Protein AF-0000000072495516 (afdb_homodimer)

Radius of gyration: 25.1 Å; Cα contacts (8 Å, |Δi|>4): 802; chains: 2; bounding box: 39×75×52 Å

Solvent-accessible surface area (backbone atoms only — not comparable to full-atom values): 19738 Å² total; per-residue (Å²): 130,82,81,77,65,83,50,24,71,49,56,28,51,61,56,42,54,78,48,49,47,32,45,44,53,50,47,52,54,60,57,25,55,75,54,68,65,48,31,71,71,41,32,39,41,50,39,30,49,51,41,38,30,75,31,49,15,30,36,18,35,59,83,41,72,89,40,82,42,34,57,37,51,58,60,76,62,51,78,66,61,49,67,56,37,73,74,39,32,47,32,31,39,42,29,48,31,7,60,53,35,48,69,32,49,69,45,47,48,68,51,87,56,50,32,35,41,34,37,32,43,21,74,47,42,35,34,65,33,41,47,49,41,39,72,36,44,39,66,30,28,33,41,34,44,28,48,28,62,56,29,30,54,73,22,56,58,37,55,37,66,29,56,47,24,43,35,38,38,39,29,57,44,78,47,36,78,52,56,66,63,50,49,52,51,35,55,70,49,24,75,74,32,51,74,45,80,92,129,83,81,78,67,86,48,24,72,50,59,27,51,64,54,40,52,78,50,48,46,33,46,44,52,49,47,51,54,60,57,25,54,76,54,68,66,48,30,70,71,40,31,39,41,51,40,28,48,52,42,40,30,74,30,52,16,31,36,19,36,60,82,43,73,90,41,82,43,34,58,39,50,58,60,78,63,53,80,65,63,49,66,57,36,74,75,39,33,47,33,31,38,43,28,48,30,7,60,54,36,51,70,32,50,69,45,48,46,70,51,86,55,50,32,34,40,35,37,32,44,20,71,47,42,35,34,66,32,40,48,50,41,39,70,37,44,38,66,30,29,34,42,34,45,27,48,27,62,56,29,29,52,73,23,57,58,37,56,37,66,30,57,48,25,43,34,38,38,39,31,55,44,79,47,36,77,55,56,67,63,51,48,53,51,36,54,70,47,24,76,77,33,50,75,46,78,92

Sequence (396 aa):
MMKFGIGNLHQFYRIHSQSNRSLFRWLNGRFNYVDDDKIRDLGPERAAAEWLIRNGAKVVWSKRPDQLYSDYDAIVNDDTDERKYEKDTIIAIDATGSSINHVGFPYLKNLKNLRKIIFNETEFLDNQALKLLKEFQIDLKHLEIIKCFDITDGGILFLKDLRSLEFLKLEQLDSVKNRQYCYDILKNSLDSCKIVWNMMKFGIGNLHQFYRIHSQSNRSLFRWLNGRFNYVDDDKIRDLGPERAAAEWLIRNGAKVVWSKRPDQLYSDYDAIVNDDTDERKYEKDTIIAIDATGSSINHVGFPYLKNLKNLRKIIFNETEFLDNQALKLLKEFQIDLKHLEIIKCFDITDGGILFLKDLRSLEFLKLEQLDSVKNRQYCYDILKNSLDSCKIVWN

Foldseek 3Di:
DPCPDPAAVVSVVPVDDVVSVVVVVVLLVVLQADDVVCCVQQNLQLSLLLSLLSQPKWFAKPVHNPDTHRPNVCSVPPPDDSVVDVRIFTQEMEQARGAHAQNNLVSLQPGDHHAEYEAHPHPHYALNNLLSCCVRPLQHAYYEHEQHARYELNSLQSCLSSQNYAEYEAYNHPRYDCVVVSVVSSCVSRPNHDYHYD/DPCPDPQAVVSVVVVDDPVSVVVVVVLLVVLQADDVVCCVQQNLQLSLLLSLLSQPKWFAKPVRNPDTHRPNVCSVPPPDDSVVDVRIFTQEMEQARGAHAQNNLVSLQPGDHHAYYEAHPHPHYALNNLLSCCVRPLQHAYYEHEQHARYELNSLQSCLSSQNYAEYEAYDHPRYDCVVVSVVSSCVSRPNHDYHYD

Nearest PDB structures (foldseek):
  3e4g-assembly1_A  TM=9.292E-01  e=5.111E-15  Bos taurus
  3e2j-assembly4_D  TM=8.972E-01  e=8.711E-15  Bos taurus
  6o60-assembly1_C  TM=8.731E-01  e=2.032E-04  Homo sapiens
  7z8v-assembly1_F  TM=8.329E-01  e=2.944E-02  Homo sapiens
  7b5r-assembly1_T  TM=7.503E-01  e=5.324E-02  Homo sapiens

Secondary structure (DSSP, 8-state):
--------HHHHHHS--HHHHHHHHHHHHHHH---HHHHHHH-HHHHHHHHHHHTT-EEEETTEEEEEE--HHHHHT--S-TTHHHHS-EEEEE-TT----GGGGGGGTT-SS--EEEEES-TT-BHHHHHHHHHH-TT--EEEEES-TB--HHHHHGGGG-TT-SEEEEE--TT-S-HHHHHHHHHHH-TT-EEEE-/--------HHHHHHT--HHHHHHHHHHHHHHH---HHHHHHH-HHHHHHHHHHHTT-EEEETTEEEEEE--HHHHHT--S-TTHHHHS-EEEEE-TT----GGGGGGGTT-SS--EEEEES-TT--HHHHHHHHHH-TT--EEEEES-TT--HHHHHGGGG-TT-SEEEEE--TT---HHHHHHHHHHH-TT-EEEE-

Structure (mmCIF, N/CA/C/O backbone):
data_AF-0000000072495516-model_v1
#
loop_
_entity.id
_entity.type
_entity.pdbx_description
1 polymer 'ATP synthase subunit s, mitochondrial'
#
loop_
_atom_site.group_PDB
_atom_site.id
_atom_site.type_symbol
_atom_site.label_atom_id
_atom_site.label_alt_id
_atom_site.label_comp_id
_atom_site.label_asym_id
_atom_site.label_entity_id
_atom_site.label_seq_id
_atom_site.pdbx_PDB_ins_code
_atom_site.Cartn_x
_atom_site.Cartn_y
_atom_site.Cartn_z
_atom_site.occupancy
_atom_site.B_iso_or_equiv
_atom_site.auth_seq_id
_atom_site.auth_comp_id
_atom_site.auth_asym_id
_atom_site.auth_atom_id
_atom_site.pdbx_PDB_model_num
ATOM 1 N N . MET A 1 1 ? -9.641 8.484 -27.547 1 16.52 1 MET A N 1
ATOM 2 C CA . MET A 1 1 ? -10.117 7.531 -26.547 1 16.52 1 MET A CA 1
ATOM 3 C C . MET A 1 1 ? -8.953 6.977 -25.734 1 16.52 1 MET A C 1
ATOM 5 O O . MET A 1 1 ? -8.203 6.125 -26.219 1 16.52 1 MET A O 1
ATOM 9 N N . MET A 1 2 ? -8.203 7.754 -25.031 1 17.17 2 MET A N 1
ATOM 10 C CA . MET A 1 2 ? -6.816 7.52 -24.641 1 17.17 2 MET A CA 1
ATOM 11 C C . MET A 1 2 ? -6.711 6.305 -23.719 1 17.17 2 MET A C 1
ATOM 13 O O . MET A 1 2 ? -7.406 6.227 -22.703 1 17.17 2 MET A O 1
ATOM 17 N N . LYS A 1 3 ? -6.41 5.184 -24.234 1 20.69 3 LYS A N 1
ATOM 18 C CA . LYS A 1 3 ? -6.258 3.814 -23.75 1 20.69 3 LYS A CA 1
ATOM 19 C C . LYS A 1 3 ? -5.414 3.766 -22.484 1 20.69 3 LYS A C 1
ATOM 21 O O . LYS A 1 3 ? -4.188 3.867 -22.547 1 20.69 3 LYS A O 1
ATOM 26 N N . PHE A 1 4 ? -5.848 4.402 -21.453 1 24.38 4 PHE A N 1
ATOM 27 C CA . PHE A 1 4 ? -5.211 4.43 -20.141 1 24.38 4 PHE A CA 1
ATOM 28 C C . PHE A 1 4 ? -5.062 3.02 -19.578 1 24.38 4 PHE A C 1
ATOM 30 O O . PHE A 1 4 ? -6.055 2.332 -19.344 1 24.38 4 PHE A O 1
ATOM 37 N N . GLY A 1 5 ? -4.094 2.188 -20 1 24.52 5 GLY A N 1
ATOM 38 C CA . GLY A 1 5 ? -3.752 0.811 -19.688 1 24.52 5 GLY A CA 1
ATOM 39 C C . GLY A 1 5 ? -3.711 0.534 -18.188 1 24.52 5 GLY A C 1
ATOM 40 O O . GLY A 1 5 ? -3.576 1.458 -17.391 1 24.52 5 GLY A O 1
ATOM 41 N N . ILE A 1 6 ? -4.023 -0.675 -17.734 1 28.08 6 ILE A N 1
ATOM 42 C CA . ILE A 1 6 ? -4.133 -1.474 -16.516 1 28.08 6 ILE A CA 1
ATOM 43 C C . ILE A 1 6 ? -2.885 -1.286 -15.664 1 28.08 6 ILE A C 1
ATOM 45 O O . ILE A 1 6 ? -1.823 -1.833 -15.977 1 28.08 6 ILE A O 1
ATOM 49 N N . GLY A 1 7 ? -2.387 -0.097 -15.391 1 30.27 7 GLY A N 1
ATOM 50 C CA . GLY A 1 7 ? -1.096 0.047 -14.742 1 30.27 7 GLY A CA 1
ATOM 51 C C . GLY A 1 7 ? -1.056 -0.577 -13.359 1 30.27 7 GLY A C 1
ATOM 52 O O . GLY A 1 7 ? -2.035 -0.51 -12.609 1 30.27 7 GLY A O 1
ATOM 53 N N . ASN A 1 8 ? -0.271 -1.691 -13.125 1 32.19 8 ASN A N 1
ATOM 54 C CA . ASN A 1 8 ? 0.12 -2.545 -12.008 1 32.19 8 ASN A CA 1
ATOM 55 C C . ASN A 1 8 ? 0.501 -1.724 -10.781 1 32.19 8 ASN A C 1
ATOM 57 O O . ASN A 1 8 ? 0.793 -0.532 -10.891 1 32.19 8 ASN A O 1
ATOM 61 N N . LEU A 1 9 ? 0.231 -2.275 -9.57 1 34.84 9 LEU A N 1
ATOM 62 C CA . LEU A 1 9 ? 0.777 -1.703 -8.352 1 34.84 9 LEU A CA 1
ATOM 63 C C . LEU A 1 9 ? 2.105 -1.005 -8.617 1 34.84 9 LEU A C 1
ATOM 65 O O . LEU A 1 9 ? 2.375 0.063 -8.062 1 34.84 9 LEU A O 1
ATOM 69 N N . HIS A 1 10 ? 2.84 -1.716 -9.484 1 36.38 10 HIS A N 1
ATOM 70 C CA . HIS A 1 10 ? 4.156 -1.223 -9.875 1 36.38 10 HIS A CA 1
ATOM 71 C C . HIS A 1 10 ? 4.047 0.054 -10.695 1 36.38 10 HIS A C 1
ATOM 73 O O . HIS A 1 10 ? 4.957 0.883 -10.695 1 36.38 10 HIS A O 1
ATOM 79 N N . GLN A 1 11 ? 3.141 0.064 -11.688 1 34.38 11 GLN A N 1
ATOM 80 C CA . GLN A 1 11 ? 3.062 1.325 -12.414 1 34.38 11 GLN A CA 1
ATOM 81 C C . GLN A 1 11 ? 2.764 2.486 -11.469 1 34.38 11 GLN A C 1
ATOM 83 O O . GLN A 1 11 ? 3.217 3.611 -11.695 1 34.38 11 GLN A O 1
ATOM 88 N N . PHE A 1 12 ? 1.924 2.162 -10.531 1 35.97 12 PHE A N 1
ATOM 89 C CA . PHE A 1 12 ? 1.771 3.074 -9.398 1 35.97 12 PHE A CA 1
ATOM 90 C C . PHE A 1 12 ? 3.131 3.457 -8.828 1 35.97 12 PHE A C 1
ATOM 92 O O . PHE A 1 12 ? 3.354 4.613 -8.461 1 35.97 12 PHE A O 1
ATOM 99 N N . TYR A 1 13 ? 3.992 2.387 -8.578 1 37.16 13 TYR A N 1
ATOM 100 C CA . TYR A 1 13 ? 5.301 2.439 -7.938 1 37.16 13 TYR A CA 1
ATOM 101 C C . TYR A 1 13 ? 6.316 3.15 -8.828 1 37.16 13 TYR A C 1
ATOM 103 O O . TYR A 1 13 ? 7.375 3.57 -8.359 1 37.16 13 TYR A O 1
ATOM 111 N N . ARG A 1 14 ? 6.234 2.9 -10.109 1 37.12 14 ARG A N 1
ATOM 112 C CA . ARG A 1 14 ? 7.402 3.242 -10.914 1 37.12 14 ARG A CA 1
ATOM 113 C C . ARG A 1 14 ? 7.695 4.738 -10.852 1 37.12 14 ARG A C 1
ATOM 115 O O . ARG A 1 14 ? 8.781 5.18 -11.211 1 37.12 14 ARG A O 1
ATOM 122 N N . ILE A 1 15 ? 6.766 5.543 -10.977 1 34.22 15 ILE A N 1
ATOM 123 C CA . ILE A 1 15 ? 7.305 6.887 -11.148 1 34.22 15 ILE A CA 1
ATOM 124 C C . ILE A 1 15 ? 7.805 7.418 -9.805 1 34.22 15 ILE A C 1
ATOM 126 O O . ILE A 1 15 ? 7.07 8.102 -9.094 1 34.22 15 ILE A O 1
ATOM 130 N N . HIS A 1 16 ? 8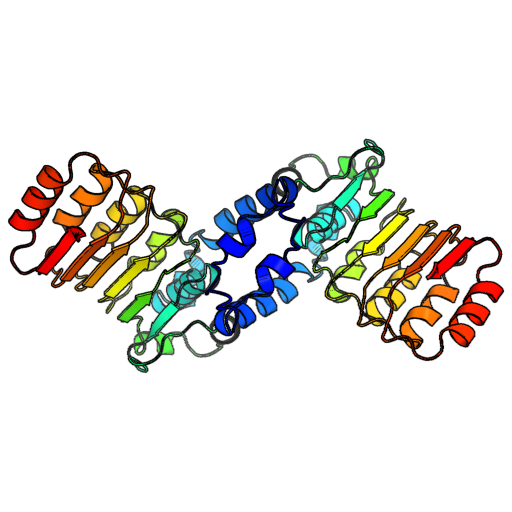.039 6.574 -8.758 1 40.5 16 HIS A N 1
ATOM 131 C CA . HIS A 1 16 ? 8.281 7.02 -7.391 1 40.5 16 HIS A CA 1
ATOM 132 C C . HIS A 1 16 ? 9.594 7.781 -7.285 1 40.5 16 HIS A C 1
ATOM 134 O O . HIS A 1 16 ? 10.609 7.355 -7.844 1 40.5 16 HIS A O 1
ATOM 140 N N . SER A 1 17 ? 9.461 8.992 -6.895 1 43.06 17 SER A N 1
ATOM 141 C CA . SER A 1 17 ? 10.594 9.672 -6.281 1 43.06 17 SER A CA 1
ATOM 142 C C . SER A 1 17 ? 11.328 8.75 -5.309 1 43.06 17 SER A C 1
ATOM 144 O O . SER A 1 17 ? 10.797 7.723 -4.891 1 43.06 17 SER A O 1
ATOM 146 N N . GLN A 1 18 ? 12.609 8.945 -5.176 1 46.78 18 GLN A N 1
ATOM 147 C CA . GLN A 1 18 ? 13.469 8.234 -4.234 1 46.78 18 GLN A CA 1
ATOM 148 C C . GLN A 1 18 ? 12.727 7.926 -2.936 1 46.78 18 GLN A C 1
ATOM 150 O O . GLN A 1 18 ? 12.914 6.859 -2.346 1 46.78 18 GLN A O 1
ATOM 155 N N . SER A 1 19 ? 11.852 8.898 -2.508 1 52.28 19 SER A N 1
ATOM 156 C CA . SER A 1 19 ? 11.148 8.805 -1.234 1 52.28 19 SER A CA 1
ATOM 157 C C . SER A 1 19 ? 10.102 7.695 -1.262 1 52.28 19 SER A C 1
ATOM 159 O O . SER A 1 19 ? 9.953 6.953 -0.288 1 52.28 19 SER A O 1
ATOM 161 N N . ASN A 1 20 ? 9.531 7.367 -2.416 1 64.38 20 ASN A N 1
ATOM 162 C CA . ASN A 1 20 ? 8.484 6.355 -2.516 1 64.38 20 ASN A CA 1
ATOM 163 C C . ASN A 1 20 ? 9.078 4.953 -2.65 1 64.38 20 ASN A C 1
ATOM 165 O O . ASN A 1 20 ? 8.406 3.963 -2.348 1 64.38 20 ASN A O 1
ATOM 169 N N . ARG A 1 21 ? 10.414 5.012 -2.756 1 75.06 21 ARG A N 1
ATOM 170 C CA . ARG A 1 21 ? 11.031 3.709 -2.967 1 75.06 21 ARG A CA 1
ATOM 171 C C . ARG A 1 21 ? 11.156 2.941 -1.655 1 75.06 21 ARG A C 1
ATOM 173 O O . ARG A 1 21 ? 10.953 1.725 -1.62 1 75.06 21 ARG A O 1
ATOM 180 N N . SER A 1 22 ? 11.469 3.734 -0.603 1 81.69 22 SER A N 1
ATOM 181 C CA . SER A 1 22 ? 11.633 3.09 0.696 1 81.69 22 SER A CA 1
ATOM 182 C C . SER A 1 22 ? 10.312 2.502 1.187 1 81.69 22 SER A C 1
ATOM 184 O O . SER A 1 22 ? 10.273 1.369 1.674 1 81.69 22 SER A O 1
ATOM 186 N N . LEU A 1 23 ? 9.195 3.244 1.068 1 83.62 23 LEU A N 1
ATOM 187 C CA . LEU A 1 23 ? 7.891 2.746 1.488 1 83.62 23 LEU A CA 1
ATOM 188 C C . LEU A 1 23 ? 7.48 1.534 0.658 1 83.62 23 LEU A C 1
ATOM 190 O O . LEU A 1 23 ? 6.965 0.553 1.198 1 83.62 23 LEU A O 1
ATOM 194 N N . PHE A 1 24 ? 7.883 1.545 -0.516 1 83.25 24 PHE A N 1
ATOM 195 C CA . PHE A 1 24 ? 7.496 0.453 -1.4 1 83.25 24 PHE A CA 1
ATOM 196 C C . PHE A 1 24 ? 8.25 -0.822 -1.05 1 83.25 24 PHE A C 1
ATOM 198 O O . PHE A 1 24 ? 7.672 -1.91 -1.035 1 83.25 24 PHE A O 1
ATOM 205 N N . ARG A 1 25 ? 9.484 -0.626 -0.835 1 84.56 25 ARG A N 1
ATOM 206 C CA . ARG A 1 25 ? 10.281 -1.777 -0.424 1 84.56 25 ARG A CA 1
ATOM 207 C C . ARG A 1 25 ? 9.734 -2.395 0.857 1 84.56 25 ARG A C 1
ATOM 209 O O . ARG A 1 25 ? 9.586 -3.615 0.952 1 84.56 25 ARG A O 1
ATOM 216 N N 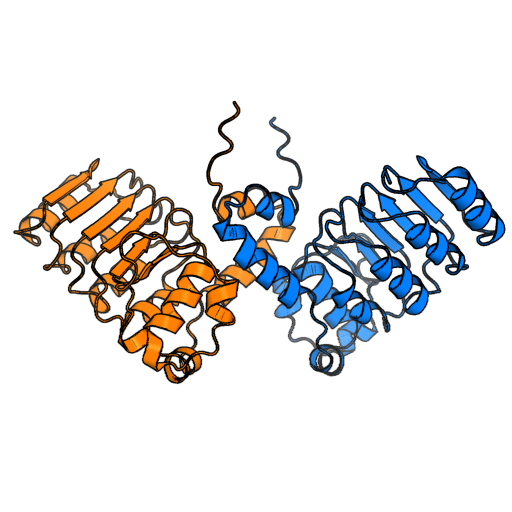. TRP A 1 26 ? 9.43 -1.488 1.751 1 85.62 26 TRP A N 1
ATOM 217 C CA . TRP A 1 26 ? 8.859 -1.937 3.018 1 85.62 26 TRP A CA 1
ATOM 218 C C . TRP A 1 26 ? 7.523 -2.637 2.799 1 85.62 26 TRP A C 1
ATOM 220 O O . TRP A 1 26 ? 7.289 -3.725 3.332 1 85.62 26 TRP A O 1
ATOM 230 N N . LEU A 1 27 ? 6.684 -2.076 1.997 1 86.81 27 LEU A N 1
ATOM 231 C CA . LEU A 1 27 ? 5.352 -2.611 1.737 1 86.81 27 LEU A CA 1
ATOM 232 C C . LEU A 1 27 ? 5.438 -3.957 1.023 1 86.81 27 LEU A C 1
ATOM 234 O O . LEU A 1 27 ? 4.715 -4.895 1.373 1 86.81 27 LEU A O 1
ATOM 238 N N . ASN A 1 28 ? 6.316 -4.047 0.066 1 87.69 28 ASN A N 1
ATOM 239 C CA . ASN A 1 28 ? 6.473 -5.301 -0.661 1 87.69 28 ASN A CA 1
ATOM 240 C C . ASN A 1 28 ? 6.926 -6.43 0.26 1 87.69 28 ASN A C 1
ATOM 242 O O . ASN A 1 28 ? 6.438 -7.555 0.155 1 87.69 28 ASN A O 1
ATOM 246 N N . GLY A 1 29 ? 7.898 -6.125 1.103 1 89.88 29 GLY A N 1
ATOM 247 C CA . GLY A 1 29 ? 8.328 -7.105 2.086 1 89.88 29 GLY A CA 1
ATOM 248 C C . GLY A 1 29 ? 7.207 -7.586 2.986 1 89.88 29 GLY A C 1
ATOM 249 O O . GLY A 1 29 ? 7 -8.789 3.143 1 89.88 29 GLY A O 1
ATOM 250 N N . ARG A 1 30 ? 6.465 -6.668 3.443 1 88.81 30 ARG A N 1
ATOM 251 C CA . ARG A 1 30 ? 5.395 -6.977 4.387 1 88.81 30 ARG A CA 1
ATOM 252 C C . ARG A 1 30 ? 4.242 -7.695 3.691 1 88.81 30 ARG A C 1
ATOM 254 O O . ARG A 1 30 ? 3.662 -8.625 4.246 1 88.81 30 ARG A O 1
ATOM 261 N N . PHE A 1 31 ? 3.932 -7.348 2.484 1 93.12 31 PHE A N 1
ATOM 262 C CA . PHE A 1 31 ? 2.764 -7.859 1.774 1 93.12 31 PHE A CA 1
ATOM 263 C C . PHE A 1 31 ? 3.006 -9.281 1.29 1 93.12 31 PHE A C 1
ATOM 265 O O . PHE A 1 31 ? 2.057 -10.031 1.04 1 93.12 31 PHE A O 1
ATOM 272 N N . ASN A 1 32 ? 4.227 -9.695 1.22 1 96.56 32 ASN A N 1
ATOM 273 C CA . ASN A 1 32 ? 4.508 -11.031 0.708 1 96.56 32 ASN A CA 1
ATOM 274 C C . ASN A 1 32 ? 4.875 -11.992 1.832 1 96.56 32 ASN A C 1
ATOM 276 O O . ASN A 1 32 ? 4.953 -13.203 1.615 1 96.56 32 ASN A O 1
ATOM 280 N N . TYR A 1 33 ? 4.977 -11.43 2.969 1 96.88 33 TYR A N 1
ATOM 281 C CA . TYR A 1 33 ? 5.363 -12.266 4.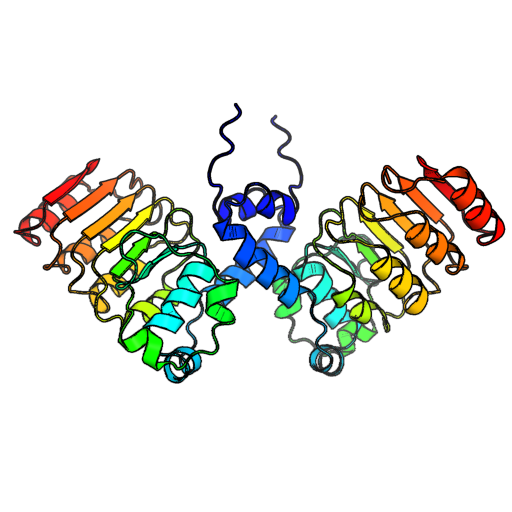094 1 96.88 33 TYR A CA 1
ATOM 282 C C . TYR A 1 33 ? 4.301 -13.32 4.383 1 96.88 33 TYR A C 1
ATOM 284 O O . TYR A 1 33 ? 3.104 -13.031 4.348 1 96.88 33 TYR A O 1
ATOM 292 N N . VAL A 1 34 ? 4.793 -14.539 4.754 1 98.06 34 VAL A N 1
ATOM 293 C CA . VAL A 1 34 ? 3.877 -15.641 5.055 1 98.06 34 VAL A CA 1
ATOM 294 C C . VAL A 1 34 ? 3.498 -15.602 6.535 1 98.06 34 VAL A C 1
ATOM 296 O O . VAL A 1 34 ? 4.371 -15.539 7.402 1 98.06 34 VAL A O 1
ATOM 299 N N . ASP A 1 35 ? 2.211 -15.641 6.746 1 96.94 35 ASP A N 1
ATOM 300 C CA . ASP A 1 35 ? 1.645 -15.68 8.094 1 96.94 35 ASP A CA 1
ATOM 301 C C . ASP A 1 35 ? 1.028 -17.047 8.383 1 96.94 35 ASP A C 1
ATOM 303 O O . ASP A 1 35 ? -0.142 -17.281 8.078 1 96.94 35 ASP A O 1
ATOM 307 N N . ASP A 1 36 ? 1.749 -17.859 9.078 1 97 36 ASP A N 1
ATOM 308 C CA . ASP A 1 36 ? 1.316 -19.219 9.336 1 97 36 ASP A CA 1
ATOM 309 C C . ASP A 1 36 ? 0.052 -19.25 10.188 1 97 36 ASP A C 1
ATOM 311 O O . ASP A 1 36 ? -0.788 -20.141 10.039 1 97 36 ASP A O 1
ATOM 315 N N . ASP A 1 37 ? -0.09 -18.328 11.094 1 96.12 37 ASP A N 1
ATOM 316 C CA . ASP A 1 37 ? -1.295 -18.25 11.914 1 96.12 37 ASP A CA 1
ATOM 317 C C . ASP A 1 37 ? -2.525 -17.953 11.055 1 96.12 37 ASP A C 1
ATOM 319 O O . ASP A 1 37 ? -3.6 -18.516 11.297 1 96.12 37 ASP A O 1
ATOM 323 N N . LYS A 1 38 ? -2.311 -17.141 10.109 1 93.44 38 LYS A N 1
ATOM 324 C CA . LYS A 1 38 ? -3.414 -16.828 9.203 1 93.44 38 LYS A CA 1
ATOM 325 C C . LYS A 1 38 ? -3.842 -18.062 8.414 1 93.44 38 LYS A C 1
ATOM 327 O O . LYS A 1 38 ? -5.039 -18.312 8.25 1 93.44 38 LYS A O 1
ATOM 332 N N . ILE A 1 39 ? -2.906 -18.781 7.941 1 95.56 39 ILE A N 1
ATOM 333 C CA . ILE A 1 39 ? -3.203 -20 7.211 1 95.56 39 ILE A CA 1
ATOM 334 C C . ILE A 1 39 ? -3.961 -20.969 8.117 1 95.56 39 ILE A C 1
ATOM 336 O O . ILE A 1 39 ? -4.945 -21.578 7.691 1 95.56 39 ILE A O 1
ATOM 340 N N . ARG A 1 40 ? -3.504 -21.062 9.367 1 94.69 40 ARG A N 1
ATOM 341 C CA . ARG A 1 40 ? -4.148 -21.953 10.32 1 94.69 40 ARG A CA 1
ATOM 342 C C . ARG A 1 40 ? -5.57 -21.5 10.625 1 94.69 40 ARG A C 1
ATOM 344 O O . ARG A 1 40 ? -6.492 -22.312 10.672 1 94.69 40 ARG A O 1
ATOM 351 N N . ASP A 1 41 ? -5.793 -20.219 10.773 1 92.56 41 ASP A N 1
ATOM 352 C CA . ASP A 1 41 ? -7.066 -19.672 11.227 1 92.56 41 ASP A CA 1
ATOM 353 C C . ASP A 1 41 ? -8.07 -19.594 10.078 1 92.56 41 ASP A C 1
ATOM 355 O O . ASP A 1 41 ? -9.258 -19.875 10.273 1 92.56 41 ASP A O 1
ATOM 359 N N . LEU A 1 42 ? -7.586 -19.266 8.852 1 93.25 42 LEU A N 1
ATOM 360 C CA . LEU A 1 42 ? -8.508 -18.953 7.762 1 93.25 42 LEU A CA 1
ATOM 361 C C . LEU A 1 42 ? -8.57 -20.109 6.766 1 93.25 42 LEU A C 1
ATOM 363 O O . LEU A 1 42 ? -9.484 -20.172 5.941 1 93.25 42 LEU A O 1
ATOM 367 N N . GLY A 1 43 ? -7.582 -21.031 6.816 1 93.88 43 GLY A N 1
ATOM 368 C CA . GLY A 1 43 ? -7.414 -22.047 5.793 1 93.88 43 GLY A CA 1
ATOM 369 C C . GLY A 1 43 ? -6.535 -21.594 4.641 1 93.88 43 GLY A C 1
ATOM 370 O O . GLY A 1 43 ? -6.34 -20.406 4.434 1 93.88 43 GLY A O 1
ATOM 371 N N . PRO A 1 44 ? -6.012 -22.5 3.916 1 95.94 44 PRO A N 1
ATOM 372 C CA . PRO A 1 44 ? -5.031 -22.172 2.877 1 95.94 44 PRO A CA 1
ATOM 373 C C . PRO A 1 44 ? -5.629 -21.375 1.724 1 95.94 44 PRO A C 1
ATOM 375 O O . PRO A 1 44 ? -4.996 -20.438 1.223 1 95.94 44 PRO A O 1
ATOM 378 N N . GLU A 1 45 ? -6.859 -21.688 1.346 1 97.06 45 GLU A N 1
ATOM 379 C CA . GLU A 1 45 ? -7.469 -21.031 0.192 1 97.06 45 GLU A CA 1
ATOM 380 C C . GLU A 1 45 ? -7.688 -19.547 0.453 1 97.06 45 GLU A C 1
ATOM 382 O O . GLU A 1 45 ? -7.23 -18.703 -0.32 1 97.06 45 GLU A O 1
ATOM 387 N N . ARG A 1 46 ? -8.281 -19.297 1.563 1 95.88 46 ARG A N 1
ATOM 388 C CA . ARG A 1 46 ? -8.562 -17.906 1.936 1 95.88 46 ARG A CA 1
ATOM 389 C C . ARG A 1 46 ? -7.277 -17.125 2.176 1 95.88 46 ARG A C 1
ATOM 391 O O . ARG A 1 46 ? -7.141 -15.992 1.729 1 95.88 46 ARG A O 1
ATOM 398 N N . ALA A 1 47 ? -6.348 -17.719 2.836 1 96.38 47 ALA A N 1
ATOM 399 C CA . ALA A 1 47 ? -5.07 -17.062 3.117 1 96.38 47 ALA A CA 1
ATOM 400 C C . ALA A 1 47 ? -4.316 -16.75 1.828 1 96.38 47 ALA A C 1
ATOM 402 O O . ALA A 1 47 ? -3.791 -15.648 1.658 1 96.38 47 ALA A O 1
ATOM 403 N N . ALA A 1 48 ? -4.297 -17.656 0.934 1 98 48 ALA A N 1
ATOM 404 C CA . ALA A 1 48 ? -3.623 -17.469 -0.346 1 98 48 ALA A CA 1
ATOM 405 C C . ALA A 1 48 ? -4.305 -16.359 -1.159 1 98 48 ALA A C 1
ATOM 407 O O . ALA A 1 48 ? -3.637 -15.516 -1.756 1 98 48 ALA A O 1
ATOM 408 N N . ALA A 1 49 ? -5.609 -16.391 -1.15 1 97 49 ALA A N 1
ATOM 409 C CA . ALA A 1 49 ? -6.359 -15.375 -1.891 1 97 49 ALA A CA 1
ATOM 410 C C . ALA A 1 49 ? -6.051 -13.977 -1.367 1 97 49 ALA A C 1
ATOM 412 O O . ALA A 1 49 ? -5.82 -13.047 -2.15 1 97 49 ALA A O 1
ATOM 413 N N . GLU A 1 50 ? -6.016 -13.82 -0.103 1 95 50 GLU A N 1
ATOM 414 C CA . GLU A 1 50 ? -5.695 -12.523 0.481 1 95 50 GLU A CA 1
ATOM 415 C C . GLU A 1 50 ? -4.297 -12.062 0.078 1 95 50 GLU A C 1
ATOM 417 O O . GLU A 1 50 ? -4.098 -10.906 -0.293 1 95 50 GLU A O 1
ATOM 422 N N . TRP A 1 51 ? -3.363 -12.953 0.176 1 97.44 51 TRP A N 1
ATOM 423 C CA . TRP A 1 51 ? -1.999 -12.633 -0.226 1 97.44 51 TRP A CA 1
ATOM 424 C C . TRP A 1 51 ? -1.946 -12.219 -1.691 1 97.44 51 TRP A C 1
ATOM 426 O O . TRP A 1 51 ? -1.345 -11.195 -2.031 1 97.44 51 TRP A O 1
ATOM 436 N N . LEU A 1 52 ? -2.549 -12.977 -2.555 1 97.56 52 LEU A N 1
ATOM 437 C CA . LEU A 1 52 ? -2.527 -12.734 -3.992 1 97.56 52 LEU A CA 1
ATOM 438 C C . LEU A 1 52 ? -3.172 -11.391 -4.324 1 97.56 52 LEU A C 1
ATOM 440 O O . LEU A 1 52 ? -2.561 -10.555 -4.988 1 97.56 52 LEU A O 1
ATOM 444 N N . ILE A 1 53 ? -4.312 -11.18 -3.809 1 95.38 53 ILE A N 1
ATOM 445 C CA . ILE A 1 53 ? -5.074 -9.984 -4.152 1 95.38 53 ILE A CA 1
ATOM 446 C C . ILE A 1 53 ? -4.41 -8.758 -3.535 1 95.38 53 ILE A C 1
ATOM 448 O O . ILE A 1 53 ? -4.332 -7.699 -4.168 1 95.38 53 ILE A O 1
ATOM 452 N N . ARG A 1 54 ? -3.867 -8.93 -2.344 1 93.06 54 ARG A N 1
ATOM 453 C CA . ARG A 1 54 ? -3.133 -7.855 -1.689 1 93.06 54 ARG A CA 1
ATOM 454 C C . ARG A 1 54 ? -1.981 -7.367 -2.562 1 93.06 54 ARG A C 1
ATOM 456 O O . ARG A 1 54 ? -1.656 -6.18 -2.564 1 93.06 54 ARG A O 1
ATOM 463 N N . ASN A 1 55 ? -1.446 -8.258 -3.326 1 94 55 ASN A N 1
ATOM 464 C CA . ASN A 1 55 ? -0.287 -7.938 -4.152 1 94 55 ASN A CA 1
ATOM 465 C C . ASN A 1 55 ? -0.686 -7.691 -5.605 1 94 55 ASN A C 1
ATOM 467 O O . ASN A 1 55 ? 0.173 -7.629 -6.488 1 94 55 ASN A O 1
ATOM 471 N N . GLY A 1 56 ? -1.963 -7.645 -5.957 1 91.38 56 GLY A N 1
ATOM 472 C CA . GLY A 1 56 ? -2.422 -7.184 -7.258 1 91.38 56 GLY A CA 1
ATOM 473 C C . GLY A 1 56 ? -2.818 -8.312 -8.188 1 91.38 56 GLY A C 1
ATOM 474 O O . GLY A 1 56 ? -3.152 -8.078 -9.352 1 91.38 56 GLY A O 1
ATOM 475 N N . ALA A 1 57 ? -2.783 -9.469 -7.648 1 95.56 57 ALA A N 1
ATOM 476 C CA . ALA A 1 57 ? -3.209 -10.609 -8.453 1 95.56 57 ALA A CA 1
ATOM 477 C C . ALA A 1 57 ? -4.711 -10.836 -8.336 1 95.56 57 ALA A C 1
ATOM 479 O O . ALA A 1 57 ? -5.383 -10.172 -7.539 1 95.56 57 ALA A O 1
ATOM 480 N N . LYS A 1 58 ? -5.215 -11.711 -9.234 1 97.19 58 LYS A N 1
ATOM 481 C CA . LYS A 1 58 ? -6.609 -12.141 -9.219 1 97.19 58 LYS A CA 1
ATOM 482 C C . LYS A 1 58 ? -6.711 -13.664 -9.125 1 97.19 58 LYS A C 1
ATOM 484 O O . LYS A 1 58 ? -5.797 -14.383 -9.523 1 97.19 58 LYS A O 1
ATOM 489 N N . VAL A 1 59 ? -7.863 -14.039 -8.547 1 97.94 59 VAL A N 1
ATOM 490 C CA . VAL A 1 59 ? -8.047 -15.477 -8.406 1 97.94 59 VAL A CA 1
ATOM 491 C C . VAL A 1 59 ? -9.375 -15.891 -9.039 1 97.94 59 VAL A C 1
ATOM 493 O O . VAL A 1 59 ? -10.273 -15.062 -9.219 1 97.94 59 VAL A O 1
ATOM 496 N N . VAL A 1 60 ? -9.43 -17.125 -9.508 1 98.62 60 VAL A N 1
ATOM 497 C CA . VAL A 1 60 ? -10.664 -17.75 -9.945 1 98.62 60 VAL A CA 1
ATOM 498 C C . VAL A 1 60 ? -11.086 -18.828 -8.938 1 98.62 60 VAL A C 1
ATOM 500 O O . VAL A 1 60 ? -10.328 -19.766 -8.672 1 98.62 60 VAL A O 1
ATOM 503 N N . TRP A 1 61 ? -12.258 -18.625 -8.414 1 97.56 61 TRP A N 1
ATOM 504 C CA . TRP A 1 61 ? -12.812 -19.594 -7.473 1 97.56 61 TRP A CA 1
ATOM 505 C C . TRP A 1 61 ? -13.539 -20.719 -8.203 1 97.56 61 TRP A C 1
ATOM 507 O O . TRP A 1 61 ? -14.164 -20.5 -9.234 1 97.56 61 TRP A O 1
ATOM 517 N N . SER A 1 62 ? -13.547 -21.859 -7.613 1 98.06 62 SER A N 1
ATOM 518 C CA . SER A 1 62 ? -14.141 -23.047 -8.227 1 98.06 62 SER A CA 1
ATOM 519 C C . SER A 1 62 ? -15.648 -22.875 -8.391 1 98.06 62 SER A C 1
ATOM 521 O O . SER A 1 62 ? -16.234 -23.391 -9.352 1 98.06 62 SER A O 1
ATOM 523 N N . LYS A 1 63 ? -16.312 -22.109 -7.531 1 96.38 63 LYS A N 1
ATOM 524 C CA . LYS A 1 63 ? -17.766 -21.938 -7.594 1 96.38 63 LYS A CA 1
ATOM 525 C C . LYS A 1 63 ? -18.141 -20.812 -8.539 1 96.38 63 LYS A C 1
ATOM 527 O O . LYS A 1 63 ? -19.312 -20.656 -8.906 1 96.38 63 LYS A O 1
ATOM 532 N N . ARG A 1 64 ? -17.172 -20.094 -8.93 1 96.31 64 ARG A N 1
ATOM 533 C CA . ARG A 1 64 ? -17.359 -19.016 -9.891 1 96.31 64 ARG A CA 1
ATOM 534 C C . ARG A 1 64 ? -16.234 -18.984 -10.914 1 96.31 64 ARG A C 1
ATOM 536 O O . ARG A 1 64 ? -15.492 -18 -11.016 1 96.31 64 ARG A O 1
ATOM 543 N N . PRO A 1 65 ? -16.219 -19.984 -11.805 1 96.69 65 PRO A N 1
ATOM 544 C CA . PRO A 1 65 ? -15.062 -20.219 -12.672 1 96.69 65 PRO A CA 1
ATOM 545 C C . PRO A 1 65 ? -14.961 -19.188 -13.805 1 96.69 65 PRO A C 1
ATOM 547 O O . PRO A 1 65 ? -13.922 -19.094 -14.461 1 96.69 65 PRO A O 1
ATOM 550 N N . ASP A 1 66 ? -15.961 -18.391 -14.023 1 96.81 66 ASP A N 1
ATOM 551 C CA . ASP A 1 66 ? -15.953 -17.438 -15.125 1 96.81 66 ASP A CA 1
ATOM 552 C C . ASP A 1 66 ? -15.594 -16.031 -14.633 1 96.81 66 ASP A C 1
ATOM 554 O O . ASP A 1 66 ? -15.562 -15.086 -15.414 1 96.81 66 ASP A O 1
ATOM 558 N N . GLN A 1 67 ? -15.258 -15.945 -13.391 1 96.5 67 GLN A N 1
ATOM 559 C CA . GLN A 1 67 ? -15.008 -14.641 -12.789 1 96.5 67 GLN A CA 1
ATOM 560 C C . GLN A 1 67 ? -13.562 -14.523 -12.312 1 96.5 67 GLN A C 1
ATOM 562 O O . GLN A 1 67 ? -13.055 -15.414 -11.625 1 96.5 67 GLN A O 1
ATOM 567 N N . LEU A 1 68 ? -12.969 -13.469 -12.766 1 96.75 68 LEU A N 1
ATOM 568 C CA . LEU A 1 68 ? -11.719 -13.07 -12.133 1 96.75 68 LEU A CA 1
ATOM 569 C C . LEU A 1 68 ? -11.977 -12.234 -10.883 1 96.75 68 LEU A C 1
ATOM 571 O O . LEU A 1 68 ? -12.484 -11.117 -10.977 1 96.75 68 LEU A O 1
ATOM 575 N N . TYR A 1 69 ? -11.609 -12.805 -9.789 1 95 69 TYR A N 1
ATOM 576 C CA . TYR A 1 69 ? -11.953 -12.195 -8.516 1 95 69 TYR A CA 1
ATOM 577 C C . TYR A 1 69 ? -10.773 -11.43 -7.938 1 95 69 TYR A C 1
ATOM 579 O O . TYR A 1 69 ? -9.656 -11.945 -7.879 1 95 69 TYR A O 1
ATOM 587 N N . SER A 1 70 ? -11.031 -10.133 -7.473 1 94.62 70 SER A N 1
ATOM 588 C CA . SER A 1 70 ? -9.961 -9.312 -6.91 1 94.62 70 SER A CA 1
ATOM 589 C C . SER A 1 70 ? -10.492 -8.367 -5.836 1 94.62 70 SER A C 1
ATOM 591 O O . SER A 1 70 ? -9.883 -7.34 -5.551 1 94.62 70 SER A O 1
ATOM 593 N N . ASP A 1 71 ? -11.648 -8.609 -5.297 1 91.5 71 ASP A N 1
ATOM 594 C CA . ASP A 1 71 ? -12.258 -7.723 -4.309 1 91.5 71 ASP A CA 1
ATOM 595 C C . ASP A 1 71 ? -11.648 -7.941 -2.926 1 91.5 71 ASP A C 1
ATOM 597 O O . ASP A 1 71 ? -12.148 -8.75 -2.141 1 91.5 71 ASP A O 1
ATOM 601 N N . TYR A 1 72 ? -10.594 -7.188 -2.602 1 91.31 72 TYR A N 1
ATOM 602 C CA . TYR A 1 72 ? -9.852 -7.379 -1.359 1 91.31 72 TYR A CA 1
ATOM 603 C C . TYR A 1 72 ? -10.727 -7.066 -0.15 1 91.31 72 TYR A C 1
ATOM 605 O O . TYR A 1 72 ? -10.703 -7.793 0.845 1 91.31 72 TYR A O 1
ATOM 613 N N . ASP A 1 73 ? -11.539 -5.969 -0.254 1 86.06 73 ASP A N 1
ATOM 614 C CA . ASP A 1 73 ? -12.422 -5.594 0.844 1 86.06 73 ASP A CA 1
ATOM 615 C C . ASP A 1 73 ? -13.383 -6.727 1.189 1 86.06 73 ASP A C 1
ATOM 617 O O . ASP A 1 73 ? -13.609 -7.02 2.365 1 86.06 73 ASP A O 1
ATOM 621 N N . ALA A 1 74 ? -13.844 -7.301 0.207 1 89.06 74 ALA A N 1
ATOM 622 C CA . ALA A 1 74 ? -14.82 -8.367 0.42 1 89.06 74 ALA A CA 1
ATOM 623 C C . ALA A 1 74 ? -14.18 -9.57 1.092 1 89.06 74 ALA A C 1
ATOM 625 O O . ALA A 1 74 ? -14.758 -10.164 2.008 1 89.06 74 ALA A O 1
ATOM 626 N N . ILE A 1 75 ? -12.969 -9.891 0.697 1 91.69 75 ILE A N 1
ATOM 627 C CA . ILE A 1 75 ? -12.375 -11.109 1.224 1 91.69 75 ILE A CA 1
ATOM 628 C C . ILE A 1 75 ? -11.891 -10.875 2.652 1 91.69 75 ILE A C 1
ATOM 630 O O . ILE A 1 75 ? -12.008 -11.758 3.506 1 91.69 75 ILE A O 1
ATOM 634 N N . VAL A 1 76 ? -11.32 -9.75 2.953 1 89.81 76 VAL A N 1
ATOM 635 C CA . VAL A 1 76 ? -10.773 -9.508 4.281 1 89.81 76 VAL A CA 1
ATOM 636 C C . VAL A 1 76 ? -11.914 -9.312 5.281 1 89.81 76 VAL A C 1
ATOM 638 O O . VAL A 1 76 ? -11.742 -9.531 6.48 1 89.81 76 VAL A O 1
ATOM 641 N N . ASN A 1 77 ? -13.07 -8.945 4.789 1 88.25 77 ASN A N 1
ATOM 642 C CA . ASN A 1 77 ? -14.203 -8.711 5.672 1 88.25 77 ASN A CA 1
ATOM 643 C C . ASN A 1 77 ? -15.172 -9.891 5.668 1 88.25 77 ASN A C 1
ATOM 645 O O . ASN A 1 77 ? -16.25 -9.82 6.262 1 88.25 77 ASN A O 1
ATOM 649 N N . ASP A 1 78 ? -14.773 -10.844 4.98 1 87.75 78 ASP A N 1
ATOM 650 C CA . ASP A 1 78 ? -15.609 -12.039 4.961 1 87.75 78 ASP A CA 1
ATOM 651 C C . ASP A 1 78 ? -15.57 -12.766 6.305 1 87.75 78 ASP A C 1
ATOM 653 O O . ASP A 1 78 ? -14.539 -13.336 6.672 1 87.75 78 ASP A O 1
ATOM 657 N N . ASP A 1 79 ? -16.578 -12.672 7.035 1 82.12 79 ASP A N 1
ATOM 658 C CA . ASP A 1 79 ? -16.656 -13.266 8.367 1 82.12 79 ASP A CA 1
ATOM 659 C C . ASP A 1 79 ? -17.25 -14.672 8.312 1 82.12 79 ASP A C 1
ATOM 661 O O . ASP A 1 79 ? -17.594 -15.25 9.344 1 82.12 79 ASP A O 1
ATOM 665 N N . THR A 1 80 ? -17.359 -15.102 7.164 1 75.88 80 THR A N 1
ATOM 666 C CA . THR A 1 80 ? -17.938 -16.438 7.027 1 75.88 80 THR A CA 1
ATOM 667 C C . THR A 1 80 ? -16.969 -17.5 7.57 1 75.88 80 THR A C 1
ATOM 669 O O . THR A 1 80 ? -15.789 -17.203 7.781 1 75.88 80 THR A O 1
ATOM 672 N N . ASP A 1 81 ? -17.562 -18.656 7.891 1 70.75 81 ASP A N 1
ATOM 673 C CA . ASP A 1 81 ? -16.812 -19.812 8.383 1 70.75 81 ASP A CA 1
ATOM 674 C C . ASP A 1 81 ? -15.766 -20.25 7.359 1 70.75 81 ASP A C 1
ATOM 676 O O . ASP A 1 81 ? -16.016 -20.219 6.152 1 70.75 81 ASP A O 1
ATOM 680 N N . GLU A 1 82 ? -14.633 -20.641 7.918 1 67.25 82 GLU A N 1
ATOM 681 C CA . GLU A 1 82 ? -13.508 -21.109 7.109 1 67.25 82 GLU A CA 1
ATOM 682 C C . GLU A 1 82 ? -13.914 -22.281 6.219 1 67.25 82 GLU A C 1
ATOM 684 O O . GLU A 1 82 ? -13.312 -22.516 5.172 1 67.25 82 GLU A O 1
ATOM 689 N N . ARG A 1 83 ? -14.852 -22.828 6.613 1 73.69 83 ARG A N 1
ATOM 690 C CA . ARG A 1 83 ? -15.32 -24.016 5.898 1 73.69 83 ARG A CA 1
ATOM 691 C C . ARG A 1 83 ? -15.836 -23.656 4.512 1 73.69 83 ARG A C 1
ATOM 693 O O . ARG A 1 83 ? -15.867 -24.5 3.613 1 73.69 83 ARG A O 1
ATOM 700 N N . LYS A 1 84 ? -16.141 -22.406 4.363 1 78.44 84 LYS A N 1
ATOM 701 C CA . LYS A 1 84 ? -16.562 -21.891 3.061 1 78.44 84 LYS A CA 1
ATOM 702 C C . LYS A 1 84 ? -15.5 -22.141 1.998 1 78.44 84 LYS A C 1
ATOM 704 O O . LYS A 1 84 ? -15.805 -22.594 0.896 1 78.44 84 LYS A O 1
ATOM 709 N N . TYR A 1 85 ? -14.391 -22.062 2.395 1 85.75 85 TYR A N 1
ATOM 710 C CA . TYR A 1 85 ? -13.305 -22.094 1.419 1 85.75 85 TYR A CA 1
ATOM 711 C C . TYR A 1 85 ? -12.758 -23.516 1.266 1 85.75 85 TYR A C 1
ATOM 713 O O . TYR A 1 85 ? -11.898 -23.766 0.417 1 85.75 85 TYR A O 1
ATOM 721 N N . GLU A 1 86 ? -13.305 -24.391 2.025 1 85.88 86 GLU A N 1
ATOM 722 C CA . GLU A 1 86 ? -13.016 -25.797 1.785 1 85.88 86 GLU A CA 1
ATOM 723 C C . GLU A 1 86 ? -13.719 -26.297 0.527 1 85.88 86 GLU A C 1
ATOM 725 O O . GLU A 1 86 ? -13.227 -27.203 -0.145 1 85.88 86 GLU A O 1
ATOM 730 N N . LYS A 1 87 ? -14.797 -25.656 0.26 1 89.75 87 LYS A N 1
ATOM 731 C CA . LYS A 1 87 ? -15.594 -26.078 -0.884 1 89.75 87 LYS A CA 1
ATOM 732 C C . LYS A 1 87 ? -15.461 -25.094 -2.045 1 89.75 87 LYS A C 1
ATOM 734 O O . LYS A 1 87 ? -15.938 -25.359 -3.15 1 89.75 87 LYS A O 1
ATOM 739 N N . ASP A 1 88 ? -14.992 -24.031 -1.819 1 94 88 ASP A N 1
ATOM 740 C CA . ASP A 1 88 ? -14.711 -23.016 -2.832 1 94 88 ASP A CA 1
ATOM 741 C C . ASP A 1 88 ? -13.211 -22.719 -2.904 1 94 88 ASP A C 1
ATOM 743 O O . ASP A 1 88 ? -12.719 -21.828 -2.213 1 94 88 ASP A O 1
ATOM 747 N N . THR A 1 89 ? -12.547 -23.391 -3.826 1 97.25 89 THR A N 1
ATOM 748 C CA . THR A 1 89 ? -11.094 -23.391 -3.877 1 97.25 89 THR A CA 1
ATOM 749 C C . THR A 1 89 ? -10.594 -22.547 -5.055 1 97.25 89 THR A C 1
ATOM 751 O O . THR A 1 89 ? -11.352 -22.266 -5.984 1 97.25 89 THR A O 1
ATOM 754 N N . ILE A 1 90 ? -9.383 -22.094 -4.965 1 98.31 90 ILE A N 1
ATOM 755 C CA . ILE A 1 90 ? -8.758 -21.375 -6.066 1 98.31 90 ILE A CA 1
ATOM 756 C C . ILE A 1 90 ? -8.406 -22.359 -7.191 1 98.31 90 ILE A C 1
ATOM 758 O O . ILE A 1 90 ? -7.672 -23.328 -6.977 1 98.31 90 ILE A O 1
ATOM 762 N N . ILE A 1 91 ? -8.898 -22.062 -8.398 1 98.75 91 ILE A N 1
ATOM 763 C CA . ILE A 1 91 ? -8.609 -22.984 -9.5 1 98.75 91 ILE A CA 1
ATOM 764 C C . ILE A 1 91 ? -7.688 -22.312 -10.508 1 98.75 91 ILE A C 1
ATOM 766 O O . ILE A 1 91 ? -7.09 -22.969 -11.359 1 98.75 91 ILE A O 1
ATOM 770 N N . ALA A 1 92 ? -7.578 -20.969 -10.438 1 98.88 92 ALA A N 1
ATOM 771 C CA . ALA A 1 92 ? -6.66 -20.25 -11.312 1 98.88 92 ALA A CA 1
ATOM 772 C C . ALA A 1 92 ? -6.176 -18.953 -10.648 1 98.88 92 ALA A C 1
ATOM 774 O O . ALA A 1 92 ? -6.871 -18.375 -9.812 1 98.88 92 ALA A O 1
ATOM 775 N N . ILE A 1 93 ? -4.961 -18.531 -11.008 1 98.75 93 ILE A N 1
ATOM 776 C CA . ILE A 1 93 ? -4.34 -17.297 -10.562 1 98.75 93 ILE A CA 1
ATOM 777 C C . ILE A 1 93 ? -3.889 -16.484 -11.773 1 98.75 93 ILE A C 1
ATOM 779 O O . ILE A 1 93 ? -3.232 -17 -12.672 1 98.75 93 ILE A O 1
ATOM 783 N N . ASP A 1 94 ? -4.316 -15.297 -11.828 1 98.5 94 ASP A N 1
ATOM 784 C CA . ASP A 1 94 ? -3.781 -14.328 -12.773 1 98.5 94 ASP A CA 1
ATOM 785 C C . ASP A 1 94 ? -2.926 -13.281 -12.062 1 98.5 94 ASP A C 1
ATOM 787 O O . ASP A 1 94 ? -3.453 -12.344 -11.461 1 98.5 94 ASP A O 1
ATOM 791 N N . ALA A 1 95 ? -1.623 -13.391 -12.188 1 97.56 95 ALA A N 1
ATOM 792 C CA . ALA A 1 95 ? -0.688 -12.516 -11.484 1 97.56 95 ALA A CA 1
ATOM 793 C C . ALA A 1 95 ? -0.161 -11.422 -12.406 1 97.56 95 ALA A C 1
ATOM 795 O O . ALA A 1 95 ? 0.925 -10.883 -12.18 1 97.56 95 ALA A O 1
ATOM 796 N N . THR A 1 96 ? -0.913 -11.117 -13.43 1 96.38 96 THR A N 1
ATOM 797 C CA . THR A 1 96 ? -0.505 -10.078 -14.375 1 96.38 96 THR A CA 1
ATOM 798 C C . THR A 1 96 ? -0.298 -8.75 -13.664 1 96.38 96 THR A C 1
ATOM 800 O O . THR A 1 96 ? -1.183 -8.281 -12.945 1 96.38 96 THR A O 1
ATOM 803 N N . GLY A 1 97 ? 0.851 -8.203 -13.82 1 92.06 97 GLY A N 1
ATOM 804 C CA . GLY A 1 97 ? 1.147 -6.887 -13.289 1 92.06 97 GLY A CA 1
ATOM 805 C C . GLY A 1 97 ? 1.237 -6.863 -11.773 1 92.06 97 GLY A C 1
ATOM 806 O O . GLY A 1 97 ? 1.302 -5.793 -11.164 1 92.06 97 GLY A O 1
ATOM 807 N N . SER A 1 98 ? 1.248 -8.039 -11.109 1 92.81 98 SER A N 1
ATOM 808 C CA . SER A 1 98 ? 1.244 -8.102 -9.648 1 92.81 98 SER A CA 1
ATOM 809 C C . SER A 1 98 ? 2.658 -7.988 -9.086 1 92.81 98 SER A C 1
ATOM 811 O O . SER A 1 98 ? 3.635 -8.039 -9.836 1 92.81 98 SER A O 1
ATOM 813 N N . SER A 1 99 ? 2.725 -7.789 -7.75 1 92.44 99 SER A N 1
ATOM 814 C CA . SER A 1 99 ? 4.004 -7.648 -7.059 1 92.44 99 SER A CA 1
ATOM 815 C C . SER A 1 99 ? 4.277 -8.852 -6.156 1 92.44 99 SER A C 1
ATOM 817 O O . SER A 1 99 ? 4.969 -8.727 -5.145 1 92.44 99 SER A O 1
ATOM 819 N N . ILE A 1 100 ? 3.66 -10 -6.484 1 96.31 100 ILE A N 1
ATOM 820 C CA . ILE A 1 100 ? 3.977 -11.195 -5.707 1 96.31 100 ILE A CA 1
ATOM 821 C C . ILE A 1 100 ? 5.441 -11.578 -5.922 1 96.31 100 ILE A C 1
ATOM 823 O O . ILE A 1 100 ? 5.992 -11.352 -7 1 96.31 100 ILE A O 1
ATOM 827 N N . ASN A 1 101 ? 6.035 -12.039 -4.902 1 97.25 101 ASN A N 1
ATOM 828 C CA . ASN A 1 101 ? 7.387 -12.578 -5.023 1 97.25 101 ASN A CA 1
ATOM 829 C C . ASN A 1 101 ? 7.527 -13.914 -4.297 1 97.25 101 ASN A C 1
ATOM 831 O O . ASN A 1 101 ? 6.559 -14.414 -3.725 1 97.25 101 ASN A O 1
ATOM 835 N N . HIS A 1 102 ? 8.719 -14.508 -4.352 1 98.38 102 HIS A N 1
ATOM 836 C CA . HIS A 1 102 ? 8.906 -15.891 -3.936 1 98.38 102 HIS A CA 1
ATOM 837 C C . HIS A 1 102 ? 8.672 -16.062 -2.439 1 98.38 102 HIS A C 1
ATOM 839 O O . HIS A 1 102 ? 8.359 -17.156 -1.971 1 98.38 102 HIS A O 1
ATOM 845 N N . VAL A 1 103 ? 8.789 -15.008 -1.67 1 98.25 103 VAL A N 1
ATOM 846 C CA . VAL A 1 103 ? 8.602 -15.078 -0.224 1 98.25 103 VAL A CA 1
ATOM 847 C C . VAL A 1 103 ? 7.176 -15.516 0.096 1 98.25 103 VAL A C 1
ATOM 849 O O . VAL A 1 103 ? 6.945 -16.234 1.07 1 98.25 103 VAL A O 1
ATOM 852 N N . GLY A 1 104 ? 6.23 -15.125 -0.691 1 98.56 104 GLY A N 1
ATOM 853 C CA . GLY A 1 104 ? 4.832 -15.445 -0.458 1 98.56 104 GLY A CA 1
ATOM 854 C C . GLY A 1 104 ? 4.422 -16.797 -1.031 1 98.56 104 GLY A C 1
ATOM 855 O O . GLY A 1 104 ? 3.316 -17.266 -0.771 1 98.56 104 GLY A O 1
ATOM 856 N N . PHE A 1 105 ? 5.211 -17.516 -1.733 1 98.69 105 PHE A N 1
ATOM 857 C CA . PHE A 1 105 ? 4.84 -18.703 -2.498 1 98.69 105 PHE A CA 1
ATOM 858 C C . PHE A 1 105 ? 4.449 -19.844 -1.57 1 98.69 105 PHE A C 1
ATOM 860 O O . PHE A 1 105 ? 3.658 -20.719 -1.945 1 98.69 105 PHE A O 1
ATOM 867 N N . PRO A 1 106 ? 4.922 -19.859 -0.312 1 98.5 106 PRO A N 1
ATOM 868 C CA . PRO A 1 106 ? 4.449 -20.906 0.588 1 98.5 106 PRO A CA 1
ATOM 869 C C . PRO A 1 106 ? 2.939 -20.875 0.81 1 98.5 106 PRO A C 1
ATOM 871 O O . PRO A 1 106 ? 2.346 -21.859 1.23 1 98.5 106 PRO A O 1
ATOM 874 N N . TYR A 1 107 ? 2.281 -19.797 0.544 1 98.5 107 TYR A N 1
ATOM 875 C CA . TYR A 1 107 ? 0.824 -19.766 0.597 1 98.5 107 TYR A CA 1
ATOM 876 C C . TYR A 1 107 ? 0.215 -20.719 -0.416 1 98.5 107 TYR A C 1
ATOM 878 O O . TYR A 1 107 ? -0.954 -21.094 -0.299 1 98.5 107 TYR A O 1
ATOM 886 N N . LEU A 1 108 ? 0.963 -21.141 -1.426 1 98.5 108 LEU A N 1
ATOM 887 C CA . LEU A 1 108 ? 0.454 -22.016 -2.486 1 98.5 108 LEU A CA 1
ATOM 888 C C . LEU A 1 108 ? 0.473 -23.469 -2.055 1 98.5 108 LEU A C 1
ATOM 890 O O . LEU A 1 108 ? -0.156 -24.312 -2.691 1 98.5 108 LEU A O 1
ATOM 894 N N . LYS A 1 109 ? 1.266 -23.859 -1.049 1 96.75 109 LYS A N 1
ATOM 895 C CA . LYS A 1 109 ? 1.624 -25.234 -0.683 1 96.75 109 LYS A CA 1
ATOM 896 C C . LYS A 1 109 ? 0.38 -26.094 -0.484 1 96.75 109 LYS A C 1
ATOM 898 O O . LYS A 1 109 ? 0.351 -27.25 -0.892 1 96.75 109 LYS A O 1
ATOM 903 N N . ASN A 1 110 ? -0.736 -25.594 0.026 1 94.56 110 ASN A N 1
ATOM 904 C CA . ASN A 1 110 ? -1.854 -26.453 0.403 1 94.56 110 ASN A CA 1
ATOM 905 C C . ASN A 1 110 ? -3.117 -26.109 -0.381 1 94.56 110 ASN A C 1
ATOM 907 O O . ASN A 1 110 ? -4.23 -26.406 0.063 1 94.56 110 ASN A O 1
ATOM 911 N N . LEU A 1 111 ? -2.855 -25.516 -1.532 1 97.62 111 LEU A N 1
ATOM 912 C CA . LEU A 1 111 ? -4.004 -25.328 -2.418 1 97.62 111 LEU A CA 1
ATOM 913 C C . LEU A 1 111 ? -4.379 -26.641 -3.094 1 97.62 111 LEU A C 1
ATOM 915 O O . LEU A 1 111 ? -3.508 -27.359 -3.6 1 97.62 111 LEU A O 1
ATOM 919 N N . LYS A 1 112 ? -5.605 -26.969 -3.17 1 94.56 112 LYS A N 1
ATOM 920 C CA . LYS A 1 112 ? -6.035 -28.328 -3.488 1 94.56 112 LYS A CA 1
ATOM 921 C C . LYS A 1 112 ? -6.352 -28.469 -4.973 1 94.56 112 LYS A C 1
ATOM 923 O O . LYS A 1 112 ? -6.172 -29.547 -5.551 1 94.56 112 LYS A O 1
ATOM 928 N N . ASN A 1 113 ? -6.84 -27.391 -5.621 1 96.38 113 ASN A N 1
ATOM 929 C CA . ASN A 1 113 ? -7.398 -27.562 -6.957 1 96.38 113 ASN A CA 1
ATOM 930 C C . ASN A 1 113 ? -6.824 -26.562 -7.941 1 96.38 113 ASN A C 1
ATOM 932 O O . ASN A 1 113 ? -7.402 -26.312 -9 1 96.38 113 ASN A O 1
ATOM 936 N N . LEU A 1 114 ? -5.695 -26.016 -7.582 1 98.56 114 LEU A N 1
ATOM 937 C CA . LEU A 1 114 ? -5.094 -25.031 -8.477 1 98.56 114 LEU A CA 1
ATOM 938 C C . LEU A 1 114 ? -4.641 -25.688 -9.781 1 98.56 114 LEU A C 1
ATOM 940 O O . LEU A 1 114 ? -3.912 -26.688 -9.758 1 98.56 114 LEU A O 1
ATOM 944 N N . ARG A 1 115 ? -5.051 -25.094 -10.961 1 98.25 115 ARG A N 1
ATOM 945 C CA . ARG A 1 115 ? -4.781 -25.734 -12.242 1 98.25 115 ARG A CA 1
ATOM 946 C C . ARG A 1 115 ? -4.082 -24.781 -13.203 1 98.25 115 ARG A C 1
ATOM 948 O O . ARG A 1 115 ? -3.377 -25.203 -14.117 1 98.25 115 ARG A O 1
ATOM 955 N N . LYS A 1 116 ? -4.266 -23.5 -13 1 98.81 116 LYS A N 1
ATOM 956 C CA . LYS A 1 116 ? -3.764 -22.547 -13.969 1 98.81 116 LYS A CA 1
ATOM 957 C C . LYS A 1 116 ? -3.135 -21.328 -13.273 1 98.81 116 LYS A C 1
ATOM 959 O O . LYS A 1 116 ? -3.715 -20.781 -12.336 1 98.81 116 LYS A O 1
ATOM 964 N N . ILE A 1 117 ? -1.964 -20.906 -13.703 1 98.88 117 ILE A N 1
ATOM 965 C CA . ILE A 1 117 ? -1.341 -19.656 -13.25 1 98.88 117 ILE A CA 1
ATOM 966 C C . ILE A 1 117 ? -0.817 -18.875 -14.453 1 98.88 117 ILE A C 1
ATOM 968 O O . ILE A 1 117 ? -0.242 -19.453 -15.375 1 98.88 117 ILE A O 1
ATOM 972 N N . ILE A 1 118 ? -1.065 -17.625 -14.422 1 98.88 118 ILE A N 1
ATOM 973 C CA . ILE A 1 118 ? -0.506 -16.703 -15.406 1 98.88 118 ILE A CA 1
ATOM 974 C C . ILE A 1 118 ? 0.397 -15.688 -14.711 1 98.88 118 ILE A C 1
ATOM 976 O O . ILE A 1 118 ? -0.069 -14.891 -13.891 1 98.88 118 ILE A O 1
ATOM 980 N N . PHE A 1 119 ? 1.688 -15.766 -15.062 1 98.44 119 PHE A N 1
ATOM 981 C CA . PHE A 1 119 ? 2.635 -14.711 -14.719 1 98.44 119 PHE A CA 1
ATOM 982 C C . PHE A 1 119 ? 2.91 -13.82 -15.922 1 98.44 119 PHE A C 1
ATOM 984 O O . PHE A 1 119 ? 3.66 -14.195 -16.828 1 98.44 119 PHE A O 1
ATOM 991 N N . ASN A 1 120 ? 2.311 -12.672 -15.945 1 98.19 120 ASN A N 1
ATOM 992 C CA . ASN A 1 120 ? 2.533 -11.688 -17 1 98.19 120 ASN A CA 1
ATOM 993 C C . ASN A 1 120 ? 2.959 -10.336 -16.422 1 98.19 120 ASN A C 1
ATOM 995 O O . ASN A 1 120 ? 2.197 -9.703 -15.688 1 98.19 120 ASN A O 1
ATOM 999 N N . GLU A 1 121 ? 4.18 -9.914 -16.75 1 96.31 121 GLU A N 1
ATOM 1000 C CA . GLU A 1 121 ? 4.711 -8.672 -16.188 1 96.31 121 GLU A CA 1
ATOM 1001 C C . GLU A 1 121 ? 4.641 -8.68 -14.672 1 96.31 121 GLU A C 1
ATOM 1003 O O . GLU A 1 121 ? 4.207 -7.703 -14.062 1 96.31 121 GLU A O 1
ATOM 1008 N N . THR A 1 122 ? 4.859 -9.938 -14.18 1 95.31 122 THR A N 1
ATOM 1009 C CA . THR A 1 122 ? 4.941 -10.062 -12.727 1 95.31 122 THR A CA 1
ATOM 1010 C C . THR A 1 122 ? 6.289 -9.555 -12.219 1 95.31 122 THR A C 1
ATOM 1012 O O . THR A 1 122 ? 7.32 -10.195 -12.43 1 95.31 122 THR A O 1
ATOM 1015 N N . GLU A 1 123 ? 6.281 -8.508 -11.531 1 90.44 123 GLU A N 1
ATOM 1016 C CA . GLU A 1 123 ? 7.406 -7.613 -11.305 1 90.44 123 GLU A CA 1
ATOM 1017 C C . GLU A 1 123 ? 8.555 -8.336 -10.609 1 90.44 123 GLU A C 1
ATOM 1019 O O . GLU A 1 123 ? 9.719 -8.141 -10.953 1 90.44 123 GLU A O 1
ATOM 1024 N N . PHE A 1 124 ? 8.266 -9.172 -9.656 1 94.81 124 PHE A N 1
ATOM 1025 C CA . PHE A 1 124 ? 9.312 -9.711 -8.797 1 94.81 124 PHE A CA 1
ATOM 1026 C C . PHE A 1 124 ? 9.406 -11.227 -8.945 1 94.81 124 PHE A C 1
ATOM 1028 O O . PHE A 1 124 ? 9.938 -11.906 -8.07 1 94.81 124 PHE A O 1
ATOM 1035 N N . LEU A 1 125 ? 8.859 -11.719 -10.016 1 97.75 125 LEU A N 1
ATOM 1036 C CA . LEU A 1 125 ? 9 -13.141 -10.281 1 97.75 125 LEU A CA 1
ATOM 1037 C C . LEU A 1 125 ? 10.453 -13.492 -10.617 1 97.75 125 LEU A C 1
ATOM 1039 O O . LEU A 1 125 ? 11.047 -12.891 -11.508 1 97.75 125 LEU A O 1
ATOM 1043 N N . ASP A 1 126 ? 11 -14.414 -9.828 1 98.31 126 ASP A N 1
ATOM 1044 C CA . ASP A 1 126 ? 12.383 -14.812 -10.039 1 98.31 126 ASP A CA 1
ATOM 1045 C C . ASP A 1 126 ? 12.516 -16.328 -10.086 1 98.31 126 ASP A C 1
ATOM 1047 O O . ASP A 1 126 ? 11.516 -17.047 -10.094 1 98.31 126 ASP A O 1
ATOM 1051 N N . ASN A 1 127 ? 13.773 -16.844 -10.242 1 98.75 127 ASN A N 1
ATOM 1052 C CA . ASN A 1 127 ? 14.031 -18.266 -10.344 1 98.75 127 ASN A CA 1
ATOM 1053 C C . ASN A 1 127 ? 13.555 -19.031 -9.109 1 98.75 127 ASN A C 1
ATOM 1055 O O . ASN A 1 127 ? 13.016 -20.125 -9.211 1 98.75 127 ASN A O 1
ATOM 1059 N N . GLN A 1 128 ? 13.734 -18.406 -7.98 1 98.69 128 GLN A N 1
ATOM 1060 C CA . GLN A 1 128 ? 13.328 -19.047 -6.73 1 98.69 128 GLN A CA 1
ATOM 1061 C C . GLN A 1 128 ? 11.82 -19.281 -6.699 1 98.69 128 GLN A C 1
ATOM 1063 O O . GLN A 1 128 ? 11.359 -20.297 -6.176 1 98.69 128 GLN A O 1
ATOM 1068 N N . ALA A 1 129 ? 11.062 -18.391 -7.207 1 98.69 129 ALA A N 1
ATOM 1069 C CA . ALA A 1 129 ? 9.609 -18.547 -7.281 1 98.69 129 ALA A CA 1
ATOM 1070 C C . ALA A 1 129 ? 9.242 -19.797 -8.078 1 98.69 129 ALA A C 1
ATOM 1072 O O . ALA A 1 129 ? 8.367 -20.562 -7.668 1 98.69 129 ALA A O 1
ATOM 1073 N N . LEU A 1 130 ? 9.891 -20.031 -9.156 1 98.69 130 LEU A N 1
ATOM 1074 C CA . LEU A 1 130 ? 9.594 -21.188 -10.008 1 98.69 130 LEU A CA 1
ATOM 1075 C C . LEU A 1 130 ? 10.039 -22.484 -9.336 1 98.69 130 LEU A C 1
ATOM 1077 O O . LEU A 1 130 ? 9.391 -23.516 -9.484 1 98.69 130 LEU A O 1
ATOM 1081 N N . LYS A 1 131 ? 11.125 -22.391 -8.625 1 98.56 131 LYS A N 1
ATOM 1082 C CA . LYS A 1 131 ? 11.555 -23.547 -7.832 1 98.56 131 LYS A CA 1
ATOM 1083 C C . LYS A 1 131 ? 10.492 -23.938 -6.812 1 98.56 131 LYS A C 1
ATOM 1085 O O . LYS A 1 131 ? 10.133 -25.109 -6.699 1 98.56 131 LYS A O 1
ATOM 1090 N N . LEU A 1 132 ? 9.984 -22.984 -6.129 1 98.31 132 LEU A N 1
ATOM 1091 C CA . LEU A 1 132 ? 8.969 -23.234 -5.113 1 98.31 132 LEU A CA 1
ATOM 1092 C C . LEU A 1 132 ? 7.66 -23.688 -5.754 1 98.31 132 LEU A C 1
ATOM 1094 O O . LEU A 1 132 ? 6.945 -24.516 -5.191 1 98.31 132 LEU A O 1
ATOM 1098 N N . LEU A 1 133 ? 7.371 -23.156 -6.922 1 97.94 133 LEU A N 1
ATOM 1099 C CA . LEU A 1 133 ? 6.145 -23.531 -7.613 1 97.94 133 LEU A CA 1
ATOM 1100 C C . LEU A 1 133 ? 6.109 -25.031 -7.883 1 97.94 133 LEU A C 1
ATOM 1102 O O . LEU A 1 133 ? 5.105 -25.688 -7.602 1 97.94 133 LEU A O 1
ATOM 1106 N N . LYS A 1 134 ? 7.168 -25.578 -8.398 1 96 134 LYS A N 1
ATOM 1107 C CA . LYS A 1 134 ? 7.195 -27 -8.695 1 96 134 LYS A CA 1
ATOM 1108 C C . LYS A 1 134 ? 7.113 -27.828 -7.414 1 96 134 LYS A C 1
ATOM 1110 O O . LYS A 1 134 ? 6.57 -28.938 -7.422 1 96 134 LYS A O 1
ATOM 1115 N N . GLU A 1 135 ? 7.586 -27.281 -6.309 1 95.69 135 GLU A N 1
ATOM 1116 C CA . GLU A 1 135 ? 7.539 -27.984 -5.031 1 95.69 135 GLU A CA 1
ATOM 1117 C C . GLU A 1 135 ? 6.125 -28 -4.461 1 95.69 135 GLU A C 1
ATOM 1119 O O . GLU A 1 135 ? 5.688 -29.016 -3.904 1 95.69 135 GLU A O 1
ATOM 1124 N N . PHE A 1 136 ? 5.359 -26.938 -4.645 1 92.88 136 PHE A N 1
ATOM 1125 C CA . PHE A 1 136 ? 4.094 -26.766 -3.941 1 92.88 136 PHE A CA 1
ATOM 1126 C C . PHE A 1 136 ? 2.918 -27.141 -4.836 1 92.88 136 PHE A C 1
ATOM 1128 O O . PHE A 1 136 ? 1.854 -27.516 -4.348 1 92.88 136 PHE A O 1
ATOM 1135 N N . GLN A 1 137 ? 3.123 -27.062 -6.152 1 91.88 137 GLN A N 1
ATOM 1136 C CA . GLN A 1 137 ? 2.016 -27.266 -7.078 1 91.88 137 GLN A CA 1
ATOM 1137 C C . GLN A 1 137 ? 2.445 -28.125 -8.258 1 91.88 137 GLN A C 1
ATOM 1139 O O . GLN A 1 137 ? 2.307 -27.719 -9.414 1 91.88 137 GLN A O 1
ATOM 1144 N N . ILE A 1 138 ? 2.783 -29.297 -7.941 1 92.62 138 ILE A N 1
ATOM 1145 C CA . ILE A 1 138 ? 3.379 -30.234 -8.891 1 92.62 138 ILE A CA 1
ATOM 1146 C C . ILE A 1 138 ? 2.336 -30.641 -9.93 1 92.62 138 ILE A C 1
ATOM 1148 O O . ILE A 1 138 ? 2.684 -31.031 -11.047 1 92.62 138 ILE A O 1
ATOM 1152 N N . ASP A 1 139 ? 1.05 -30.516 -9.625 1 94.56 139 ASP A N 1
ATOM 1153 C CA . ASP A 1 139 ? -0.014 -31.016 -10.492 1 94.56 139 ASP A CA 1
ATOM 1154 C C . ASP A 1 139 ? -0.584 -29.906 -11.359 1 94.56 139 ASP A C 1
ATOM 1156 O O . ASP A 1 139 ? -1.622 -30.078 -12 1 94.56 139 ASP A O 1
ATOM 1160 N N . LEU A 1 140 ? 0.049 -28.75 -11.359 1 98.06 140 LEU A N 1
ATOM 1161 C CA . LEU A 1 140 ? -0.378 -27.625 -12.18 1 98.06 140 LEU A CA 1
ATOM 1162 C C . LEU A 1 140 ? -0.551 -28.031 -13.641 1 98.06 140 LEU A C 1
ATOM 1164 O O . LEU A 1 140 ? 0.278 -28.766 -14.18 1 98.06 140 LEU A O 1
ATOM 1168 N N . LYS A 1 141 ? -1.612 -27.531 -14.359 1 98.5 141 LYS A N 1
ATOM 1169 C CA . LYS A 1 141 ? -1.941 -28 -15.703 1 98.5 141 LYS A CA 1
ATOM 1170 C C . LYS A 1 141 ? -1.604 -26.922 -16.75 1 98.5 141 LYS A C 1
ATOM 1172 O O . LYS A 1 141 ? -1.312 -27.25 -17.906 1 98.5 141 LYS A O 1
ATOM 1177 N N . HIS A 1 142 ? -1.726 -25.734 -16.391 1 98.88 142 HIS A N 1
ATOM 1178 C CA . HIS A 1 142 ? -1.55 -24.609 -17.297 1 98.88 142 HIS A CA 1
ATOM 1179 C C . HIS A 1 142 ? -0.672 -23.531 -16.672 1 98.88 142 HIS A C 1
ATOM 1181 O O . HIS A 1 142 ? -0.949 -23.062 -15.57 1 98.88 142 HIS A O 1
ATOM 1187 N N . LEU A 1 143 ? 0.425 -23.109 -17.375 1 98.88 143 LEU A N 1
ATOM 1188 C CA . LEU A 1 143 ? 1.334 -22.094 -16.891 1 98.88 143 LEU A CA 1
ATOM 1189 C C . LEU A 1 143 ? 1.757 -21.141 -18.016 1 98.88 143 LEU A C 1
ATOM 1191 O O . LEU A 1 143 ? 2.105 -21.594 -19.109 1 98.88 143 LEU A O 1
ATOM 1195 N N . GLU A 1 144 ? 1.614 -19.859 -17.766 1 98.88 144 GLU A N 1
ATOM 1196 C CA . GLU A 1 144 ? 2.141 -18.859 -18.672 1 98.88 144 GLU A CA 1
ATOM 1197 C C . GLU A 1 144 ? 3.127 -17.922 -17.969 1 98.88 144 GLU A C 1
ATOM 1199 O O . GLU A 1 144 ? 2.848 -17.438 -16.875 1 98.88 144 GLU A O 1
ATOM 1204 N N . ILE A 1 145 ? 4.305 -17.734 -18.547 1 98.81 145 ILE A N 1
ATOM 1205 C CA . ILE A 1 145 ? 5.305 -16.781 -18.062 1 98.81 145 ILE A CA 1
ATOM 1206 C C . ILE A 1 145 ? 5.656 -15.805 -19.188 1 98.81 145 ILE A C 1
ATOM 1208 O O . ILE A 1 145 ? 6.293 -16.188 -20.172 1 98.81 145 ILE A O 1
ATOM 1212 N N . ILE A 1 146 ? 5.184 -14.602 -18.984 1 98.62 146 ILE A N 1
ATOM 1213 C CA . ILE A 1 146 ? 5.25 -13.602 -20.047 1 98.62 146 ILE A CA 1
ATOM 1214 C C . ILE A 1 146 ? 5.906 -12.328 -19.516 1 98.62 146 ILE A C 1
ATOM 1216 O O . ILE A 1 146 ? 5.504 -11.805 -18.469 1 98.62 146 ILE A O 1
ATOM 1220 N N . LYS A 1 147 ? 6.93 -11.82 -20.094 1 98 147 LYS A N 1
ATOM 1221 C CA . LYS A 1 147 ? 7.566 -10.547 -19.781 1 98 147 LYS A CA 1
ATOM 1222 C C . LYS A 1 147 ? 8.023 -10.516 -18.312 1 98 147 LYS A C 1
ATOM 1224 O O . LYS A 1 147 ? 7.719 -9.562 -17.594 1 98 147 LYS A O 1
ATOM 1229 N N . CYS A 1 148 ? 8.586 -11.609 -17.922 1 97.31 148 CYS A N 1
ATOM 1230 C CA . CYS A 1 148 ? 9.211 -11.688 -16.609 1 97.31 148 CYS A CA 1
ATOM 1231 C C . CYS A 1 148 ? 10.734 -11.719 -16.734 1 97.31 148 CYS A C 1
ATOM 1233 O O . CYS A 1 148 ? 11.32 -12.766 -17 1 97.31 148 CYS A O 1
ATOM 1235 N N . PHE A 1 149 ? 11.352 -10.711 -16.375 1 95.75 149 PHE A N 1
ATOM 1236 C CA . PHE A 1 149 ? 12.703 -10.391 -16.828 1 95.75 149 PHE A CA 1
ATOM 1237 C C . PHE A 1 149 ? 13.742 -11.016 -15.898 1 95.75 149 PHE A C 1
ATOM 1239 O O . PHE A 1 149 ? 14.922 -11.094 -16.25 1 95.75 149 PHE A O 1
ATOM 1246 N N . ASP A 1 150 ? 13.32 -11.445 -14.727 1 97.56 150 ASP A N 1
ATOM 1247 C CA . ASP A 1 150 ? 14.297 -12 -13.781 1 97.56 150 ASP A CA 1
ATOM 1248 C C . ASP A 1 150 ? 14.391 -13.516 -13.922 1 97.56 150 ASP A C 1
ATOM 1250 O O . ASP A 1 150 ? 15.125 -14.164 -13.18 1 97.56 150 ASP A O 1
ATOM 1254 N N . ILE A 1 151 ? 13.68 -14.031 -14.852 1 98.5 151 ILE A N 1
ATOM 1255 C CA . ILE A 1 151 ? 13.734 -15.469 -15.102 1 98.5 151 ILE A CA 1
ATOM 1256 C C . ILE A 1 151 ? 14.891 -15.789 -16.047 1 98.5 151 ILE A C 1
ATOM 1258 O O . ILE A 1 151 ? 14.977 -15.219 -17.141 1 98.5 151 ILE A O 1
ATOM 1262 N N . THR A 1 152 ? 15.789 -16.641 -15.617 1 98.56 152 THR A N 1
ATOM 1263 C CA . THR A 1 152 ? 16.938 -17.062 -16.422 1 98.56 152 THR A CA 1
ATOM 1264 C C . THR A 1 152 ? 16.797 -18.531 -16.828 1 98.56 152 THR A C 1
ATOM 1266 O O . THR A 1 152 ? 15.742 -19.141 -16.609 1 98.56 152 THR A O 1
ATOM 1269 N N . ASP A 1 153 ? 17.906 -19.078 -17.438 1 98.69 153 ASP A N 1
ATOM 1270 C CA . ASP A 1 153 ? 17.922 -20.484 -17.828 1 98.69 153 ASP A CA 1
ATOM 1271 C C . ASP A 1 153 ? 17.641 -21.391 -16.625 1 98.69 153 ASP A C 1
ATOM 1273 O O . ASP A 1 153 ? 16.844 -22.312 -16.719 1 98.69 153 ASP A O 1
ATOM 1277 N N . GLY A 1 154 ? 18.281 -21 -15.555 1 98.44 154 GLY A N 1
ATOM 1278 C CA . GLY A 1 154 ? 18.109 -21.812 -14.352 1 98.44 154 GLY A CA 1
ATOM 1279 C C . GLY A 1 154 ? 16.672 -21.891 -13.891 1 98.44 154 GLY A C 1
ATOM 1280 O O . GLY A 1 154 ? 16.219 -22.953 -13.438 1 98.44 154 GLY A O 1
ATOM 1281 N N . GLY A 1 155 ? 15.945 -20.797 -13.961 1 98.62 155 GLY A N 1
ATOM 1282 C CA . GLY A 1 155 ? 14.539 -20.766 -13.594 1 98.62 155 GLY A CA 1
ATOM 1283 C C . GLY A 1 155 ? 13.672 -21.625 -14.5 1 98.62 155 GLY A C 1
ATOM 1284 O O . GLY A 1 155 ? 12.812 -22.375 -14.023 1 98.62 155 GLY A O 1
ATOM 1285 N N . ILE A 1 156 ? 13.922 -21.516 -15.742 1 98.62 156 ILE A N 1
ATOM 1286 C CA . ILE A 1 156 ? 13.172 -22.266 -16.75 1 98.62 156 ILE A CA 1
ATOM 1287 C C . ILE A 1 156 ? 13.352 -23.766 -16.516 1 98.62 156 ILE A C 1
ATOM 1289 O O . ILE A 1 156 ? 12.398 -24.531 -16.625 1 98.62 156 ILE A O 1
ATOM 1293 N N . LEU A 1 157 ? 14.461 -24.172 -16.172 1 98.44 157 LEU A N 1
ATOM 1294 C CA . LEU A 1 157 ? 14.773 -25.594 -16.047 1 98.44 157 LEU A CA 1
ATOM 1295 C C . LEU A 1 157 ? 14.062 -26.219 -14.852 1 98.44 157 LEU A C 1
ATOM 1297 O O . LEU A 1 157 ? 13.914 -27.438 -14.781 1 98.44 157 LEU A O 1
ATOM 1301 N N . PHE A 1 158 ? 13.617 -25.438 -13.875 1 98.31 158 PHE A N 1
ATOM 1302 C CA . PHE A 1 158 ? 12.82 -25.969 -12.773 1 98.31 158 PHE A CA 1
ATOM 1303 C C . PHE A 1 158 ? 11.461 -26.438 -13.273 1 98.31 158 PHE A C 1
ATOM 1305 O O . PHE A 1 158 ? 10.812 -27.281 -12.633 1 98.31 158 PHE A O 1
ATOM 1312 N N . LEU A 1 159 ? 11.016 -25.969 -14.398 1 98.44 159 LEU A N 1
ATOM 1313 C CA . LEU A 1 159 ? 9.68 -26.281 -14.906 1 98.44 159 LEU A CA 1
ATOM 1314 C C . LEU A 1 159 ? 9.609 -27.719 -15.414 1 98.44 159 LEU A C 1
ATOM 1316 O O . LEU A 1 159 ? 8.523 -28.25 -15.609 1 98.44 159 LEU A O 1
ATOM 1320 N N . LYS A 1 160 ? 10.789 -28.312 -15.641 1 97.88 160 LYS A N 1
ATOM 1321 C CA . LYS A 1 160 ? 10.82 -29.672 -16.188 1 97.88 160 LYS A CA 1
ATOM 1322 C C . LYS A 1 160 ? 10.141 -30.656 -15.25 1 97.88 160 LYS A C 1
ATOM 1324 O O . LYS A 1 160 ? 9.742 -31.75 -15.68 1 97.88 160 LYS A O 1
ATOM 1329 N N . ASP A 1 161 ? 10.016 -30.312 -13.984 1 97.25 161 ASP A N 1
ATOM 1330 C CA . ASP A 1 161 ? 9.469 -31.203 -12.969 1 97.25 161 ASP A CA 1
ATOM 1331 C C . ASP A 1 161 ? 7.945 -31.094 -12.906 1 97.25 161 ASP A C 1
ATOM 1333 O O . ASP A 1 161 ? 7.289 -31.922 -12.258 1 97.25 161 ASP A O 1
ATOM 1337 N N . LEU A 1 162 ? 7.336 -30.141 -13.523 1 97.75 162 LEU A N 1
ATOM 1338 C CA . LEU A 1 162 ? 5.887 -29.984 -13.578 1 97.75 162 LEU A CA 1
ATOM 1339 C C . LEU A 1 162 ? 5.285 -30.906 -14.641 1 97.75 162 LEU A C 1
ATOM 1341 O O . LEU A 1 162 ? 4.707 -30.422 -15.617 1 97.75 162 LEU A O 1
ATOM 1345 N N . ARG A 1 163 ? 5.227 -32.125 -14.352 1 95.94 163 ARG A N 1
ATOM 1346 C CA . ARG A 1 163 ? 4.945 -33.156 -15.352 1 95.94 163 ARG A CA 1
ATOM 1347 C C . ARG A 1 163 ? 3.455 -33.188 -15.672 1 95.94 163 ARG A C 1
ATOM 1349 O O . ARG A 1 163 ? 3.051 -33.812 -16.656 1 95.94 163 ARG A O 1
ATOM 1356 N N . SER A 1 164 ? 2.672 -32.594 -14.883 1 96.88 164 SER A N 1
ATOM 1357 C CA . SER A 1 164 ? 1.233 -32.594 -15.125 1 96.88 164 SER A CA 1
ATOM 1358 C C . SER A 1 164 ? 0.822 -31.469 -16.062 1 96.88 164 SER A C 1
ATOM 1360 O O . SER A 1 164 ? -0.343 -31.359 -16.453 1 96.88 164 SER A O 1
ATOM 1362 N N . LEU A 1 165 ? 1.779 -30.578 -16.469 1 98.19 165 LEU A N 1
ATOM 1363 C CA . LEU A 1 165 ? 1.458 -29.469 -17.344 1 98.19 165 LEU A CA 1
ATOM 1364 C C . LEU A 1 165 ? 0.889 -29.969 -18.672 1 98.19 165 LEU A C 1
ATOM 1366 O O . LEU A 1 165 ? 1.422 -30.906 -19.266 1 98.19 165 LEU A O 1
ATOM 1370 N N . GLU A 1 166 ? -0.194 -29.375 -19.031 1 98.56 166 GLU A N 1
ATOM 1371 C CA . GLU A 1 166 ? -0.792 -29.609 -20.344 1 98.56 166 GLU A CA 1
ATOM 1372 C C . GLU A 1 166 ? -0.478 -28.469 -21.297 1 98.56 166 GLU A C 1
ATOM 1374 O O . GLU A 1 166 ? -0.444 -28.672 -22.516 1 98.56 166 GLU A O 1
ATOM 1379 N N . PHE A 1 167 ? -0.27 -27.312 -20.766 1 98.81 167 PHE A N 1
ATOM 1380 C CA . PHE A 1 167 ? 0.034 -26.141 -21.578 1 98.81 167 PHE A CA 1
ATOM 1381 C C . PHE A 1 167 ? 1.054 -25.25 -20.875 1 98.81 167 PHE A C 1
ATOM 1383 O O . PHE A 1 167 ? 0.904 -24.938 -19.703 1 98.81 167 PHE A O 1
ATOM 1390 N N . LEU A 1 168 ? 2.139 -24.859 -21.625 1 98.81 168 LEU A N 1
ATOM 1391 C CA . LEU A 1 168 ? 3.178 -23.953 -21.156 1 98.81 168 LEU A CA 1
ATOM 1392 C C . LEU A 1 168 ? 3.48 -22.875 -22.203 1 98.81 168 LEU A C 1
ATOM 1394 O O . LEU A 1 168 ? 3.867 -23.203 -23.328 1 98.81 168 LEU A O 1
ATOM 1398 N N . LYS A 1 169 ? 3.221 -21.625 -21.812 1 98.88 169 LYS A N 1
ATOM 1399 C CA . LYS A 1 169 ? 3.566 -20.5 -22.672 1 98.88 169 LYS A CA 1
ATOM 1400 C C . LYS A 1 169 ? 4.707 -19.688 -22.078 1 98.88 169 LYS A C 1
ATOM 1402 O O . LYS A 1 169 ? 4.652 -19.281 -20.922 1 98.88 169 LYS A O 1
ATOM 1407 N N . LEU A 1 170 ? 5.73 -19.484 -22.828 1 98.75 170 LEU A N 1
ATOM 1408 C CA . LEU A 1 170 ? 6.875 -18.641 -22.5 1 98.75 170 LEU A CA 1
ATOM 1409 C C . LEU A 1 170 ? 7.039 -17.531 -23.531 1 98.75 170 LEU A C 1
ATOM 1411 O O . LEU A 1 170 ? 7.051 -17.781 -24.734 1 98.75 170 LEU A O 1
ATOM 1415 N N . GLU A 1 171 ? 7.016 -16.344 -22.984 1 98.62 171 GLU A N 1
ATOM 1416 C CA . GLU A 1 171 ? 7.078 -15.227 -23.922 1 98.62 171 GLU A CA 1
ATOM 1417 C C . GLU A 1 171 ? 7.918 -14.078 -23.375 1 98.62 171 GLU A C 1
ATOM 1419 O O . GLU A 1 171 ? 7.738 -13.672 -22.219 1 98.62 171 GLU A O 1
ATOM 1424 N N . GLN A 1 172 ? 8.82 -13.516 -24.141 1 97.88 172 GLN A N 1
ATOM 1425 C CA . GLN A 1 172 ? 9.617 -12.336 -23.828 1 97.88 172 GLN A CA 1
ATOM 1426 C C . GLN A 1 172 ? 10.352 -12.508 -22.5 1 97.88 172 GLN A C 1
ATOM 1428 O O . GLN A 1 172 ? 10.203 -11.695 -21.578 1 97.88 172 GLN A O 1
ATOM 1433 N N . LEU A 1 173 ? 11.156 -13.578 -22.484 1 98.06 173 LEU A N 1
ATOM 1434 C CA . LEU A 1 173 ? 12.039 -13.852 -21.359 1 98.06 173 LEU A CA 1
ATOM 1435 C C . LEU A 1 173 ? 13.492 -13.555 -21.719 1 98.06 173 LEU A C 1
ATOM 1437 O O . LEU A 1 173 ? 14.289 -14.477 -21.906 1 98.06 173 LEU A O 1
ATOM 1441 N N . ASP A 1 174 ? 13.844 -12.312 -21.609 1 96.19 174 ASP A N 1
ATOM 1442 C CA . ASP A 1 174 ? 15.062 -11.781 -22.203 1 96.19 174 ASP A CA 1
ATOM 1443 C C . ASP A 1 174 ? 16.297 -12.258 -21.453 1 96.19 174 ASP A C 1
ATOM 1445 O O . ASP A 1 174 ? 17.406 -12.242 -21.984 1 96.19 174 ASP A O 1
ATOM 1449 N N . SER A 1 175 ? 16.141 -12.672 -20.234 1 97.94 175 SER A N 1
ATOM 1450 C CA . SER A 1 175 ? 17.281 -13.086 -19.438 1 97.94 175 SER A CA 1
ATOM 1451 C C . SER A 1 175 ? 17.594 -14.562 -19.641 1 97.94 175 SER A C 1
ATOM 1453 O O . SER A 1 175 ? 18.578 -15.078 -19.094 1 97.94 175 SER A O 1
ATOM 1455 N N . VAL A 1 176 ? 16.781 -15.242 -20.406 1 98.31 176 VAL A N 1
ATOM 1456 C CA . VAL A 1 176 ? 17.094 -16.609 -20.812 1 98.31 176 VAL A CA 1
ATOM 1457 C C . VAL A 1 176 ? 18.109 -16.594 -21.953 1 98.31 176 VAL A C 1
ATOM 1459 O O . VAL A 1 176 ? 17.828 -16.078 -23.031 1 98.31 176 VAL A O 1
ATOM 1462 N N . LYS A 1 177 ? 19.219 -17.172 -21.734 1 98.12 177 LYS A N 1
ATOM 1463 C CA . LYS A 1 177 ? 20.328 -17.078 -22.672 1 98.12 177 LYS A CA 1
ATOM 1464 C C . LYS A 1 177 ? 20.359 -18.281 -23.609 1 98.12 177 LYS A C 1
ATOM 1466 O O . LYS A 1 177 ? 20.672 -18.156 -24.797 1 98.12 177 LYS A O 1
ATOM 1471 N N . ASN A 1 178 ? 20.109 -19.453 -23.141 1 97.88 178 ASN A N 1
ATOM 1472 C CA . ASN A 1 178 ? 20.141 -20.688 -23.938 1 97.88 178 ASN A CA 1
ATOM 1473 C C . ASN A 1 178 ? 18.734 -21.234 -24.172 1 97.88 178 ASN A C 1
ATOM 1475 O O . ASN A 1 178 ? 18.391 -22.312 -23.703 1 97.88 178 ASN A O 1
ATOM 1479 N N . ARG A 1 179 ? 18 -20.578 -24.969 1 97.69 179 ARG A N 1
ATOM 1480 C CA . ARG A 1 179 ? 16.578 -20.875 -25.188 1 97.69 179 ARG A CA 1
ATOM 1481 C C . ARG A 1 179 ? 16.406 -22.281 -25.75 1 97.69 179 ARG A C 1
ATOM 1483 O O . ARG A 1 179 ? 15.57 -23.047 -25.266 1 97.69 179 ARG A O 1
ATOM 1490 N N . GLN A 1 180 ? 17.172 -22.531 -26.797 1 97.75 180 GLN A N 1
ATOM 1491 C CA . GLN A 1 180 ? 17.031 -23.828 -27.453 1 97.75 180 GLN A CA 1
ATOM 1492 C C . GLN A 1 180 ? 17.328 -24.969 -26.484 1 97.75 180 GLN A C 1
ATOM 1494 O O . GLN A 1 180 ? 16.625 -25.969 -26.453 1 97.75 180 GLN A O 1
ATOM 1499 N N . TYR A 1 181 ? 18.391 -24.812 -25.781 1 98.25 181 TYR A N 1
ATOM 1500 C CA . TYR A 1 181 ? 18.734 -25.812 -24.781 1 98.25 181 TYR A CA 1
ATOM 1501 C C . TYR A 1 181 ? 17.609 -26.016 -23.781 1 98.25 181 TYR A C 1
ATOM 1503 O O . TYR A 1 181 ? 17.219 -27.156 -23.5 1 98.25 181 TYR A O 1
ATOM 1511 N N . CYS A 1 182 ? 17.094 -24.969 -23.219 1 98.56 182 CYS A N 1
ATOM 1512 C CA . CYS A 1 182 ? 15.992 -25.031 -22.266 1 98.56 182 CYS A CA 1
ATOM 1513 C C . CYS A 1 182 ? 14.758 -25.672 -22.891 1 98.56 182 CYS A C 1
ATOM 1515 O O . CYS A 1 182 ? 14.109 -26.516 -22.266 1 98.56 182 CYS A O 1
ATOM 1517 N N . TYR A 1 183 ? 14.453 -25.266 -24.094 1 98.12 183 TYR A N 1
ATOM 1518 C CA . TYR A 1 183 ? 13.305 -25.797 -24.812 1 98.12 183 TYR A CA 1
ATOM 1519 C C . TYR A 1 183 ? 13.406 -27.312 -24.969 1 98.12 183 TYR A C 1
ATOM 1521 O O . TYR A 1 183 ? 12.438 -28.031 -24.734 1 98.12 183 TYR A O 1
ATOM 1529 N N . ASP A 1 184 ? 14.555 -27.781 -25.375 1 97.94 184 ASP A N 1
ATOM 1530 C CA . ASP A 1 184 ? 14.766 -29.203 -25.594 1 97.94 184 ASP A CA 1
ATOM 1531 C C . ASP A 1 184 ? 14.578 -30 -24.297 1 97.94 184 ASP A C 1
ATOM 1533 O O . ASP A 1 184 ? 13.977 -31.078 -24.297 1 97.94 184 ASP A O 1
ATOM 1537 N N . ILE A 1 185 ? 15.062 -29.484 -23.234 1 98.31 185 ILE A N 1
ATOM 1538 C CA . ILE A 1 185 ? 14.93 -30.156 -21.953 1 98.31 185 ILE A CA 1
ATOM 1539 C C . ILE A 1 185 ? 13.461 -30.219 -21.547 1 98.31 185 ILE A C 1
ATOM 1541 O O . ILE A 1 185 ? 12.969 -31.266 -21.125 1 98.31 185 ILE A O 1
ATOM 1545 N N . LEU A 1 186 ? 12.766 -29.078 -21.688 1 98.44 186 LEU A N 1
ATOM 1546 C CA . LEU A 1 186 ? 11.352 -29.031 -21.344 1 98.44 186 LEU A CA 1
ATOM 1547 C C . LEU A 1 186 ? 10.547 -30 -22.219 1 98.44 186 LEU A C 1
ATOM 1549 O O . LEU A 1 186 ? 9.711 -30.75 -21.703 1 98.44 186 LEU A O 1
ATOM 1553 N N . LYS A 1 187 ? 10.797 -30.016 -23.5 1 97.56 187 LYS A N 1
ATOM 1554 C CA . LYS A 1 187 ? 10.086 -30.875 -24.438 1 97.56 187 LYS A CA 1
ATOM 1555 C C . LYS A 1 187 ? 10.297 -32.344 -24.078 1 97.56 187 LYS A C 1
ATOM 1557 O O . LYS A 1 187 ? 9.375 -33.156 -24.203 1 97.56 187 LYS A O 1
ATOM 1562 N N . ASN A 1 188 ? 11.414 -32.688 -23.656 1 97.31 188 ASN A N 1
ATOM 1563 C CA . ASN A 1 188 ? 11.742 -34.094 -23.328 1 97.31 188 ASN A CA 1
ATOM 1564 C C . ASN A 1 188 ? 11.133 -34.5 -22 1 97.31 188 ASN A C 1
ATOM 1566 O O . ASN A 1 188 ? 10.812 -35.688 -21.797 1 97.31 188 ASN A O 1
ATOM 1570 N N . SER A 1 189 ? 10.984 -33.562 -21.141 1 97.62 189 SER A N 1
ATOM 1571 C CA . SER A 1 189 ? 10.523 -33.875 -19.781 1 97.62 189 SER A CA 1
ATOM 1572 C C . SER A 1 189 ? 9.008 -33.781 -19.688 1 97.62 189 SER A C 1
ATOM 1574 O O . SER A 1 189 ? 8.391 -34.469 -18.891 1 97.62 189 SER A O 1
ATOM 1576 N N . LEU A 1 190 ? 8.422 -32.844 -20.438 1 97.31 190 LEU A N 1
ATOM 1577 C CA . LEU A 1 190 ? 6.988 -32.594 -20.391 1 97.31 190 LEU A CA 1
ATOM 1578 C C . LEU A 1 190 ? 6.289 -33.219 -21.594 1 97.31 190 LEU A C 1
ATOM 1580 O O . LEU A 1 190 ? 5.777 -32.5 -22.453 1 97.31 190 LEU A O 1
ATOM 1584 N N . ASP A 1 191 ? 6.047 -34.438 -21.641 1 89.44 191 ASP A N 1
ATOM 1585 C CA . ASP A 1 191 ? 5.66 -35.219 -22.812 1 89.44 191 ASP A CA 1
ATOM 1586 C C . ASP A 1 191 ? 4.254 -34.844 -23.281 1 89.44 191 ASP A C 1
ATOM 1588 O O . ASP A 1 191 ? 3.984 -34.781 -24.484 1 89.44 191 ASP A O 1
ATOM 1592 N N . SER A 1 192 ? 3.379 -34.562 -22.453 1 92.62 192 SER A N 1
ATOM 1593 C CA . SER A 1 192 ? 1.986 -34.312 -22.812 1 92.62 192 SER A CA 1
ATOM 1594 C C . SER A 1 192 ? 1.679 -32.812 -22.844 1 92.62 192 SER A C 1
ATOM 1596 O O . SER A 1 192 ? 0.525 -32.406 -23.016 1 92.62 192 SER A O 1
ATOM 1598 N N . CYS A 1 193 ? 2.695 -32.031 -22.734 1 97.94 193 CYS A N 1
ATOM 1599 C CA . CYS A 1 193 ? 2.49 -30.578 -22.594 1 97.94 193 CYS A CA 1
ATOM 1600 C C . CYS A 1 193 ? 2.699 -29.859 -23.922 1 97.94 193 CYS A C 1
ATOM 1602 O O . CYS A 1 193 ? 3.701 -30.094 -24.609 1 97.94 193 CYS A O 1
ATOM 1604 N N . LYS A 1 194 ? 1.717 -29.094 -24.359 1 98.56 194 LYS A N 1
ATOM 1605 C CA . LYS A 1 194 ? 1.928 -28.156 -25.453 1 98.56 194 LYS A CA 1
ATOM 1606 C C . LYS A 1 194 ? 2.764 -26.969 -25.016 1 98.56 194 LYS A C 1
ATOM 1608 O O . LYS A 1 194 ? 2.348 -26.203 -24.141 1 98.56 194 LYS A O 1
ATOM 1613 N N . ILE A 1 195 ? 3.959 -26.766 -25.625 1 98.44 195 ILE A N 1
ATOM 1614 C CA . ILE A 1 195 ? 4.863 -25.672 -25.25 1 98.44 195 ILE A CA 1
ATOM 1615 C C . ILE A 1 195 ? 4.883 -24.625 -26.359 1 98.44 195 ILE A C 1
ATOM 1617 O O . ILE A 1 195 ? 5.16 -24.938 -27.516 1 98.44 195 ILE A O 1
ATOM 1621 N N . VAL A 1 196 ? 4.496 -23.422 -26 1 98.5 196 VAL A N 1
ATOM 1622 C CA . VAL A 1 196 ? 4.566 -22.281 -26.906 1 98.5 196 VAL A CA 1
ATOM 1623 C C . VAL A 1 196 ? 5.613 -21.297 -26.406 1 98.5 196 VAL A C 1
ATOM 1625 O O . VAL A 1 196 ? 5.469 -20.719 -25.312 1 98.5 196 VAL A O 1
ATOM 1628 N N . TRP A 1 197 ? 6.691 -21.141 -27.141 1 96.88 197 TRP A N 1
ATOM 1629 C CA . TRP A 1 197 ? 7.746 -20.219 -26.734 1 96.88 197 TRP A CA 1
ATOM 1630 C C . TRP A 1 197 ? 7.973 -19.172 -27.812 1 96.88 197 TRP A C 1
ATOM 1632 O O . TRP A 1 197 ? 8.438 -19.484 -28.922 1 96.88 197 TRP A O 1
ATOM 1642 N N . ASN A 1 198 ? 7.531 -17.922 -27.516 1 90 198 ASN A N 1
ATOM 1643 C CA . ASN A 1 198 ? 7.664 -16.797 -28.438 1 90 198 ASN A CA 1
ATOM 1644 C C . ASN A 1 198 ? 8.688 -15.781 -27.953 1 90 198 ASN A C 1
ATOM 1646 O O . ASN A 1 198 ? 8.836 -15.578 -26.75 1 90 198 ASN A O 1
ATOM 1650 N N . MET B 1 1 ? 12.727 16 -23.156 1 16.95 1 MET B N 1
ATOM 1651 C CA . MET B 1 1 ? 13.117 15.742 -21.766 1 16.95 1 MET B CA 1
ATOM 1652 C C . MET B 1 1 ? 11.891 15.5 -20.891 1 16.95 1 MET B C 1
ATOM 1654 O O . MET B 1 1 ? 11.18 16.438 -20.531 1 16.95 1 MET B O 1
ATOM 1658 N N . MET B 1 2 ? 11.109 14.516 -21.141 1 17.27 2 MET B N 1
ATOM 1659 C CA . MET B 1 2 ? 9.695 14.414 -20.797 1 17.27 2 MET B CA 1
ATOM 1660 C C . MET B 1 2 ? 9.492 14.414 -19.281 1 17.27 2 MET B C 1
ATOM 1662 O O . MET B 1 2 ? 10.094 13.602 -18.578 1 17.27 2 MET B O 1
ATOM 1666 N N . LYS B 1 3 ? 9.234 15.531 -18.703 1 19.8 3 LYS B N 1
ATOM 1667 C CA . LYS B 1 3 ? 9.023 15.977 -17.328 1 19.8 3 LYS B CA 1
ATOM 1668 C C . LYS B 1 3 ? 8.062 15.055 -16.594 1 19.8 3 LYS B C 1
ATOM 1670 O O . LYS B 1 3 ? 6.844 15.148 -16.766 1 19.8 3 LYS B O 1
ATOM 1675 N N . PHE B 1 4 ? 8.438 13.812 -16.469 1 24.8 4 PHE B N 1
ATOM 1676 C CA . PHE B 1 4 ? 7.691 12.805 -15.727 1 24.8 4 PHE B CA 1
ATOM 1677 C C . PHE B 1 4 ? 7.465 13.242 -14.289 1 24.8 4 PHE B C 1
ATOM 1679 O O . PHE B 1 4 ? 8.414 13.422 -13.531 1 24.8 4 P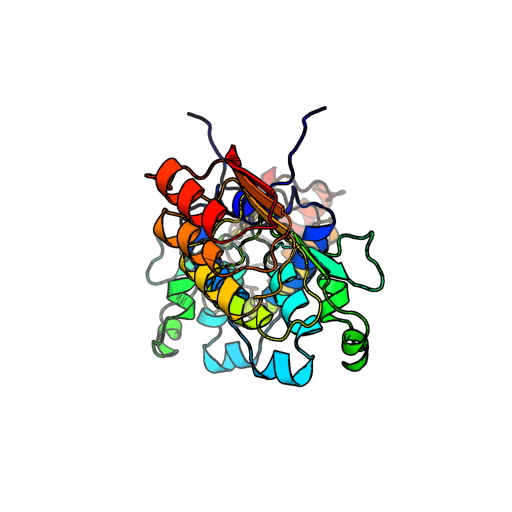HE B O 1
ATOM 1686 N N . GLY B 1 5 ? 6.48 14.086 -13.93 1 23.94 5 GLY B N 1
ATOM 1687 C CA . GLY B 1 5 ? 6.066 14.719 -12.688 1 23.94 5 GLY B CA 1
ATOM 1688 C C . GLY B 1 5 ? 5.898 13.734 -11.547 1 23.94 5 GLY B C 1
ATOM 1689 O O . GLY B 1 5 ? 5.738 12.531 -11.766 1 23.94 5 GLY B O 1
ATOM 1690 N N . ILE B 1 6 ? 6.082 14.133 -10.281 1 28.09 6 ILE B N 1
ATOM 1691 C CA . ILE B 1 6 ? 6.043 13.672 -8.898 1 28.09 6 ILE B CA 1
ATOM 1692 C C . ILE B 1 6 ? 4.754 12.898 -8.648 1 28.09 6 ILE B C 1
ATOM 1694 O O . ILE B 1 6 ? 3.678 13.492 -8.523 1 28.09 6 ILE B O 1
ATOM 1698 N N . GLY B 1 7 ? 4.348 11.984 -9.477 1 30 7 GLY B N 1
ATOM 1699 C CA . GLY B 1 7 ? 3.023 11.391 -9.344 1 30 7 GLY B CA 1
ATOM 1700 C C . GLY B 1 7 ? 2.818 10.688 -8.016 1 30 7 GLY B C 1
ATOM 1701 O O . GLY B 1 7 ? 3.719 10.008 -7.52 1 30 7 GLY B O 1
ATOM 1702 N N . ASN B 1 8 ? 1.952 11.242 -7.059 1 31.5 8 ASN B N 1
ATOM 1703 C CA . ASN B 1 8 ? 1.423 10.922 -5.738 1 31.5 8 ASN B CA 1
ATOM 1704 C C . ASN B 1 8 ? 0.954 9.469 -5.66 1 31.5 8 ASN B C 1
ATOM 1706 O O . ASN B 1 8 ? 0.72 8.836 -6.691 1 31.5 8 ASN B O 1
ATOM 1710 N N . LEU B 1 9 ? 1.033 8.875 -4.453 1 34.03 9 LEU B N 1
ATOM 1711 C CA . LEU B 1 9 ? 0.379 7.598 -4.188 1 34.03 9 LEU B CA 1
ATOM 1712 C C . LEU B 1 9 ? -0.891 7.453 -5.023 1 34.03 9 LEU B C 1
ATOM 1714 O O . LEU B 1 9 ? -1.186 6.371 -5.531 1 34.03 9 LEU B O 1
ATOM 1718 N N . HIS B 1 10 ? -1.548 8.617 -5.09 1 35.12 10 HIS B N 1
ATOM 1719 C CA . HIS B 1 10 ? -2.805 8.688 -5.828 1 35.12 10 HIS B CA 1
ATOM 1720 C C . HIS B 1 10 ? -2.578 8.516 -7.324 1 35.12 10 HIS B C 1
ATOM 1722 O O . HIS B 1 10 ? -3.461 8.031 -8.039 1 35.12 10 HIS B O 1
ATOM 1728 N N . GLN B 1 11 ? -1.575 9.227 -7.875 1 33.94 11 GLN B N 1
ATOM 1729 C CA . GLN B 1 11 ? -1.393 8.984 -9.305 1 33.94 11 GLN B CA 1
ATOM 1730 C C . GLN B 1 11 ? -1.164 7.5 -9.586 1 33.94 11 GLN B C 1
ATOM 1732 O O . GLN B 1 11 ? -1.557 6.996 -10.641 1 33.94 11 GLN B O 1
ATOM 1737 N N . PHE B 1 12 ? -0.48 6.914 -8.648 1 35.44 12 PHE B N 1
ATOM 1738 C CA . PHE B 1 12 ? -0.418 5.457 -8.602 1 35.44 12 PHE B CA 1
ATOM 1739 C C . PHE B 1 12 ? -1.816 4.855 -8.648 1 35.44 12 PHE B C 1
ATOM 1741 O O . PHE B 1 12 ? -2.039 3.84 -9.312 1 35.44 12 PHE B O 1
ATOM 1748 N N . TYR B 1 13 ? -2.754 5.398 -7.766 1 37.03 13 TYR B N 1
ATOM 1749 C CA . TYR B 1 13 ? -4.129 4.973 -7.523 1 37.03 13 TYR B CA 1
ATOM 1750 C C . TYR B 1 13 ? -5 5.219 -8.75 1 37.03 13 TYR B C 1
ATOM 1752 O O . TYR B 1 13 ? -6.07 4.621 -8.891 1 37.03 13 TYR B O 1
ATOM 1760 N N . ARG B 1 14 ? -4.805 6.352 -9.375 1 37.22 14 ARG B N 1
ATOM 1761 C CA . ARG B 1 14 ? -5.871 6.789 -10.273 1 37.22 14 ARG B CA 1
ATOM 1762 C C . ARG B 1 14 ? -6.086 5.785 -11.398 1 37.22 14 ARG B C 1
ATOM 1764 O O . ARG B 1 14 ? -7.121 5.809 -12.07 1 37.22 14 ARG B O 1
ATOM 1771 N N . ILE B 1 15 ? -5.109 5.336 -11.984 1 34.12 15 ILE B N 1
ATOM 1772 C CA . ILE B 1 15 ? -5.551 4.629 -13.188 1 34.12 15 ILE B CA 1
ATOM 1773 C C . ILE B 1 15 ? -6.098 3.256 -12.805 1 34.12 15 ILE B C 1
ATOM 1775 O O . ILE B 1 15 ? -5.383 2.254 -12.883 1 34.12 15 ILE B O 1
ATOM 1779 N N . HIS B 1 16 ? -6.359 2.941 -11.469 1 40.31 16 HIS B N 1
ATOM 1780 C CA . HIS B 1 16 ? -6.629 1.578 -11.023 1 40.31 16 HIS B CA 1
ATOM 1781 C C . HIS B 1 16 ? -7.961 1.072 -11.562 1 40.31 16 HIS B C 1
ATOM 1783 O O . HIS B 1 16 ? -8.945 1.812 -11.586 1 40.31 16 HIS B O 1
ATOM 1789 N N . SER B 1 17 ? -7.852 -0.02 -12.242 1 43.12 17 SER B N 1
ATOM 1790 C CA . SER B 1 17 ? -9.016 -0.865 -12.477 1 43.12 17 SER B CA 1
ATOM 1791 C C . SER B 1 17 ? -9.859 -1.011 -11.211 1 43.12 17 SER B C 1
ATOM 1793 O O . SER B 1 17 ? -9.391 -0.713 -10.109 1 43.12 17 SER B O 1
ATOM 1795 N N . GLN B 1 18 ? -11.133 -1.187 -11.375 1 46.31 18 GLN B N 1
ATOM 1796 C CA . GLN B 1 18 ? -12.102 -1.431 -10.312 1 46.31 18 GLN B CA 1
ATOM 1797 C C . GLN B 1 18 ? -11.492 -2.287 -9.203 1 46.31 18 GLN B C 1
ATOM 1799 O O . GLN B 1 18 ? -11.766 -2.07 -8.023 1 46.31 18 GLN B O 1
ATOM 1804 N N . SER B 1 19 ? -10.633 -3.283 -9.617 1 51.97 19 SER B N 1
ATOM 1805 C CA . SER B 1 19 ? -10.047 -4.25 -8.695 1 51.97 19 SER B CA 1
ATOM 1806 C C . SER B 1 19 ? -9.039 -3.586 -7.758 1 51.97 19 SER B C 1
ATOM 1808 O O . SER B 1 19 ? -9.008 -3.883 -6.562 1 51.97 19 SER B O 1
ATOM 1810 N N . ASN B 1 20 ? -8.383 -2.518 -8.18 1 64.19 20 ASN B N 1
ATOM 1811 C CA . ASN B 1 20 ? -7.371 -1.854 -7.359 1 64.19 20 ASN B CA 1
ATOM 1812 C C . ASN B 1 20 ? -8 -0.843 -6.402 1 64.19 20 ASN B C 1
ATOM 1814 O O . ASN B 1 20 ? -7.402 -0.495 -5.383 1 64.19 20 ASN B O 1
ATOM 1818 N N . ARG B 1 21 ? -9.32 -0.736 -6.637 1 74.88 21 ARG B N 1
ATOM 1819 C CA . ARG B 1 21 ? -9.969 0.272 -5.801 1 74.88 21 ARG B CA 1
ATOM 1820 C C . ARG B 1 21 ? -10.242 -0.269 -4.402 1 74.88 21 ARG B C 1
ATOM 1822 O O . ARG B 1 21 ? -10.094 0.451 -3.414 1 74.88 21 ARG B O 1
ATOM 1829 N N . SER B 1 22 ? -10.625 -1.575 -4.398 1 81.62 22 SER B N 1
ATOM 1830 C CA . SER B 1 22 ? -10.93 -2.18 -3.107 1 81.62 22 SER B CA 1
ATOM 1831 C C . SER B 1 22 ? -9.688 -2.26 -2.227 1 81.62 22 SER B C 1
ATOM 1833 O O . SER B 1 22 ? -9.742 -1.944 -1.036 1 81.62 22 SER B O 1
ATOM 1835 N N . LEU B 1 23 ? -8.539 -2.676 -2.775 1 83.44 23 LEU B N 1
ATOM 1836 C CA . LEU B 1 23 ? -7.301 -2.754 -2.014 1 83.44 23 LEU B CA 1
ATOM 1837 C C . LEU B 1 23 ? -6.863 -1.369 -1.545 1 83.44 23 LEU B C 1
ATOM 1839 O O . LEU B 1 23 ? -6.441 -1.202 -0.398 1 83.44 23 LEU B O 1
ATOM 1843 N N . PHE B 1 24 ? -7.148 -0.434 -2.318 1 83.31 24 PHE B N 1
ATOM 1844 C CA . PHE B 1 24 ? -6.727 0.919 -1.977 1 83.31 24 PHE B CA 1
ATOM 1845 C C . PHE B 1 24 ? -7.562 1.477 -0.833 1 83.31 24 PHE B C 1
ATOM 1847 O O . PHE B 1 24 ? -7.035 2.115 0.079 1 83.31 24 PHE B O 1
ATOM 1854 N N . ARG B 1 25 ? -8.797 1.233 -0.973 1 84.81 25 ARG B N 1
ATOM 1855 C CA . ARG B 1 25 ? -9.68 1.671 0.107 1 84.81 25 ARG B CA 1
ATOM 1856 C C . ARG B 1 25 ? -9.281 1.03 1.433 1 84.81 25 ARG B C 1
ATOM 1858 O O . ARG B 1 25 ? -9.188 1.713 2.455 1 84.81 25 ARG B O 1
ATOM 1865 N N . TRP B 1 26 ? -9.031 -0.241 1.304 1 85.56 26 TRP B N 1
ATOM 1866 C CA . TRP B 1 26 ? -8.602 -0.977 2.488 1 85.56 26 TRP B CA 1
ATOM 1867 C C . TRP B 1 26 ? -7.285 -0.431 3.021 1 85.56 26 TRP B C 1
ATOM 1869 O O . TRP B 1 26 ? -7.148 -0.171 4.219 1 85.56 26 TRP B O 1
ATOM 1879 N N . LEU B 1 27 ? -6.336 -0.2 2.16 1 86.75 27 LEU B N 1
ATOM 1880 C CA . LEU B 1 27 ? -5.008 0.278 2.539 1 86.75 27 LEU B CA 1
ATOM 1881 C C . LEU B 1 27 ? -5.086 1.678 3.141 1 86.75 27 LEU B C 1
ATOM 1883 O O . LEU B 1 27 ? -4.445 1.959 4.156 1 86.75 27 LEU B O 1
ATOM 1887 N N . ASN B 1 28 ? -5.875 2.527 2.533 1 87.69 28 ASN B N 1
ATOM 1888 C CA . ASN B 1 28 ? -6.023 3.885 3.047 1 87.69 28 ASN B CA 1
ATOM 1889 C C . ASN B 1 28 ? -6.613 3.889 4.453 1 87.69 28 ASN B C 1
ATOM 1891 O O . ASN B 1 28 ? -6.176 4.66 5.312 1 87.69 28 ASN B O 1
ATOM 1895 N N . GLY B 1 29 ? -7.641 3.076 4.656 1 89.94 29 GLY B N 1
ATOM 1896 C CA . GLY B 1 29 ? -8.203 2.936 5.988 1 89.94 29 GLY B CA 1
ATOM 1897 C C . GLY B 1 29 ? -7.195 2.482 7.023 1 89.94 29 GLY B C 1
ATOM 1898 O O . GLY B 1 29 ? -7.066 3.1 8.086 1 89.94 29 GLY B O 1
ATOM 1899 N N . ARG B 1 30 ? -6.461 1.527 6.66 1 88.75 30 ARG B N 1
ATOM 1900 C CA . ARG B 1 30 ? -5.5 0.938 7.582 1 88.75 30 ARG B CA 1
ATOM 1901 C C . ARG B 1 30 ? -4.324 1.879 7.824 1 88.75 30 ARG B C 1
ATOM 1903 O O . ARG B 1 30 ? -3.846 2.006 8.953 1 88.75 30 ARG B O 1
ATOM 1910 N N . PHE B 1 31 ? -3.883 2.588 6.828 1 93.06 31 PHE B N 1
ATOM 1911 C CA . PHE B 1 31 ? -2.682 3.412 6.898 1 93.06 31 PHE B CA 1
ATOM 1912 C C . PHE B 1 31 ? -2.945 4.688 7.691 1 93.06 31 PHE B C 1
ATOM 1914 O O . PHE B 1 31 ? -2.014 5.309 8.203 1 93.06 31 PHE B O 1
ATOM 1921 N N . ASN B 1 32 ? -4.172 5.043 7.867 1 96.5 32 ASN B N 1
ATOM 1922 C CA . ASN B 1 32 ? -4.469 6.289 8.57 1 96.5 32 ASN B CA 1
ATOM 1923 C C . ASN B 1 32 ? -4.98 6.027 9.984 1 96.5 32 ASN B C 1
ATOM 1925 O O . ASN B 1 32 ? -5.102 6.953 10.781 1 96.5 32 ASN B O 1
ATOM 1929 N N . TYR B 1 33 ? -5.152 4.789 10.227 1 96.88 33 TYR B N 1
ATOM 1930 C CA . TYR B 1 33 ? -5.676 4.449 11.547 1 96.88 33 TYR B CA 1
ATOM 1931 C C . TYR B 1 33 ? -4.691 4.836 12.641 1 96.88 33 TYR B C 1
ATOM 1933 O O . TYR B 1 33 ? -3.482 4.637 12.492 1 96.88 33 TYR B O 1
ATOM 1941 N N . VAL B 1 34 ? -5.266 5.328 13.781 1 98 34 VAL B N 1
ATOM 1942 C CA . VAL B 1 34 ? -4.434 5.734 14.906 1 98 34 VAL B CA 1
ATOM 1943 C C . VAL B 1 34 ? -4.18 4.543 15.82 1 98 34 VAL B C 1
ATOM 1945 O O . VAL B 1 34 ? -5.121 3.859 16.234 1 98 34 VAL B O 1
ATOM 1948 N N . ASP B 1 35 ? -2.92 4.348 16.094 1 96.94 35 ASP B N 1
ATOM 1949 C CA . ASP B 1 35 ? -2.473 3.297 17.016 1 96.94 35 ASP B CA 1
ATOM 1950 C C . ASP B 1 35 ? -1.949 3.887 18.312 1 96.94 35 ASP B C 1
ATOM 1952 O O . ASP B 1 35 ? -0.77 4.227 18.422 1 96.94 35 ASP B O 1
ATOM 1956 N N . ASP B 1 36 ? -2.764 3.893 19.312 1 97 36 ASP B N 1
ATOM 1957 C CA . ASP B 1 36 ? -2.42 4.527 20.578 1 97 36 ASP B CA 1
ATOM 1958 C C . ASP B 1 36 ? -1.242 3.816 21.25 1 97 36 ASP B C 1
ATOM 1960 O O . ASP B 1 36 ? -0.433 4.449 21.938 1 97 36 ASP B O 1
ATOM 1964 N N . ASP B 1 37 ? -1.146 2.525 21.094 1 96.06 37 ASP B N 1
ATOM 1965 C CA . ASP B 1 37 ? -0.019 1.781 21.656 1 96.06 37 ASP B CA 1
ATOM 1966 C C . ASP B 1 37 ? 1.296 2.221 21.016 1 96.06 37 ASP B C 1
ATOM 1968 O O . ASP B 1 37 ? 2.318 2.328 21.688 1 96.06 37 ASP B O 1
ATOM 1972 N N . LYS B 1 38 ? 1.203 2.447 19.766 1 93.31 38 LYS B N 1
ATOM 1973 C CA . LYS B 1 38 ? 2.398 2.912 19.062 1 93.31 38 LYS B CA 1
ATOM 1974 C C . LYS B 1 38 ? 2.842 4.277 19.578 1 93.31 38 LYS B C 1
ATOM 1976 O O . LYS B 1 38 ? 4.035 4.512 19.797 1 93.31 38 LYS B O 1
ATOM 1981 N N . ILE B 1 39 ? 1.918 5.141 19.766 1 95.5 39 ILE B N 1
ATOM 1982 C CA . ILE B 1 39 ? 2.225 6.465 20.297 1 95.5 39 ILE B CA 1
ATOM 1983 C C . ILE B 1 39 ? 2.855 6.332 21.672 1 95.5 39 ILE B C 1
ATOM 1985 O O . ILE B 1 39 ? 3.846 7.004 21.984 1 95.5 39 ILE B O 1
ATOM 1989 N N . ARG B 1 40 ? 2.283 5.43 22.469 1 94.69 40 ARG B N 1
ATOM 1990 C CA . ARG B 1 40 ? 2.797 5.207 23.812 1 94.69 40 ARG B CA 1
ATOM 1991 C C . ARG B 1 40 ? 4.207 4.629 23.781 1 94.69 40 ARG B C 1
ATOM 1993 O O . ARG B 1 40 ? 5.086 5.066 24.531 1 94.69 40 ARG B O 1
ATOM 2000 N N . ASP B 1 41 ? 4.465 3.721 22.906 1 92.56 41 ASP B N 1
ATOM 2001 C CA . ASP B 1 41 ? 5.719 2.971 22.859 1 92.56 41 ASP B CA 1
ATOM 2002 C C . ASP B 1 41 ? 6.82 3.779 22.188 1 92.56 41 ASP B C 1
ATOM 2004 O O . ASP B 1 41 ? 7.973 3.758 22.625 1 92.56 41 ASP B O 1
ATOM 2008 N N . LEU B 1 42 ? 6.461 4.547 21.125 1 93.38 42 LEU B N 1
ATOM 2009 C CA . LEU B 1 42 ? 7.484 5.172 20.297 1 93.38 42 LEU B CA 1
ATOM 2010 C C . LEU B 1 42 ? 7.582 6.668 20.578 1 93.38 42 LEU B C 1
ATOM 2012 O O . LEU B 1 42 ? 8.562 7.316 20.203 1 93.38 42 LEU B O 1
ATOM 2016 N N . GLY B 1 43 ? 6.555 7.238 21.234 1 93.88 43 GLY B N 1
ATOM 2017 C CA . GLY B 1 43 ? 6.43 8.68 21.391 1 93.88 43 GLY B CA 1
ATOM 2018 C C . GLY B 1 43 ? 5.68 9.336 20.25 1 93.88 43 GLY B C 1
ATOM 2019 O O . GLY B 1 43 ? 5.562 8.758 19.156 1 93.88 43 GLY B O 1
ATOM 2020 N N . PRO B 1 44 ? 5.195 10.477 20.453 1 95.94 44 PRO B N 1
ATOM 2021 C CA . PRO B 1 44 ? 4.328 11.133 19.469 1 95.94 44 PRO B CA 1
ATOM 2022 C C . PRO B 1 44 ? 5.066 11.508 18.188 1 95.94 44 PRO B C 1
ATOM 2024 O O . PRO B 1 44 ? 4.523 11.352 17.094 1 95.94 44 PRO B O 1
ATOM 2027 N N . GLU B 1 45 ? 6.309 11.945 18.312 1 97.06 45 GLU B N 1
ATOM 2028 C CA . GLU B 1 45 ? 7.047 12.414 17.141 1 97.06 45 GLU B CA 1
ATOM 2029 C C . GLU B 1 45 ? 7.309 11.281 16.156 1 97.06 45 GLU B C 1
ATOM 2031 O O . GLU B 1 45 ? 6.961 11.383 14.977 1 97.06 45 GLU B O 1
ATOM 2036 N N . ARG B 1 46 ? 7.801 10.219 16.703 1 95.94 46 ARG B N 1
ATOM 2037 C CA . ARG B 1 46 ? 8.109 9.062 15.875 1 95.94 46 ARG B CA 1
ATOM 2038 C C . ARG B 1 46 ? 6.844 8.445 15.297 1 95.94 46 ARG B C 1
ATOM 2040 O O . ARG B 1 46 ? 6.801 8.086 14.117 1 95.94 46 ARG B O 1
ATOM 2047 N N . ALA B 1 47 ? 5.844 8.32 16.078 1 96.44 47 ALA B N 1
ATOM 2048 C CA . ALA B 1 47 ? 4.578 7.75 15.625 1 96.44 47 ALA B CA 1
ATOM 2049 C C . ALA B 1 47 ? 3.957 8.594 14.516 1 96.44 47 ALA B C 1
ATOM 2051 O O . ALA B 1 47 ? 3.5 8.062 13.5 1 96.44 47 ALA B O 1
ATOM 2052 N N . ALA B 1 48 ? 3.979 9.867 14.68 1 98 48 ALA B N 1
ATOM 2053 C CA . ALA B 1 48 ? 3.434 10.766 13.672 1 98 48 ALA B CA 1
ATOM 2054 C C . ALA B 1 48 ? 4.234 10.688 12.375 1 98 48 ALA B C 1
ATOM 2056 O O . ALA B 1 48 ? 3.662 10.656 11.281 1 98 48 ALA B O 1
ATOM 2057 N N . ALA B 1 49 ? 5.531 10.648 12.508 1 97 49 ALA B N 1
ATOM 2058 C CA . ALA B 1 49 ? 6.387 10.562 11.328 1 97 49 ALA B CA 1
ATOM 2059 C C . ALA B 1 49 ? 6.094 9.297 10.531 1 97 49 ALA B C 1
ATOM 2061 O O . ALA B 1 49 ? 5.98 9.344 9.305 1 97 49 ALA B O 1
ATOM 2062 N N . GLU B 1 50 ? 5.949 8.219 11.188 1 95.12 50 GLU B N 1
ATOM 2063 C CA . GLU B 1 50 ? 5.637 6.965 10.508 1 95.12 50 GLU B CA 1
ATOM 2064 C C . GLU B 1 50 ? 4.305 7.055 9.773 1 95.12 50 GLU B C 1
ATOM 2066 O O . GLU B 1 50 ? 4.191 6.629 8.625 1 95.12 50 GLU B O 1
ATOM 2071 N N . TRP B 1 51 ? 3.33 7.574 10.445 1 97.5 51 TRP B N 1
ATOM 2072 C CA . TRP B 1 51 ? 2.023 7.746 9.82 1 97.5 51 TRP B CA 1
ATOM 2073 C C . TRP B 1 51 ? 2.123 8.633 8.586 1 97.5 51 TRP B C 1
ATOM 2075 O O . TRP B 1 51 ? 1.603 8.281 7.523 1 97.5 51 TRP B O 1
ATOM 2085 N N . LEU B 1 52 ? 2.766 9.766 8.703 1 97.56 52 LEU B N 1
ATOM 2086 C CA . LEU B 1 52 ? 2.885 10.734 7.621 1 97.56 52 LEU B CA 1
ATOM 2087 C C . LEU B 1 52 ? 3.617 10.125 6.426 1 97.56 52 LEU B C 1
ATOM 2089 O O . LEU B 1 52 ? 3.107 10.148 5.305 1 97.56 52 LEU B O 1
ATOM 2093 N N . ILE B 1 53 ? 4.715 9.547 6.684 1 95.44 53 ILE B N 1
ATOM 2094 C CA . ILE B 1 53 ? 5.559 9.031 5.605 1 95.44 53 ILE B CA 1
ATOM 2095 C C . ILE B 1 53 ? 4.895 7.816 4.965 1 95.44 53 ILE B C 1
ATOM 2097 O O . ILE B 1 53 ? 4.922 7.66 3.742 1 95.44 53 ILE B O 1
ATOM 2101 N N . ARG B 1 54 ? 4.238 7.016 5.785 1 93.12 54 ARG B N 1
ATOM 2102 C CA . ARG B 1 54 ? 3.496 5.867 5.277 1 93.12 54 ARG B CA 1
ATOM 2103 C C . ARG B 1 54 ? 2.453 6.297 4.254 1 93.12 54 ARG B C 1
ATOM 2105 O O . ARG B 1 54 ? 2.186 5.574 3.293 1 93.12 54 ARG B O 1
ATOM 2112 N N . ASN B 1 55 ? 1.952 7.469 4.434 1 94 55 ASN B N 1
ATOM 2113 C CA . ASN B 1 55 ? 0.888 7.969 3.568 1 94 55 ASN B CA 1
ATOM 2114 C C . ASN B 1 55 ? 1.427 8.93 2.516 1 94 55 ASN B C 1
ATOM 2116 O O . ASN B 1 55 ? 0.655 9.625 1.848 1 94 55 ASN B O 1
ATOM 2120 N N . GLY B 1 56 ? 2.727 9.125 2.381 1 91.44 56 GLY B N 1
ATOM 2121 C CA . GLY B 1 56 ? 3.32 9.836 1.26 1 91.44 56 GLY B CA 1
ATOM 2122 C C . GLY B 1 56 ? 3.748 11.25 1.607 1 91.44 56 GLY B C 1
ATOM 2123 O O . GLY B 1 56 ? 4.195 12 0.739 1 91.44 56 GLY B O 1
ATOM 2124 N N . ALA B 1 57 ? 3.609 11.547 2.838 1 95.62 57 ALA B N 1
ATOM 2125 C CA . ALA B 1 57 ? 4.055 12.867 3.266 1 95.62 57 ALA B CA 1
ATOM 2126 C C . ALA B 1 57 ? 5.531 12.852 3.656 1 95.62 57 ALA B C 1
ATOM 2128 O O . ALA B 1 57 ? 6.156 11.789 3.691 1 95.62 57 ALA B O 1
ATOM 2129 N N . LYS B 1 58 ? 6.07 14.086 3.83 1 97.25 58 LYS B N 1
ATOM 2130 C CA . LYS B 1 58 ? 7.438 14.289 4.301 1 97.25 58 LYS B CA 1
ATOM 2131 C C . LYS B 1 58 ? 7.461 15.156 5.559 1 97.25 58 LYS B C 1
ATOM 2133 O O . LYS B 1 58 ? 6.551 15.953 5.789 1 97.25 58 LYS B O 1
ATOM 2138 N N . VAL B 1 59 ? 8.539 14.883 6.309 1 98 59 VAL B N 1
ATOM 2139 C CA . VAL B 1 59 ? 8.648 15.664 7.535 1 98 59 VAL B CA 1
ATOM 2140 C C . VAL B 1 59 ? 10.008 16.359 7.59 1 98 59 VAL B C 1
ATOM 2142 O O . VAL B 1 59 ? 10.945 15.945 6.91 1 98 59 VAL B O 1
ATOM 2145 N N . VAL B 1 60 ? 10.039 17.484 8.273 1 98.62 60 VAL B N 1
ATOM 2146 C CA . VAL B 1 60 ? 11.281 18.156 8.609 1 98.62 60 VAL B CA 1
ATOM 2147 C C . VAL B 1 60 ? 11.555 18.031 10.109 1 98.62 60 VAL B C 1
ATOM 2149 O O . VAL B 1 60 ? 10.734 18.422 10.93 1 98.62 60 VAL B O 1
ATOM 2152 N N . TRP B 1 61 ? 12.688 17.453 10.391 1 97.56 61 TRP B N 1
ATOM 2153 C CA . TRP B 1 61 ? 13.109 17.297 11.773 1 97.56 61 TRP B CA 1
ATOM 2154 C C . TRP B 1 61 ? 13.844 18.531 12.273 1 97.56 61 TRP B C 1
ATOM 2156 O O . TRP B 1 61 ? 14.57 19.172 11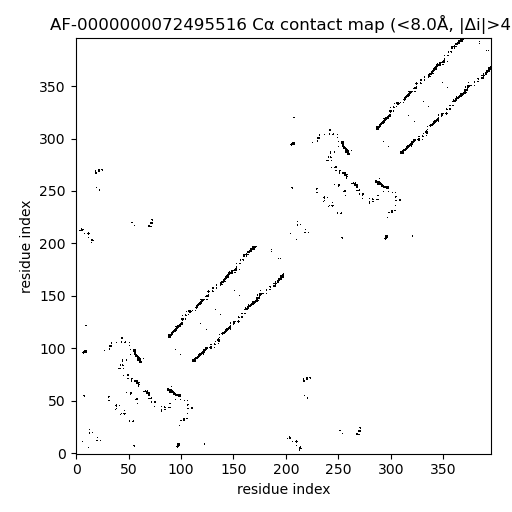.516 1 97.56 61 TRP B O 1
ATOM 2166 N N . SER B 1 62 ? 13.75 18.781 13.523 1 98.06 62 SER B N 1
ATOM 2167 C CA . SER B 1 62 ? 14.344 19.969 14.125 1 98.06 62 SER B CA 1
ATOM 2168 C C . SER B 1 62 ? 15.867 19.938 14.031 1 98.06 62 SER B C 1
ATOM 2170 O O . SER B 1 62 ? 16.5 20.969 13.883 1 98.06 62 SER B O 1
ATOM 2172 N N . LYS B 1 63 ? 16.469 18.766 14.023 1 96.31 63 LYS B N 1
ATOM 2173 C CA . LYS B 1 63 ? 17.922 18.641 13.992 1 96.31 63 LYS B CA 1
ATOM 2174 C C . LYS B 1 63 ? 18.438 18.656 12.555 1 96.31 63 LYS B C 1
ATOM 2176 O O . LYS B 1 63 ? 19.641 18.797 12.32 1 96.31 63 LYS B O 1
ATOM 2181 N N . ARG B 1 64 ? 17.547 18.562 11.664 1 96.25 64 ARG B N 1
ATOM 2182 C CA . ARG B 1 64 ? 17.875 18.625 10.242 1 96.25 64 ARG B CA 1
ATOM 2183 C C . ARG B 1 64 ? 16.844 19.453 9.484 1 96.25 64 ARG B C 1
ATOM 2185 O O . ARG B 1 64 ? 16.172 18.953 8.594 1 96.25 64 ARG B O 1
ATOM 2192 N N . PRO B 1 65 ? 16.875 20.766 9.727 1 96.69 65 PRO B N 1
ATOM 2193 C CA . PRO B 1 65 ? 15.789 21.641 9.258 1 96.69 65 PRO B CA 1
ATOM 2194 C C . PRO B 1 65 ? 15.836 21.891 7.754 1 96.69 65 PRO B C 1
ATOM 2196 O O . PRO B 1 65 ? 14.875 22.391 7.176 1 96.69 65 PRO B O 1
ATOM 2199 N N . ASP B 1 66 ? 16.891 21.531 7.094 1 96.88 66 ASP B N 1
ATOM 2200 C CA . ASP B 1 66 ? 17.031 21.797 5.664 1 96.88 66 ASP B CA 1
ATOM 2201 C C . ASP B 1 66 ? 16.688 20.562 4.84 1 96.88 66 ASP B C 1
ATOM 2203 O O . ASP B 1 66 ? 16.766 20.578 3.611 1 96.88 66 ASP B O 1
ATOM 2207 N N . GLN B 1 67 ? 16.25 19.547 5.5 1 96.5 67 GLN B N 1
ATOM 2208 C CA . GLN B 1 67 ? 16 18.281 4.828 1 96.5 67 GLN B CA 1
ATOM 2209 C C . GLN B 1 67 ? 14.531 17.891 4.902 1 96.5 67 GLN B C 1
ATOM 2211 O O . GLN B 1 67 ? 13.922 17.922 5.977 1 96.5 67 GLN B O 1
ATOM 2216 N N . LEU B 1 68 ? 14.023 17.609 3.746 1 96.75 68 LEU B N 1
ATOM 2217 C CA . LEU B 1 68 ? 12.734 16.922 3.709 1 96.75 68 LEU B CA 1
ATOM 2218 C C . LEU B 1 68 ? 12.922 15.414 3.85 1 96.75 68 LEU B C 1
ATOM 2220 O O . LEU B 1 68 ? 13.484 14.766 2.967 1 96.75 68 LEU B O 1
ATOM 2224 N N . TYR B 1 69 ? 12.422 14.922 4.926 1 95.12 69 TYR B N 1
ATOM 2225 C CA . TYR B 1 69 ? 12.68 13.523 5.27 1 95.12 69 TYR B CA 1
ATOM 2226 C C . TYR B 1 69 ? 11.484 12.641 4.918 1 95.12 69 TYR B C 1
ATOM 2228 O O . TYR B 1 69 ? 10.344 12.969 5.262 1 95.12 69 TYR B O 1
ATOM 2236 N N . SER B 1 70 ? 11.766 11.461 4.211 1 94.69 70 SER B N 1
ATOM 2237 C CA . SER B 1 70 ? 10.68 10.562 3.826 1 94.69 70 SER B CA 1
ATOM 2238 C C . SER B 1 70 ? 11.156 9.109 3.799 1 94.69 70 SER B C 1
ATOM 2240 O O . SER B 1 70 ? 10.57 8.273 3.117 1 94.69 70 SER B O 1
ATOM 2242 N N . ASP B 1 71 ? 12.25 8.797 4.43 1 91.69 71 ASP B N 1
ATOM 2243 C CA . ASP B 1 71 ? 12.812 7.445 4.406 1 91.69 71 ASP B CA 1
ATOM 2244 C C . ASP B 1 71 ? 12.07 6.527 5.375 1 91.69 71 ASP B C 1
ATOM 2246 O O . ASP B 1 71 ? 12.461 6.395 6.535 1 91.69 71 ASP B O 1
ATOM 2250 N N . TYR B 1 72 ? 11.023 5.855 4.887 1 91.5 72 TYR B N 1
ATOM 2251 C CA . TYR B 1 72 ? 10.164 5.035 5.734 1 91.5 72 TYR B CA 1
ATOM 2252 C C . TYR B 1 72 ? 10.938 3.857 6.312 1 91.5 72 TYR B C 1
ATOM 2254 O O . TYR B 1 72 ? 10.797 3.533 7.496 1 91.5 72 TYR B O 1
ATOM 2262 N N . ASP B 1 73 ? 11.797 3.223 5.465 1 86.38 73 ASP B N 1
ATOM 2263 C CA . ASP B 1 73 ? 12.594 2.088 5.926 1 86.38 73 ASP B CA 1
ATOM 2264 C C . ASP B 1 73 ? 13.469 2.479 7.113 1 86.38 73 ASP B C 1
ATOM 2266 O O . ASP B 1 73 ? 13.578 1.729 8.086 1 86.38 73 ASP B O 1
ATOM 2270 N N . ALA B 1 74 ? 13.992 3.594 6.996 1 89.25 74 ALA B N 1
ATOM 2271 C CA . ALA B 1 74 ? 14.898 4.043 8.047 1 89.25 74 ALA B CA 1
ATOM 2272 C C . ALA B 1 74 ? 14.148 4.301 9.352 1 89.25 74 ALA B C 1
ATOM 2274 O O . ALA B 1 74 ? 14.617 3.926 10.43 1 89.25 74 ALA B O 1
ATOM 2275 N N . ILE B 1 75 ? 12.961 4.855 9.242 1 91.81 75 ILE B N 1
ATOM 2276 C CA . ILE B 1 75 ? 12.273 5.23 10.477 1 91.81 75 ILE B CA 1
ATOM 2277 C C . ILE B 1 75 ? 11.672 3.988 11.133 1 91.81 75 ILE B C 1
ATOM 2279 O O . ILE B 1 75 ? 11.68 3.861 12.359 1 91.81 75 ILE B O 1
ATOM 2283 N N . VAL B 1 76 ? 11.133 3.08 10.391 1 90 76 VAL B N 1
ATOM 2284 C CA . VAL B 1 76 ? 10.484 1.909 10.969 1 90 76 VAL B CA 1
ATOM 2285 C C . VAL B 1 76 ? 11.539 0.959 11.539 1 90 76 VAL B C 1
ATOM 2287 O O . VAL B 1 76 ? 11.25 0.169 12.438 1 90 76 VAL B O 1
ATOM 2290 N N . ASN B 1 77 ? 12.742 1.067 11.047 1 88.44 77 ASN B N 1
A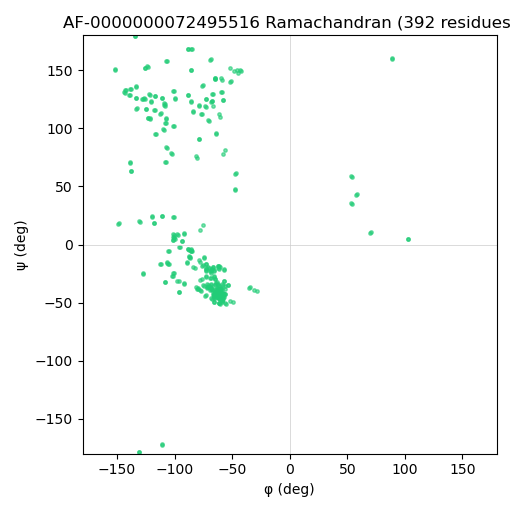TOM 2291 C CA . ASN B 1 77 ? 13.805 0.181 11.516 1 88.44 77 ASN B CA 1
ATOM 2292 C C . ASN B 1 77 ? 14.719 0.875 12.523 1 88.44 77 ASN B C 1
ATOM 2294 O O . ASN B 1 77 ? 15.734 0.317 12.93 1 88.44 77 ASN B O 1
ATOM 2298 N N . ASP B 1 78 ? 14.336 2.023 12.805 1 87.81 78 ASP B N 1
ATOM 2299 C CA . ASP B 1 78 ? 15.125 2.74 13.812 1 87.81 78 ASP B CA 1
ATOM 2300 C C . ASP B 1 78 ? 14.922 2.139 15.195 1 87.81 78 ASP B C 1
ATOM 2302 O O . ASP B 1 78 ? 13.844 2.246 15.781 1 87.81 78 ASP B O 1
ATOM 2306 N N . ASP B 1 79 ? 15.867 1.473 15.664 1 82.06 79 ASP B N 1
ATOM 2307 C CA . ASP B 1 79 ? 15.789 0.791 16.953 1 82.06 79 ASP B CA 1
ATOM 2308 C C . ASP B 1 79 ? 16.312 1.688 18.078 1 82.06 79 ASP B C 1
ATOM 2310 O O . ASP B 1 79 ? 16.516 1.227 19.203 1 82.06 79 ASP B O 1
ATOM 2314 N N . THR B 1 80 ? 16.531 2.857 17.719 1 75.75 80 THR B N 1
ATOM 2315 C CA . THR B 1 80 ? 17.031 3.77 18.75 1 75.75 80 THR B CA 1
ATOM 2316 C C . THR B 1 80 ? 15.961 4.039 19.797 1 75.75 80 THR B C 1
ATOM 2318 O O . THR B 1 80 ? 14.781 3.754 19.578 1 75.75 80 THR B O 1
ATOM 2321 N N . ASP B 1 81 ? 16.453 4.484 20.969 1 70.62 81 ASP B N 1
ATOM 2322 C CA . ASP B 1 81 ? 15.594 4.848 22.094 1 70.62 81 ASP B CA 1
ATOM 2323 C C . ASP B 1 81 ? 14.641 5.973 21.703 1 70.62 81 ASP B C 1
ATOM 2325 O O . ASP B 1 81 ? 15 6.871 20.938 1 70.62 81 ASP B O 1
ATOM 2329 N N . GLU B 1 82 ? 13.438 5.84 22.25 1 67.31 82 GLU B N 1
ATOM 2330 C CA . GLU B 1 82 ? 12.375 6.812 22 1 67.31 82 GLU B CA 1
ATOM 2331 C C . GLU B 1 82 ? 12.812 8.219 22.406 1 67.31 82 GLU B C 1
ATOM 2333 O O . GLU B 1 82 ? 12.305 9.203 21.875 1 67.31 82 GLU B O 1
ATOM 2338 N N . ARG B 1 83 ? 13.695 8.203 23.172 1 73.44 83 ARG B N 1
ATOM 2339 C CA . ARG B 1 83 ? 14.172 9.477 23.703 1 73.44 83 ARG B CA 1
ATOM 2340 C C . ARG B 1 83 ? 14.828 10.312 22.609 1 73.44 83 ARG B C 1
ATOM 2342 O O . ARG B 1 83 ? 14.914 11.539 22.719 1 73.44 83 ARG B O 1
ATOM 2349 N N . LYS B 1 84 ? 15.211 9.633 21.547 1 78.06 84 LYS B N 1
ATOM 2350 C CA . LYS B 1 84 ? 15.789 10.312 20.391 1 78.06 84 LYS B CA 1
ATOM 2351 C C . LYS B 1 84 ? 14.82 11.344 19.828 1 78.06 84 LYS B C 1
ATOM 2353 O O . LYS B 1 84 ? 15.211 12.477 19.531 1 78.06 84 LYS B O 1
ATOM 2358 N N . TYR B 1 85 ? 13.672 11.039 19.922 1 85.62 85 TYR B N 1
ATOM 2359 C CA . TYR B 1 85 ? 12.695 11.875 19.25 1 85.62 85 TYR B CA 1
ATOM 2360 C C . TYR B 1 85 ? 12.094 12.898 20.203 1 85.62 85 TYR B C 1
ATOM 2362 O O . TYR B 1 85 ? 11.312 13.766 19.797 1 85.62 85 TYR B O 1
ATOM 2370 N N . GLU B 1 86 ? 12.523 12.812 21.406 1 85.88 86 GLU B N 1
ATOM 2371 C CA . GLU B 1 86 ? 12.188 13.891 22.328 1 85.88 86 GLU B CA 1
ATOM 2372 C C . GLU B 1 86 ? 12.977 15.156 22.016 1 85.88 86 GLU B C 1
ATOM 2374 O O . GLU B 1 86 ? 12.5 16.266 22.266 1 85.88 86 GLU B O 1
ATOM 2379 N N . LYS B 1 87 ? 14.102 14.922 21.438 1 89.69 87 LYS B N 1
ATOM 2380 C CA . LYS B 1 87 ? 14.984 16.047 21.141 1 89.69 87 LYS B CA 1
ATOM 2381 C C . LYS B 1 87 ? 14.992 16.359 19.656 1 89.69 87 LYS B C 1
ATOM 2383 O O . LYS B 1 87 ? 15.555 17.359 19.219 1 89.69 87 LYS B O 1
ATOM 2388 N N . ASP B 1 88 ? 14.57 15.539 18.922 1 93.88 88 ASP B N 1
ATOM 2389 C CA . ASP B 1 88 ? 14.422 15.719 17.484 1 93.88 88 ASP B CA 1
ATOM 2390 C C . ASP B 1 88 ? 12.953 15.648 17.062 1 93.88 88 ASP B C 1
ATOM 2392 O 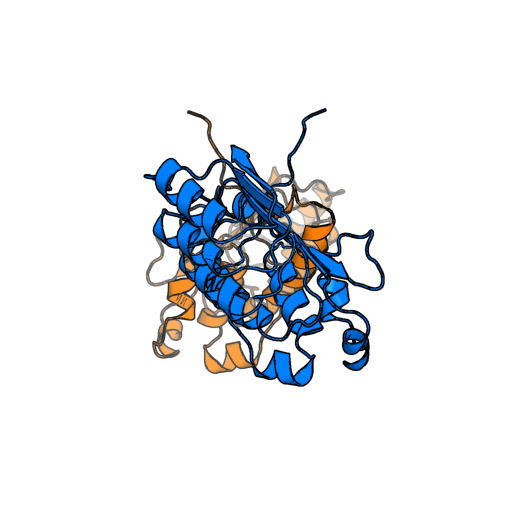O . ASP B 1 88 ? 12.445 14.578 16.75 1 93.88 88 ASP B O 1
ATOM 2396 N N . THR B 1 89 ? 12.344 16.812 16.969 1 97.25 89 THR B N 1
ATOM 2397 C CA . THR B 1 89 ? 10.898 16.906 16.797 1 97.25 89 THR B CA 1
ATOM 2398 C C . THR B 1 89 ? 10.547 17.328 15.375 1 97.25 89 THR B C 1
ATOM 2400 O O . THR B 1 89 ? 11.398 17.844 14.641 1 97.25 89 THR B O 1
ATOM 2403 N N . ILE B 1 90 ? 9.359 17.031 14.969 1 98.31 90 ILE B N 1
ATOM 2404 C CA . ILE B 1 90 ? 8.867 17.469 13.664 1 98.31 90 ILE B CA 1
ATOM 2405 C C . ILE B 1 90 ? 8.578 18.969 13.703 1 98.31 90 ILE B C 1
ATOM 2407 O O . ILE B 1 90 ? 7.781 19.438 14.523 1 98.31 90 ILE B O 1
ATOM 2411 N N . ILE B 1 91 ? 9.18 19.719 12.766 1 98.75 91 ILE B N 1
ATOM 2412 C CA . ILE B 1 91 ? 8.953 21.156 12.773 1 98.75 91 ILE B CA 1
ATOM 2413 C C . ILE B 1 91 ? 8.156 21.562 11.539 1 98.75 91 ILE B C 1
ATOM 2415 O O . ILE B 1 91 ? 7.609 22.672 11.484 1 98.75 91 ILE B O 1
ATOM 2419 N N . ALA B 1 92 ? 8.109 20.672 10.531 1 98.88 92 ALA B N 1
ATOM 2420 C CA . ALA B 1 92 ? 7.309 20.953 9.344 1 98.88 92 ALA B CA 1
ATOM 2421 C C . ALA B 1 92 ? 6.828 19.656 8.695 1 98.88 92 ALA B C 1
ATOM 2423 O O . ALA B 1 92 ? 7.469 18.609 8.828 1 98.88 92 ALA B O 1
ATOM 2424 N N . ILE B 1 93 ? 5.668 19.719 8.039 1 98.75 93 ILE B N 1
ATOM 2425 C CA . ILE B 1 93 ? 5.066 18.625 7.289 1 98.75 93 ILE B CA 1
ATOM 2426 C C . ILE B 1 93 ? 4.762 19.078 5.863 1 98.75 93 ILE B C 1
ATOM 2428 O O . ILE B 1 93 ? 4.168 20.141 5.66 1 98.75 93 ILE B O 1
ATOM 2432 N N . ASP B 1 94 ? 5.246 18.375 4.949 1 98.5 94 ASP B N 1
ATOM 2433 C CA . ASP B 1 94 ? 4.844 18.531 3.553 1 98.5 94 ASP B CA 1
ATOM 2434 C C . ASP B 1 94 ? 3.975 17.359 3.1 1 98.5 94 ASP B C 1
ATOM 2436 O O . ASP B 1 94 ? 4.484 16.281 2.791 1 98.5 94 ASP B O 1
ATOM 2440 N N . ALA B 1 95 ? 2.68 17.578 2.982 1 97.62 95 ALA B N 1
ATOM 2441 C CA . ALA B 1 95 ? 1.725 16.531 2.646 1 97.62 95 ALA B CA 1
ATOM 2442 C C . ALA B 1 95 ? 1.332 16.594 1.174 1 97.62 95 ALA B C 1
ATOM 2444 O O . ALA B 1 95 ? 0.253 16.141 0.792 1 97.62 95 ALA B O 1
ATOM 2445 N N . THR B 1 96 ? 2.188 17.172 0.371 1 96.44 96 THR B N 1
ATOM 2446 C CA . THR B 1 96 ? 1.917 17.281 -1.058 1 96.44 96 THR B CA 1
ATOM 2447 C C . THR B 1 96 ? 1.708 15.898 -1.679 1 96.44 96 THR B C 1
ATOM 2449 O O . THR B 1 96 ? 2.547 15.008 -1.522 1 96.44 96 THR B O 1
ATOM 2452 N N . GLY B 1 97 ? 0.602 15.734 -2.299 1 92.12 97 GLY B N 1
ATOM 2453 C CA . GLY B 1 97 ? 0.32 14.508 -3.023 1 92.12 97 GLY B CA 1
ATOM 2454 C C . GLY B 1 97 ? 0.095 13.312 -2.111 1 92.12 97 GLY B C 1
ATOM 2455 O O . GLY B 1 97 ? 0.033 12.172 -2.576 1 92.12 97 GLY B O 1
ATOM 2456 N N . SER B 1 98 ? -0.038 13.531 -0.791 1 92.88 98 SER B N 1
ATOM 2457 C CA . SER B 1 98 ? -0.167 12.43 0.158 1 92.88 98 SER B CA 1
ATOM 2458 C C . SER B 1 98 ? -1.618 11.984 0.289 1 92.88 98 SER B C 1
ATOM 2460 O O . SER B 1 98 ? -2.525 12.641 -0.229 1 92.88 98 SER B O 1
ATOM 2462 N N . SER B 1 99 ? -1.788 10.812 0.956 1 92.62 99 SER B N 1
ATOM 2463 C CA . SER B 1 99 ? -3.115 10.242 1.159 1 92.62 99 SER B CA 1
ATOM 2464 C C . SER B 1 99 ? -3.521 10.297 2.629 1 92.62 99 SER B C 1
ATOM 2466 O O . SER B 1 99 ? -4.297 9.461 3.096 1 92.62 99 SER B O 1
ATOM 2468 N N . ILE B 1 100 ? -2.926 11.242 3.387 1 96.38 100 ILE B N 1
ATOM 2469 C CA . ILE B 1 100 ? -3.361 11.383 4.773 1 96.38 100 ILE B CA 1
ATOM 2470 C C . ILE B 1 100 ? -4.816 11.852 4.809 1 96.38 100 ILE B C 1
ATOM 2472 O O . ILE B 1 100 ? -5.262 12.586 3.92 1 96.38 100 ILE B O 1
ATOM 2476 N N . ASN B 1 101 ? -5.527 11.367 5.742 1 97.25 101 ASN B N 1
ATOM 2477 C CA . ASN B 1 101 ? -6.883 11.852 5.965 1 97.25 101 ASN B CA 1
ATOM 2478 C C . ASN B 1 101 ? -7.148 12.117 7.445 1 97.25 101 ASN B C 1
ATOM 2480 O O . ASN B 1 101 ? -6.258 11.945 8.281 1 97.25 101 ASN B O 1
ATOM 2484 N N . HIS B 1 102 ? -8.359 12.586 7.773 1 98.38 102 HIS B N 1
ATOM 2485 C CA . HIS B 1 102 ? -8.648 13.133 9.094 1 98.38 102 HIS B CA 1
ATOM 2486 C C . HIS B 1 102 ? -8.547 12.047 10.164 1 98.38 102 HIS B C 1
ATOM 2488 O O . HIS B 1 102 ? -8.336 12.352 11.344 1 98.38 102 HIS B O 1
ATOM 2494 N N . VAL B 1 103 ? -8.688 10.805 9.797 1 98.31 103 VAL B N 1
ATOM 2495 C CA . VAL B 1 103 ? -8.641 9.711 10.766 1 98.31 103 VAL B CA 1
ATOM 2496 C C . VAL B 1 103 ? -7.27 9.68 11.438 1 98.31 103 VAL B C 1
ATOM 2498 O O . VAL B 1 103 ? -7.164 9.359 12.625 1 98.31 103 VAL B O 1
ATOM 2501 N N . GLY B 1 104 ? -6.234 10.008 10.734 1 98.56 104 GLY B N 1
ATOM 2502 C CA . GLY B 1 104 ? -4.879 9.961 11.258 1 98.56 104 GLY B CA 1
ATOM 2503 C C . GLY B 1 104 ? -4.48 11.227 11.992 1 98.56 104 GLY B C 1
ATOM 2504 O O . GLY B 1 104 ? -3.426 11.281 12.625 1 98.56 104 GLY B O 1
ATOM 2505 N N . PHE B 1 105 ? -5.242 12.273 12.07 1 98.69 105 PHE B N 1
ATOM 2506 C CA . PHE B 1 105 ? -4.855 13.586 12.555 1 98.69 105 PHE B CA 1
ATOM 2507 C C . PHE B 1 105 ? -4.602 13.562 14.062 1 98.69 105 PHE B C 1
ATOM 2509 O O . PHE B 1 105 ? -3.822 14.359 14.578 1 98.69 105 PHE B O 1
ATOM 2516 N N . PRO B 1 106 ? -5.18 12.594 14.805 1 98.5 106 PRO B N 1
ATOM 2517 C CA . PRO B 1 106 ? -4.84 12.531 16.219 1 98.5 106 PRO B CA 1
ATOM 2518 C C . PRO B 1 106 ? -3.354 12.273 16.469 1 98.5 106 PRO B C 1
ATOM 2520 O O . PRO B 1 106 ? -2.844 12.539 17.547 1 98.5 106 PRO B O 1
ATOM 2523 N N . TYR B 1 107 ? -2.627 11.789 15.508 1 98.5 107 TYR B N 1
ATOM 2524 C CA . TYR B 1 107 ? -1.18 11.664 15.641 1 98.5 107 TYR B CA 1
ATOM 2525 C C . TYR B 1 107 ? -0.526 13.023 15.82 1 98.5 107 TYR B C 1
ATOM 2527 O O . TYR B 1 107 ? 0.609 13.117 16.297 1 98.5 107 TYR B O 1
ATOM 2535 N N . LEU B 1 108 ? -1.202 14.109 15.469 1 98.5 108 LEU B N 1
ATOM 2536 C CA . LEU B 1 108 ? -0.639 15.453 15.531 1 98.5 108 LEU B CA 1
ATOM 2537 C C . LEU B 1 108 ? -0.767 16.031 16.938 1 98.5 108 LEU B C 1
ATOM 2539 O O . LEU B 1 108 ? -0.124 17.031 17.266 1 98.5 108 LEU B O 1
ATOM 2543 N N . LYS B 1 109 ? -1.659 15.508 17.781 1 96.88 109 LYS B N 1
ATOM 2544 C CA . LYS B 1 109 ? -2.113 16.094 19.047 1 96.88 109 LYS B CA 1
ATOM 2545 C C . LYS B 1 109 ? -0.934 16.422 19.953 1 96.88 109 LYS B C 1
ATOM 2547 O O . LYS B 1 109 ? -0.925 17.469 20.609 1 96.88 109 LYS B O 1
ATOM 2552 N N . ASN B 1 110 ? 0.145 15.672 19.984 1 94.69 110 ASN B N 1
ATOM 2553 C CA . ASN B 1 110 ? 1.185 15.867 21 1 94.69 110 ASN B CA 1
ATOM 2554 C C . ASN B 1 110 ? 2.525 16.219 20.359 1 94.69 110 ASN B C 1
ATOM 2556 O O . ASN B 1 110 ? 3.58 16 20.969 1 94.69 110 ASN B O 1
ATOM 2560 N N . LEU B 1 111 ? 2.402 16.75 19.156 1 97.56 111 LEU B N 1
ATOM 2561 C CA . LEU B 1 111 ? 3.629 17.281 18.578 1 97.56 111 LEU B CA 1
ATOM 2562 C C . LEU B 1 111 ? 3.998 18.609 19.219 1 97.56 111 LEU B C 1
ATOM 2564 O O . LEU B 1 111 ? 3.145 19.484 19.375 1 97.56 111 LEU B O 1
ATOM 2568 N N . LYS B 1 112 ? 5.215 18.828 19.531 1 94.56 112 LYS B N 1
ATOM 2569 C CA . LYS B 1 112 ? 5.602 19.906 20.438 1 94.56 112 LYS B CA 1
ATOM 2570 C C . LYS B 1 112 ? 6.051 21.141 19.656 1 94.56 112 LYS B C 1
ATOM 2572 O O . LYS B 1 112 ? 5.883 22.266 20.109 1 94.56 112 LYS B O 1
ATOM 2577 N N . ASN B 1 113 ? 6.637 20.953 18.469 1 96.38 113 ASN B N 1
ATOM 2578 C CA . ASN B 1 113 ? 7.309 22.078 17.828 1 96.38 113 ASN B CA 1
ATOM 2579 C C . ASN B 1 113 ? 6.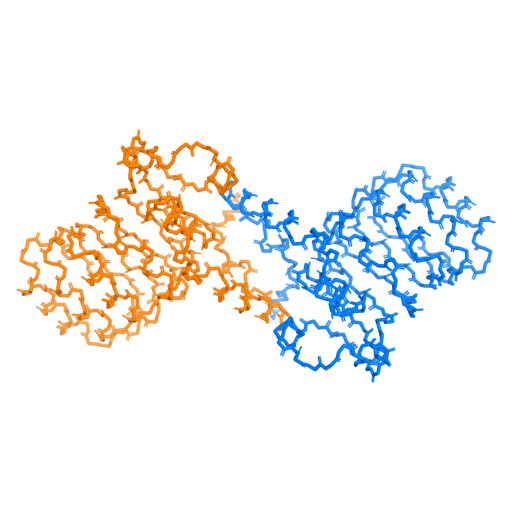871 22.234 16.359 1 96.38 113 ASN B C 1
ATOM 2581 O O . ASN B 1 113 ? 7.559 22.891 15.578 1 96.38 113 ASN B O 1
ATOM 2585 N N . LEU B 1 114 ? 5.746 21.672 16.062 1 98.5 114 LEU B N 1
ATOM 2586 C CA . LEU B 1 114 ? 5.27 21.781 14.695 1 98.5 114 LEU B CA 1
ATOM 2587 C C . LEU B 1 114 ? 4.906 23.234 14.367 1 98.5 114 LEU B C 1
ATOM 2589 O O . LEU B 1 114 ? 4.133 23.859 15.094 1 98.5 114 LEU B O 1
ATOM 2593 N N . ARG B 1 115 ? 5.453 23.766 13.203 1 98.25 115 ARG B N 1
ATOM 2594 C CA . ARG B 1 115 ? 5.273 25.172 12.891 1 98.25 115 ARG B CA 1
ATOM 2595 C C . ARG B 1 115 ? 4.703 25.359 11.484 1 98.25 115 ARG B C 1
ATOM 2597 O O . ARG B 1 115 ? 4.062 26.375 11.195 1 98.25 115 ARG B O 1
ATOM 2604 N N . LYS B 1 116 ? 4.93 24.406 10.633 1 98.81 116 LYS B N 1
ATOM 2605 C CA . LYS B 1 116 ? 4.562 24.578 9.227 1 98.81 116 LYS B CA 1
ATOM 2606 C C . LYS B 1 116 ? 3.93 23.312 8.664 1 98.81 116 LYS B C 1
ATOM 2608 O O . LYS B 1 116 ? 4.445 22.219 8.859 1 98.81 116 LYS B O 1
ATOM 2613 N N . ILE B 1 117 ? 2.814 23.422 7.953 1 98.88 117 ILE B N 1
ATOM 2614 C CA . ILE B 1 117 ? 2.211 22.328 7.207 1 98.88 117 ILE B CA 1
ATOM 2615 C C . ILE B 1 117 ? 1.836 22.797 5.805 1 98.88 117 ILE B C 1
ATOM 2617 O O . ILE B 1 117 ? 1.32 23.906 5.633 1 98.88 117 ILE B O 1
ATOM 2621 N N . ILE B 1 118 ? 2.143 21.984 4.855 1 98.88 118 ILE B N 1
ATOM 2622 C CA . ILE B 1 118 ? 1.717 22.219 3.477 1 98.88 118 ILE B CA 1
ATOM 2623 C C . ILE B 1 118 ? 0.802 21.078 3.033 1 98.88 118 ILE B C 1
ATOM 2625 O O . ILE B 1 118 ? 1.229 19.922 2.959 1 98.88 118 ILE B O 1
ATOM 2629 N N . PHE B 1 119 ? -0.451 21.438 2.77 1 98.5 119 PHE B N 1
ATOM 2630 C CA . PHE B 1 119 ? -1.377 20.562 2.072 1 98.5 119 PHE B CA 1
ATOM 2631 C C . PHE B 1 119 ? -1.505 20.953 0.606 1 98.5 119 PHE B C 1
ATOM 2633 O O . PHE B 1 119 ? -2.186 21.938 0.279 1 98.5 119 PHE B O 1
ATOM 2640 N N . ASN B 1 120 ? -0.857 20.234 -0.242 1 98.25 120 ASN B N 1
ATOM 2641 C CA . ASN B 1 120 ? -0.944 20.453 -1.682 1 98.25 120 ASN B CA 1
ATOM 2642 C C . ASN B 1 120 ? -1.358 19.188 -2.418 1 98.25 120 ASN B C 1
ATOM 2644 O O . ASN B 1 120 ? -0.648 18.172 -2.377 1 98.25 120 ASN B O 1
ATOM 2648 N N . GLU B 1 121 ? -2.521 19.219 -3.082 1 96.38 121 GLU B N 1
ATOM 2649 C CA . GLU B 1 121 ? -3.047 18.031 -3.75 1 96.38 121 GLU B CA 1
ATOM 2650 C C . GLU B 1 121 ? -3.111 16.844 -2.793 1 96.38 121 GLU B C 1
ATOM 2652 O O . GLU B 1 121 ? -2.689 15.742 -3.137 1 96.38 121 GLU B O 1
ATOM 2657 N N . THR B 1 122 ? -3.438 17.266 -1.528 1 95.44 122 THR B N 1
ATOM 2658 C CA . THR B 1 122 ? -3.65 16.203 -0.539 1 95.44 122 THR B CA 1
ATOM 2659 C C . THR B 1 122 ? -5.012 15.547 -0.74 1 95.44 122 THR B C 1
ATOM 2661 O O . THR B 1 122 ? -6.051 16.156 -0.47 1 95.44 122 THR B O 1
ATOM 2664 N N . GLU B 1 123 ? -5.012 14.367 -1.127 1 90.5 123 GLU B N 1
ATOM 2665 C CA . GLU B 1 123 ? -6.117 13.672 -1.788 1 90.5 123 GLU B CA 1
ATOM 2666 C C . GLU B 1 123 ? -7.352 13.625 -0.896 1 90.5 123 GLU B C 1
ATOM 2668 O O . GLU B 1 123 ? -8.469 13.836 -1.368 1 90.5 123 GLU B O 1
ATOM 2673 N N . PHE B 1 124 ? -7.184 13.398 0.371 1 94.75 124 PHE B N 1
ATOM 2674 C CA . PHE B 1 124 ? -8.328 13.109 1.228 1 94.75 124 PHE B CA 1
ATOM 2675 C C . PHE B 1 124 ? -8.477 14.172 2.314 1 94.75 124 PHE B C 1
ATOM 2677 O O . PHE B 1 124 ? -9.109 13.93 3.34 1 94.75 124 PHE B O 1
ATOM 2684 N N . LEU B 1 125 ? -7.852 15.281 2.078 1 97.75 125 LEU B N 1
ATOM 2685 C CA . LEU B 1 125 ? -8.039 16.391 3.016 1 97.75 125 LEU B CA 1
ATOM 2686 C C . LEU B 1 125 ? -9.469 16.922 2.943 1 97.75 125 LEU B C 1
ATOM 2688 O O . LEU B 1 125 ? -9.953 17.266 1.864 1 97.75 125 LEU B O 1
ATOM 2692 N N . ASP B 1 126 ? -10.117 16.906 4.109 1 98.31 126 ASP B N 1
ATOM 2693 C CA . ASP B 1 126 ? -11.5 17.375 4.16 1 98.31 126 ASP B CA 1
ATOM 2694 C C . ASP B 1 126 ? -11.695 18.359 5.305 1 98.31 126 ASP B C 1
ATOM 2696 O O . ASP B 1 126 ? -10.734 18.766 5.957 1 98.31 126 ASP B O 1
ATOM 2700 N N . ASN B 1 127 ? -12.953 18.859 5.492 1 98.75 127 ASN B N 1
ATOM 2701 C CA . ASN B 1 127 ? -13.273 19.844 6.523 1 98.75 127 ASN B CA 1
ATOM 2702 C C . ASN B 1 127 ? -12.938 19.312 7.918 1 98.75 127 ASN B C 1
ATOM 2704 O O . ASN B 1 127 ? -12.445 20.062 8.766 1 98.75 127 ASN B O 1
ATOM 2708 N N . GLN B 1 128 ? -13.195 18.062 8.109 1 98.69 128 GLN B N 1
ATOM 2709 C CA . GLN B 1 128 ? -12.938 17.469 9.414 1 98.69 128 GLN B CA 1
ATOM 2710 C C . GLN B 1 128 ? -11.453 17.531 9.758 1 98.69 128 GLN B C 1
ATOM 2712 O O . GLN B 1 128 ? -11.086 17.734 10.922 1 98.69 128 GLN B O 1
ATOM 2717 N N . ALA B 1 129 ? -10.609 17.328 8.82 1 98.69 129 ALA B N 1
ATOM 2718 C CA . ALA B 1 129 ? -9.164 17.438 9.031 1 98.69 129 ALA B CA 1
ATOM 2719 C C . ALA B 1 129 ? -8.781 18.812 9.547 1 98.69 129 ALA B C 1
ATOM 2721 O O . ALA B 1 129 ? -7.984 18.938 10.484 1 98.69 129 ALA B O 1
ATOM 2722 N N . LEU B 1 130 ? -9.352 19.844 9.008 1 98.69 130 LEU B N 1
ATOM 2723 C CA . LEU B 1 130 ? -9.031 21.203 9.414 1 98.69 130 LEU B CA 1
ATOM 2724 C C . LEU B 1 130 ? -9.602 21.516 10.797 1 98.69 130 LEU B C 1
ATOM 2726 O O . LEU B 1 130 ? -8.992 22.25 11.578 1 98.69 130 LEU B O 1
ATOM 2730 N N . LYS B 1 131 ? -10.734 20.938 11.078 1 98.56 131 LYS B N 1
ATOM 2731 C CA . LYS B 1 131 ? -11.281 21.047 12.43 1 98.56 131 LYS B CA 1
ATOM 2732 C C . LYS B 1 131 ? -10.328 20.453 13.461 1 98.56 131 LYS B C 1
ATOM 2734 O O . LYS B 1 131 ? -10.039 21.078 14.484 1 98.56 131 LYS B O 1
ATOM 2739 N N . LEU B 1 132 ? -9.844 19.312 13.18 1 98.31 132 LEU B N 1
ATOM 2740 C CA . LEU B 1 132 ? -8.93 18.625 14.094 1 98.31 132 LEU B CA 1
ATOM 2741 C C . LEU B 1 132 ? -7.59 19.344 14.172 1 98.31 132 LEU B C 1
ATOM 2743 O O . LEU B 1 132 ? -6.965 19.406 15.227 1 98.31 132 LEU B O 1
ATOM 2747 N N . LEU B 1 133 ? -7.176 19.922 13.055 1 98 133 LEU B N 1
ATOM 2748 C CA . LEU B 1 133 ? -5.91 20.656 13.031 1 98 133 LEU B CA 1
ATOM 2749 C C . LEU B 1 133 ? -5.922 21.797 14.047 1 98 133 LEU B C 1
ATOM 2751 O O . LEU B 1 133 ? -4.98 21.938 14.828 1 98 133 LEU B O 1
ATOM 2755 N N . LYS B 1 134 ? -6.961 22.578 14.055 1 95.75 134 LYS B N 1
ATOM 2756 C CA . LYS B 1 134 ? -7.027 23.703 14.984 1 95.75 134 LYS B CA 1
ATOM 2757 C C . LYS B 1 134 ? -7.102 23.219 16.438 1 95.75 134 LYS B C 1
ATOM 2759 O O . LYS B 1 134 ? -6.621 23.891 17.344 1 95.75 134 LYS B O 1
ATOM 2764 N N . GLU B 1 135 ? -7.637 22.016 16.641 1 95.62 135 GLU B N 1
ATOM 2765 C CA . GLU B 1 135 ? -7.742 21.453 17.984 1 95.62 135 GLU B CA 1
ATOM 2766 C C . GLU B 1 135 ? -6.387 20.953 18.484 1 95.62 135 GLU B C 1
ATOM 2768 O O . GLU B 1 135 ? -6.047 21.141 19.656 1 95.62 135 GLU B O 1
ATOM 2773 N N . PHE B 1 136 ? -5.559 20.422 17.609 1 92.75 136 PHE B N 1
ATOM 2774 C CA . PHE B 1 136 ? -4.355 19.703 18.016 1 92.75 136 PHE B CA 1
ATOM 2775 C C . PHE B 1 136 ? -3.123 20.594 17.859 1 92.75 136 PHE B C 1
ATOM 2777 O O . PHE B 1 136 ? -2.127 20.406 18.562 1 92.75 136 PHE B O 1
ATOM 2784 N N . GLN B 1 137 ? -3.211 21.578 16.984 1 91.62 137 GLN B N 1
ATOM 2785 C CA . GLN B 1 137 ? -2.035 22.391 16.672 1 91.62 137 GLN B CA 1
ATOM 2786 C C . GLN B 1 137 ? -2.395 23.859 16.578 1 91.62 137 GLN B C 1
ATOM 2788 O O . GLN B 1 137 ? -2.131 24.5 15.555 1 91.62 137 GLN B O 1
ATOM 2793 N N . ILE B 1 138 ? -2.807 24.344 17.641 1 92.25 138 ILE B N 1
ATOM 2794 C CA . ILE B 1 138 ? -3.355 25.703 17.734 1 92.25 138 ILE B CA 1
ATOM 2795 C C . ILE B 1 138 ? -2.244 26.719 17.5 1 92.25 138 ILE B C 1
ATOM 2797 O O . ILE B 1 138 ? -2.504 27.844 17.078 1 92.25 138 ILE B O 1
ATOM 2801 N N . ASP B 1 139 ? -0.986 26.359 17.719 1 94.44 139 ASP B N 1
ATOM 2802 C CA . ASP B 1 139 ? 0.126 27.297 17.672 1 94.44 139 ASP B CA 1
ATOM 2803 C C . ASP B 1 139 ? 0.824 27.266 16.312 1 94.44 139 ASP B C 1
ATOM 2805 O O . ASP B 1 139 ? 1.906 27.828 16.141 1 94.44 139 ASP B O 1
ATOM 2809 N N . LEU B 1 140 ? 0.248 26.562 15.344 1 98.06 140 LEU B N 1
ATOM 2810 C CA . LEU B 1 140 ? 0.797 26.484 14 1 98.06 140 LEU B CA 1
ATOM 2811 C C . LEU B 1 140 ? 1.079 27.875 13.445 1 98.06 140 LEU B C 1
ATOM 2813 O O . LEU B 1 140 ? 0.269 28.781 13.609 1 98.06 140 LEU B O 1
ATOM 2817 N N . LYS B 1 141 ? 2.223 28.078 12.695 1 98.5 141 LYS B N 1
ATOM 2818 C CA . LYS B 1 141 ? 2.65 29.406 12.258 1 98.5 141 LYS B CA 1
ATOM 2819 C C . LYS B 1 141 ? 2.457 29.578 10.75 1 98.5 141 LYS B C 1
ATOM 2821 O O . LYS B 1 141 ? 2.254 30.688 10.266 1 98.5 141 LYS B O 1
ATOM 2826 N N . HIS B 1 142 ? 2.602 28.547 10.047 1 98.81 142 HIS B N 1
ATOM 2827 C CA . HIS B 1 142 ? 2.559 28.562 8.586 1 98.81 142 HIS B CA 1
ATOM 2828 C C . HIS B 1 142 ? 1.679 27.438 8.047 1 98.81 142 HIS B C 1
ATOM 2830 O O . HIS B 1 142 ? 1.873 26.266 8.391 1 98.81 142 HIS B O 1
ATOM 2836 N N . LEU B 1 143 ? 0.675 27.781 7.18 1 98.88 143 LEU B N 1
ATOM 2837 C CA . LEU B 1 143 ? -0.227 26.797 6.602 1 98.88 143 LEU B CA 1
ATOM 2838 C C . LEU B 1 143 ? -0.506 27.094 5.133 1 98.88 143 LEU B C 1
ATOM 2840 O O . LEU B 1 143 ? -0.772 28.25 4.777 1 98.88 143 LEU B O 1
ATOM 2844 N N . GLU B 1 144 ? -0.333 26.109 4.309 1 98.88 144 GLU B N 1
ATOM 2845 C CA . GLU B 1 144 ? -0.73 26.203 2.908 1 98.88 144 GLU B CA 1
ATOM 2846 C C . GLU B 1 144 ? -1.732 25.125 2.537 1 98.88 144 GLU B C 1
ATOM 2848 O O . GLU B 1 144 ? -1.529 23.953 2.857 1 98.88 144 GLU B O 1
ATOM 2853 N N . ILE B 1 145 ? -2.846 25.5 1.926 1 98.81 145 ILE B N 1
ATOM 2854 C CA . ILE B 1 145 ? -3.842 24.578 1.382 1 98.81 145 ILE B CA 1
ATOM 2855 C C . ILE B 1 145 ? -4.043 24.859 -0.105 1 98.81 145 ILE B C 1
ATOM 2857 O O . ILE B 1 145 ? -4.605 25.891 -0.478 1 98.81 145 ILE B O 1
ATOM 2861 N N . ILE B 1 146 ? -3.537 23.922 -0.882 1 98.62 146 ILE B N 1
ATOM 2862 C CA . ILE B 1 146 ? -3.463 24.141 -2.322 1 98.62 146 ILE B CA 1
ATOM 2863 C C . ILE B 1 146 ? -4.102 22.953 -3.051 1 98.62 146 ILE B C 1
ATOM 2865 O O . ILE B 1 146 ? -3.773 21.797 -2.781 1 98.62 146 ILE B O 1
ATOM 2869 N N . LYS B 1 147 ? -5.051 23.141 -3.904 1 98 147 LYS B N 1
ATOM 2870 C CA . LYS B 1 147 ? -5.652 22.125 -4.754 1 98 147 LYS B CA 1
ATOM 2871 C C . LYS B 1 147 ? -6.234 20.984 -3.922 1 98 147 LYS B C 1
ATOM 2873 O O . LYS B 1 147 ? -5.953 19.812 -4.18 1 98 147 LYS B O 1
ATOM 2878 N N . CYS B 1 148 ? -6.883 21.375 -2.865 1 97.38 148 CYS B N 1
ATOM 2879 C CA . CYS B 1 148 ? -7.625 20.438 -2.045 1 97.38 148 CYS B CA 1
ATOM 2880 C C . CYS B 1 148 ? -9.125 20.609 -2.236 1 97.38 148 CYS B C 1
ATOM 2882 O O . CYS B 1 148 ? -9.734 21.484 -1.634 1 97.38 148 CYS B O 1
ATOM 2884 N N . PHE B 1 149 ? -9.734 19.734 -2.859 1 95.69 149 PHE B N 1
ATOM 2885 C CA . PHE B 1 149 ? -11.016 19.953 -3.512 1 95.69 149 PHE B CA 1
ATOM 2886 C C . PHE B 1 149 ? -12.164 19.672 -2.551 1 95.69 149 PHE B C 1
ATOM 2888 O O . PHE B 1 149 ? -13.312 20.047 -2.814 1 95.69 149 PHE B O 1
ATOM 2895 N N . ASP B 1 150 ? -11.875 19 -1.454 1 97.5 150 ASP B N 1
ATOM 2896 C CA . ASP B 1 150 ? -12.953 18.656 -0.532 1 97.5 150 ASP B CA 1
ATOM 2897 C C . ASP B 1 150 ? -13.102 19.703 0.559 1 97.5 150 ASP B C 1
ATOM 2899 O O . ASP B 1 150 ? -13.938 19.578 1.45 1 97.5 150 ASP B O 1
ATOM 2903 N N . ILE B 1 151 ? -12.328 20.719 0.459 1 98.56 151 ILE B N 1
ATOM 2904 C CA . ILE B 1 151 ? -12.422 21.812 1.423 1 98.56 151 ILE B CA 1
ATOM 2905 C C . ILE B 1 151 ? -13.5 22.797 0.979 1 98.56 151 ILE B C 1
ATOM 2907 O O . ILE B 1 151 ? -13.469 23.297 -0.146 1 98.56 151 ILE B O 1
ATOM 2911 N N . THR B 1 152 ? -14.469 23.031 1.837 1 98.56 152 THR B N 1
ATOM 2912 C CA . THR B 1 152 ? -15.562 23.969 1.576 1 98.56 152 THR B CA 1
ATOM 2913 C C . THR B 1 152 ? -15.453 25.188 2.486 1 98.56 152 THR B C 1
ATOM 2915 O O . THR B 1 152 ? -14.461 25.359 3.191 1 98.56 152 THR B O 1
ATOM 2918 N N . ASP B 1 153 ? -16.531 26.062 2.422 1 98.69 153 ASP B N 1
ATOM 2919 C CA . ASP B 1 153 ? -16.578 27.234 3.287 1 98.69 153 ASP B CA 1
ATOM 2920 C C . ASP B 1 153 ? -16.453 26.844 4.758 1 98.69 153 ASP B C 1
ATOM 2922 O O . ASP B 1 153 ? -15.688 27.453 5.508 1 98.69 153 ASP B O 1
ATOM 2926 N N . GLY B 1 154 ? -17.172 25.781 5.055 1 98.44 154 GLY B N 1
ATOM 2927 C CA . GLY B 1 154 ? -17.141 25.328 6.438 1 98.44 154 GLY B CA 1
ATOM 2928 C C . GLY B 1 154 ? -15.758 24.953 6.922 1 98.44 154 GLY B C 1
ATOM 2929 O O . GLY B 1 154 ? -15.398 25.234 8.062 1 98.44 154 GLY B O 1
ATOM 2930 N N . GLY B 1 155 ? -14.969 24.312 6.086 1 98.62 155 GLY B N 1
ATOM 2931 C CA . GLY B 1 155 ? -13.602 23.953 6.418 1 98.62 155 GLY B CA 1
ATOM 2932 C C . GLY B 1 155 ? -12.695 25.156 6.605 1 98.62 155 GLY B C 1
ATOM 2933 O O . GLY B 1 155 ? -11.922 25.203 7.562 1 98.62 155 GLY B O 1
ATOM 2934 N N . ILE B 1 156 ? -12.828 26.078 5.73 1 98.62 156 ILE B N 1
ATOM 2935 C CA . ILE B 1 156 ? -12.023 27.297 5.762 1 98.62 156 ILE B CA 1
ATOM 2936 C C . ILE B 1 156 ? -12.297 28.047 7.059 1 98.62 156 ILE B C 1
ATOM 2938 O O . ILE B 1 156 ? -11.367 28.578 7.684 1 98.62 156 ILE B O 1
ATOM 2942 N N . LEU B 1 157 ? -13.453 28.078 7.508 1 98.44 157 LEU B N 1
ATOM 2943 C CA . LEU B 1 157 ? -13.836 28.875 8.656 1 98.44 157 LEU B CA 1
ATOM 2944 C C . LEU B 1 157 ? -13.266 28.297 9.945 1 98.44 157 LEU B C 1
ATOM 2946 O O . LEU B 1 157 ? -13.18 29 10.961 1 98.44 157 LEU B O 1
ATOM 2950 N N . PHE B 1 158 ? -12.875 27.047 9.977 1 98.31 158 PHE B N 1
ATOM 2951 C CA . PHE B 1 158 ? -12.203 26.484 11.148 1 98.31 158 PHE B CA 1
ATOM 2952 C C . PHE B 1 158 ? -10.828 27.109 11.336 1 98.31 158 PHE B C 1
ATOM 2954 O O . PHE B 1 158 ? -10.281 27.094 12.438 1 98.31 158 PHE B O 1
ATOM 2961 N N . LEU B 1 159 ? -10.258 27.672 10.305 1 98.44 159 LEU B N 1
ATOM 2962 C CA . LEU B 1 159 ? -8.898 28.203 10.352 1 98.44 159 LEU B CA 1
ATOM 2963 C C . LEU B 1 159 ? -8.852 29.484 11.172 1 98.44 159 LEU B C 1
ATOM 2965 O O . LEU B 1 159 ? -7.77 29.938 11.57 1 98.44 159 LEU B O 1
ATOM 2969 N N . LYS B 1 160 ? -10.023 30.078 11.398 1 97.88 160 LYS B N 1
ATOM 2970 C CA . LYS B 1 160 ? -10.078 31.359 12.109 1 97.88 160 LYS B CA 1
ATOM 2971 C C . LYS B 1 160 ? -9.531 31.219 13.531 1 97.88 160 LYS B C 1
ATOM 2973 O O . LYS B 1 160 ? -9.148 32.219 14.156 1 97.88 160 LYS B O 1
ATOM 2978 N N . ASP B 1 161 ? -9.5 29.984 14.047 1 97.12 161 ASP B N 1
ATOM 2979 C CA . ASP B 1 161 ? -9.086 29.734 15.422 1 97.12 161 ASP B CA 1
ATOM 2980 C C . ASP B 1 161 ? -7.574 29.547 15.516 1 97.12 161 ASP B C 1
ATOM 2982 O O . ASP B 1 161 ? -7.016 29.531 16.625 1 97.12 161 ASP B O 1
ATOM 2986 N N . LEU B 1 162 ? -6.863 29.422 14.43 1 97.75 162 LEU B N 1
ATOM 2987 C CA . LEU B 1 162 ? -5.406 29.312 14.414 1 97.75 162 LEU B CA 1
ATOM 2988 C C . LEU B 1 162 ? -4.758 30.688 14.523 1 97.75 162 LEU B C 1
ATOM 2990 O O . LEU B 1 162 ? -4.078 31.125 13.594 1 97.75 162 LEU B O 1
ATOM 2994 N N . ARG B 1 163 ? -4.777 31.203 15.672 1 95.81 163 ARG B N 1
ATOM 2995 C CA . ARG B 1 163 ? -4.457 32.625 15.883 1 95.81 163 ARG B CA 1
ATOM 2996 C C . ARG B 1 163 ? -2.951 32.844 15.859 1 95.81 163 ARG B C 1
ATOM 2998 O O . ARG B 1 163 ? -2.492 34 15.773 1 95.81 163 ARG B O 1
ATOM 3005 N N . SER B 1 164 ? -2.215 31.812 15.93 1 96.81 164 SER B N 1
ATOM 3006 C CA . SER B 1 164 ? -0.762 31.953 15.922 1 96.81 164 SER B CA 1
ATOM 3007 C C . SER B 1 164 ? -0.219 31.969 14.492 1 96.81 164 SER B C 1
ATOM 3009 O O . SER B 1 164 ? 0.979 32.156 14.281 1 96.81 164 SER B O 1
ATOM 3011 N N . LEU B 1 165 ? -1.097 31.766 13.469 1 98.19 165 LEU B N 1
ATOM 3012 C CA . LEU B 1 165 ? -0.649 31.75 12.086 1 98.19 165 LEU B CA 1
ATOM 3013 C C . LEU B 1 165 ? 0.014 33.062 11.711 1 98.19 165 LEU B C 1
ATOM 3015 O O . LEU B 1 165 ? -0.505 34.156 12.023 1 98.19 165 LEU B O 1
ATOM 3019 N N . GLU B 1 166 ? 1.149 32.938 11.117 1 98.5 166 GLU B N 1
ATOM 3020 C CA . GLU B 1 166 ? 1.852 34.094 10.555 1 98.5 166 GLU B CA 1
ATOM 3021 C C . GLU B 1 166 ? 1.681 34.156 9.039 1 98.5 166 GLU B C 1
ATOM 3023 O O . GLU B 1 166 ? 1.745 35.219 8.438 1 98.5 166 GLU B O 1
ATOM 3028 N N . PHE B 1 167 ? 1.478 33 8.445 1 98.81 167 PHE B N 1
ATOM 3029 C CA . PHE B 1 167 ? 1.303 32.938 7.004 1 98.81 167 PHE B CA 1
ATOM 3030 C C . PHE B 1 167 ? 0.266 31.859 6.645 1 98.81 167 PHE B C 1
ATOM 3032 O O . PHE B 1 167 ? 0.323 30.734 7.137 1 98.81 167 PHE B O 1
ATOM 3039 N N . LEU B 1 168 ? -0.727 32.25 5.77 1 98.81 168 LEU B N 1
ATOM 3040 C CA . LEU B 1 168 ? -1.762 31.375 5.258 1 98.81 168 LEU B CA 1
ATOM 3041 C C . LEU B 1 168 ? -1.922 31.531 3.75 1 98.81 168 LEU B C 1
ATOM 3043 O O . LEU B 1 168 ? -2.217 32.625 3.268 1 98.81 168 LEU B O 1
ATOM 3047 N N . LYS B 1 169 ? -1.646 30.438 3.045 1 98.88 169 LYS B N 1
ATOM 3048 C CA . LYS B 1 169 ? -1.862 30.422 1.601 1 98.88 169 LYS B CA 1
ATOM 3049 C C . LYS B 1 169 ? -3.016 29.5 1.226 1 98.88 169 LYS B C 1
ATOM 3051 O O . LYS B 1 169 ? -3.043 28.328 1.634 1 98.88 169 LYS B O 1
ATOM 3056 N N . LEU B 1 170 ? -3.959 30 0.518 1 98.75 170 LEU B N 1
ATOM 3057 C CA . LEU B 1 170 ? -5.086 29.266 -0.043 1 98.75 170 LEU B CA 1
ATOM 3058 C C . LEU B 1 170 ? -5.105 29.391 -1.563 1 98.75 170 LEU B C 1
ATOM 3060 O O . LEU B 1 170 ? -5.027 30.484 -2.107 1 98.75 170 LEU B O 1
ATOM 3064 N N . GLU B 1 171 ? -5.078 28.219 -2.154 1 98.62 171 GLU B N 1
ATOM 3065 C CA . GLU B 1 171 ? -5.008 28.266 -3.611 1 98.62 171 GLU B CA 1
ATOM 3066 C C . GLU B 1 171 ? -5.84 27.156 -4.238 1 98.62 171 GLU B C 1
ATOM 3068 O O . GLU B 1 171 ? -5.742 26 -3.836 1 98.62 171 GLU B O 1
ATOM 3073 N N . GLN B 1 172 ? -6.645 27.438 -5.23 1 97.88 172 GLN B N 1
ATOM 3074 C CA . GLN B 1 172 ? -7.418 26.5 -6.027 1 97.88 172 GLN B CA 1
ATOM 3075 C C . GLN B 1 172 ? -8.273 25.594 -5.141 1 97.88 172 GLN B C 1
ATOM 3077 O O . GLN B 1 172 ? -8.164 24.375 -5.203 1 97.88 172 GLN B O 1
ATOM 3082 N N . LEU B 1 173 ? -9.117 26.281 -4.379 1 98.06 173 LEU B N 1
ATOM 3083 C CA . LEU B 1 173 ? -10.109 25.594 -3.549 1 98.06 173 LEU B CA 1
ATOM 3084 C C . LEU B 1 173 ? -11.508 25.766 -4.133 1 98.06 173 LEU B C 1
ATOM 3086 O O . LEU B 1 173 ? -12.328 26.516 -3.598 1 98.06 173 LEU B O 1
ATOM 3090 N N . ASP B 1 174 ? -11.812 24.922 -5.066 1 96.12 174 ASP B N 1
ATOM 3091 C CA . ASP B 1 174 ? -12.953 25.109 -5.961 1 96.12 174 ASP B CA 1
ATOM 3092 C C . ASP B 1 174 ? -14.266 24.859 -5.227 1 96.12 174 ASP B C 1
ATOM 3094 O O . ASP B 1 174 ? -15.32 25.312 -5.668 1 96.12 174 ASP B O 1
ATOM 3098 N N . SER B 1 175 ? -14.234 24.172 -4.141 1 97.94 175 SER B N 1
ATOM 3099 C CA . SER B 1 175 ? -15.461 23.859 -3.422 1 97.94 175 SER B CA 1
ATOM 3100 C C . SER B 1 175 ? -15.82 24.953 -2.428 1 97.94 175 SER B C 1
ATOM 3102 O O . SER B 1 175 ? -16.859 24.891 -1.774 1 97.94 175 SER B O 1
ATOM 3104 N N . VAL B 1 176 ? -14.961 25.938 -2.303 1 98.31 176 VAL B N 1
ATOM 3105 C CA . VAL B 1 176 ? -15.305 27.125 -1.512 1 98.31 176 VAL B CA 1
ATOM 3106 C C . VAL B 1 176 ? -16.203 28.047 -2.324 1 98.31 176 VAL B C 1
ATOM 3108 O O . VAL B 1 176 ? -15.805 28.547 -3.371 1 98.31 176 VAL B O 1
ATOM 3111 N N . LYS B 1 177 ? -17.344 28.281 -1.844 1 98.12 177 LYS B N 1
ATOM 3112 C CA . LYS B 1 177 ? -18.359 29 -2.607 1 98.12 177 LYS B CA 1
ATOM 3113 C C . LYS B 1 177 ? -18.359 30.484 -2.24 1 98.12 177 LYS B C 1
ATOM 3115 O O . LYS B 1 177 ? -18.562 31.344 -3.1 1 98.12 177 LYS B O 1
ATOM 3120 N N . ASN B 1 178 ? -18.219 30.844 -0.998 1 97.88 178 ASN B N 1
ATOM 3121 C CA . ASN B 1 178 ? -18.234 32.219 -0.53 1 97.88 178 ASN B CA 1
ATOM 3122 C C . ASN B 1 178 ? -16.844 32.688 -0.126 1 97.88 178 ASN B C 1
ATOM 3124 O O . ASN B 1 178 ? -16.594 33 1.046 1 97.88 178 ASN B O 1
ATOM 3128 N N . ARG B 1 179 ? -16.016 32.875 -1.059 1 97.69 179 ARG B N 1
ATOM 3129 C CA . ARG B 1 179 ? -14.602 33.188 -0.833 1 97.69 179 ARG B CA 1
ATOM 3130 C C . ARG B 1 179 ? -14.438 34.469 -0.066 1 97.69 179 ARG B C 1
ATOM 3132 O O . ARG B 1 179 ? -13.68 34.562 0.904 1 97.69 179 ARG B O 1
ATOM 3139 N N . GLN B 1 180 ? -15.125 35.469 -0.59 1 97.75 180 GLN B N 1
ATOM 3140 C CA . GLN B 1 180 ? -14.977 36.781 0.032 1 97.75 180 GLN B CA 1
ATOM 3141 C C . GLN B 1 180 ? -15.422 36.75 1.493 1 97.75 180 GLN B C 1
ATOM 3143 O O . GLN B 1 180 ? -14.758 37.344 2.359 1 97.75 180 GLN B O 1
ATOM 3148 N N . TYR B 1 181 ? -16.516 36.156 1.711 1 98.19 181 TYR B N 1
ATOM 3149 C CA . TYR B 1 181 ? -17 36 3.078 1 98.19 181 TYR B CA 1
ATOM 3150 C C . TYR B 1 181 ? -15.977 35.312 3.957 1 98.19 181 TYR B C 1
ATOM 3152 O O . TYR B 1 181 ? -15.664 35.781 5.051 1 98.19 181 TYR B O 1
ATOM 3160 N N . CYS B 1 182 ? -15.461 34.188 3.545 1 98.56 182 CYS B N 1
ATOM 3161 C CA . CYS B 1 182 ? -14.453 33.438 4.281 1 98.56 182 CYS B CA 1
ATOM 3162 C C . CYS B 1 182 ? -13.203 34.281 4.5 1 98.56 182 CYS B C 1
ATOM 3164 O O . CYS B 1 182 ? -12.648 34.312 5.602 1 98.56 182 CYS B O 1
ATOM 3166 N N . TYR B 1 183 ? -12.781 34.969 3.459 1 98.12 183 TYR B N 1
ATOM 3167 C CA . TYR B 1 183 ? -11.594 35.812 3.541 1 98.12 183 TYR B CA 1
ATOM 3168 C C . TYR B 1 183 ? -11.758 36.875 4.617 1 98.12 183 TYR B C 1
ATOM 3170 O O . TYR B 1 183 ? -10.852 37.094 5.418 1 98.12 183 TYR B O 1
ATOM 3178 N N . ASP B 1 184 ? -12.875 37.531 4.637 1 97.88 184 ASP B N 1
ATOM 3179 C CA . ASP B 1 184 ? -13.141 38.594 5.602 1 97.88 184 ASP B CA 1
ATOM 3180 C C . ASP B 1 184 ? -13.102 38.062 7.031 1 97.88 184 ASP B C 1
ATOM 3182 O O . ASP B 1 184 ? -12.539 38.719 7.922 1 97.88 184 ASP B O 1
ATOM 3186 N N . ILE B 1 185 ? -13.656 36.938 7.238 1 98.25 185 ILE B N 1
ATOM 3187 C CA . ILE B 1 185 ? -13.664 36.344 8.562 1 98.25 185 ILE B CA 1
ATOM 3188 C C . ILE B 1 185 ? -12.234 36 8.992 1 98.25 185 ILE B C 1
ATOM 3190 O O . ILE B 1 185 ? -11.836 36.281 10.125 1 98.25 185 ILE B O 1
ATOM 3194 N N . LEU B 1 186 ? -11.484 35.375 8.078 1 98.38 186 LEU B N 1
ATOM 3195 C CA . LEU B 1 186 ? -10.102 35.031 8.375 1 98.38 186 LEU B CA 1
ATOM 3196 C C . LEU B 1 186 ? -9.266 36.281 8.68 1 98.38 186 LEU B C 1
ATOM 3198 O O . LEU B 1 186 ? -8.516 36.312 9.648 1 98.38 186 LEU B O 1
ATOM 3202 N N . LYS B 1 187 ? -9.406 37.281 7.883 1 97.5 187 LYS B N 1
ATOM 3203 C CA . LYS B 1 187 ? -8.648 38.531 8.047 1 97.5 187 LYS B CA 1
ATOM 3204 C C . LYS B 1 187 ? -8.961 39.188 9.391 1 97.5 187 LYS B C 1
ATOM 3206 O O . LYS B 1 187 ? -8.07 39.75 10.039 1 97.5 187 LYS B O 1
ATOM 3211 N N . ASN B 1 188 ? -10.133 39.094 9.828 1 97.25 188 ASN B N 1
ATOM 3212 C CA . ASN B 1 188 ? -10.555 39.719 11.078 1 97.25 188 ASN B CA 1
ATOM 3213 C C . ASN B 1 188 ? -10.078 38.906 12.281 1 97.25 188 ASN B C 1
ATOM 3215 O O . ASN B 1 188 ? -9.828 39.469 13.352 1 97.25 188 ASN B O 1
ATOM 3219 N N . SER B 1 189 ? -9.969 37.656 12.094 1 97.5 189 SER B N 1
ATOM 3220 C CA . SER B 1 189 ? -9.648 36.781 13.203 1 97.5 189 SER B CA 1
ATOM 3221 C C . SER B 1 189 ? -8.141 36.562 13.336 1 97.5 189 SER B C 1
ATOM 3223 O O . SER B 1 189 ? -7.621 36.375 14.438 1 97.5 189 SER B O 1
ATOM 3225 N N . LEU B 1 190 ? -7.457 36.562 12.195 1 97.19 190 LEU B N 1
ATOM 3226 C CA . LEU B 1 190 ? -6.02 36.312 12.156 1 97.19 190 LEU B CA 1
ATOM 3227 C C . LEU B 1 190 ? -5.246 37.625 11.953 1 97.19 190 LEU B C 1
ATOM 3229 O O . LEU B 1 190 ? -4.637 37.812 10.898 1 97.19 190 LEU B O 1
ATOM 3233 N N . ASP B 1 191 ? -5.055 38.406 12.922 1 89.19 191 ASP B N 1
ATOM 3234 C CA . ASP B 1 191 ? -4.598 39.781 12.828 1 89.19 191 ASP B CA 1
ATOM 3235 C C . ASP B 1 191 ? -3.143 39.844 12.375 1 89.19 191 ASP B C 1
ATOM 3237 O O . ASP B 1 191 ? -2.766 40.75 11.609 1 89.19 191 ASP B O 1
ATOM 3241 N N . SER B 1 192 ? -2.328 39 12.742 1 92.69 192 SER B N 1
ATOM 3242 C CA . SER B 1 192 ? -0.9 39.062 12.453 1 92.69 192 SER B CA 1
ATOM 3243 C C . SER B 1 192 ? -0.523 38.156 11.297 1 92.69 192 SER B C 1
ATOM 3245 O O . SER B 1 192 ? 0.658 37.969 10.984 1 92.69 192 SER B O 1
ATOM 3247 N N . CYS B 1 193 ? -1.503 37.594 10.641 1 97.94 193 CYS B N 1
ATOM 3248 C CA . CYS B 1 193 ? -1.248 36.594 9.625 1 97.94 193 CYS B CA 1
ATOM 3249 C C . CYS B 1 193 ? -1.305 37.188 8.227 1 97.94 193 CYS B C 1
ATOM 3251 O O . CYS B 1 193 ? -2.248 37.906 7.891 1 97.94 193 CYS B O 1
ATOM 3253 N N . LYS B 1 194 ? -0.261 37 7.445 1 98.56 194 LYS B N 1
ATOM 3254 C CA . LYS B 1 194 ? -0.33 37.281 6.016 1 98.56 194 LYS B CA 1
ATOM 3255 C C . LYS B 1 194 ? -1.149 36.219 5.285 1 98.56 194 LYS B C 1
ATOM 3257 O O . LYS B 1 194 ? -0.782 35.062 5.27 1 98.56 194 LYS B O 1
ATOM 3262 N N . ILE B 1 195 ? -2.271 36.625 4.629 1 98.44 195 ILE B N 1
ATOM 3263 C CA . ILE B 1 195 ? -3.154 35.719 3.928 1 98.44 195 ILE B CA 1
ATOM 3264 C C . ILE B 1 195 ? -3.029 35.906 2.42 1 98.44 195 ILE B C 1
ATOM 3266 O O . ILE B 1 195 ? -3.213 37.031 1.925 1 98.44 195 ILE B O 1
ATOM 3270 N N . VAL B 1 196 ? -2.627 34.875 1.744 1 98.5 196 VAL B N 1
ATOM 3271 C CA . VAL B 1 196 ? -2.564 34.875 0.286 1 98.5 196 VAL B CA 1
ATOM 3272 C C . VAL B 1 196 ? -3.605 33.906 -0.272 1 98.5 196 VAL B C 1
ATOM 3274 O O . VAL B 1 196 ? -3.531 32.719 -0.03 1 98.5 196 VAL B O 1
ATOM 3277 N N . TRP B 1 197 ? -4.594 34.438 -0.93 1 96.94 197 TRP B N 1
ATOM 3278 C CA . TRP B 1 197 ? -5.637 33.594 -1.509 1 96.94 197 TRP B CA 1
ATOM 3279 C C . TRP B 1 197 ? -5.719 33.812 -3.02 1 96.94 197 TRP B C 1
ATOM 3281 O O . TRP B 1 197 ? -6.094 34.875 -3.49 1 96.94 197 TRP B O 1
ATOM 3291 N N . ASN B 1 198 ? -5.262 32.75 -3.754 1 90 198 ASN B N 1
ATOM 3292 C CA . ASN B 1 198 ? -5.262 32.781 -5.215 1 90 198 ASN B CA 1
ATOM 3293 C C . ASN B 1 198 ? -6.273 31.812 -5.801 1 90 198 ASN B C 1
ATOM 3295 O O . ASN B 1 198 ? -6.52 30.75 -5.23 1 90 198 ASN B O 1
#

Organism: Sarcoptes scabiei (NCBI:txid52283)

InterPro domains:
  IPR032675 Leucine-rich repeat domain superfamily [G3DSA:3.80.10.10] (22-196)

pLDDT: mean 88.86, std 19.34, range [16.52, 98.88]